Protein AF-A0A357EIU3-F1 (afdb_monomer)

Solvent-accessible surface area (backbone atoms only — not comparable to full-atom values): 25349 Å² total; per-residue (Å²): 124,56,64,44,34,41,30,29,41,22,41,66,50,45,60,74,39,40,69,60,18,43,53,50,53,56,48,50,52,51,52,40,53,75,70,62,26,49,34,40,36,32,13,36,28,34,40,41,12,66,81,49,65,74,49,73,75,34,69,68,52,51,52,49,54,47,51,47,50,62,65,49,32,67,69,34,60,84,30,32,38,37,40,13,28,76,38,68,68,84,86,61,64,88,88,74,67,95,54,87,83,84,69,78,69,27,22,55,21,34,41,37,30,41,68,48,33,77,78,50,68,36,40,33,55,45,70,50,72,58,94,94,38,62,39,67,82,64,30,51,64,34,81,52,46,38,36,40,32,51,87,90,44,34,31,25,64,46,37,53,55,28,81,70,31,88,85,39,51,63,53,54,40,37,41,71,55,28,47,34,35,45,32,20,13,68,60,66,61,54,94,70,44,72,61,56,50,52,51,51,50,21,47,58,8,38,79,52,63,17,27,33,35,38,18,15,24,17,44,31,48,89,92,44,33,21,37,26,53,25,37,32,27,36,40,77,30,48,80,60,24,28,36,53,69,68,44,74,45,76,42,50,36,68,46,70,73,65,83,68,80,96,80,81,77,77,66,77,67,35,60,66,56,39,71,74,42,67,88,42,56,46,80,47,75,57,88,70,78,82,73,73,95,76,72,82,84,62,84,44,53,70,50,79,85,76,55,74,68,56,50,54,52,51,46,48,22,40,30,54,33,32,52,36,55,78,72,68,42,80,35,34,34,33,69,42,68,46,46,68,51,30,50,51,50,50,54,38,46,29,75,37,66,36,29,93,29,36,35,40,34,37,62,48,46,92,83,58,53,71,63,33,54,50,42,38,52,54,50,35,67,73,59,62,36,51,79,46,81,47,72,43,43,72,60,48,54,50,50,52,63,70,42,39,84,77,59,57,92,63,77,92,51,72,65,60,56,44,50,52,35,29,51,49,16,51,52,52,50,51,52,20,72,74,72,57,27,44,31,46,21,47,51,31,25,52,33,65,72,75,60,66,66,39,87,56,5,60,65,44,51,77,44,60,74,38,44,84,38,62,84,124

Nearest PDB structures (foldseek):
  4f4h-assembly1_B  TM=9.522E-01  e=2.012E-54  Burkholderia thailandensis E264
  4f4h-assembly1_A  TM=9.578E-01  e=5.796E-53  Burkholderia thailandensis E264
  3n05-assembly1_A  TM=9.265E-01  e=1.686E-54  Streptomyces avermitilis
  5kha-assembly1_A  TM=9.523E-01  e=1.489E-52  Acinetobacter baumannii
  3n05-assembly1_B  TM=9.207E-01  e=8.757E-53  Streptomyces avermitilis

Sequence (472 aa):
MKTLRIALAQMNPTVGDLNGNVRQILSWVREARKAKVDLVAFPELAITGCPPEDLLLKPWFVSENRRALQEIIPACRGLVAIVGYVGQDLKRNPRSSSCGAGGPELYNAAALIADHRLLGNYHKQSLVNHGVFDESRYFQPGQRLSLLRVRGVVIGVTLCEDLECSKGLIRRQAAVGAEIIVNISASPFHRGKSRTREQLLAARASENGVIVTYVNMVGGQDELVFDGNSVILDRAGGVLARGGAFQEELVVADVGVDAIPSGRRPQRRKIRIAGTIGADLDRYSVKMLAIEKMRPPIRSTVTEPIEDLEEIYRALVLAVKDYVKKNGFARVAIGLSGGVDSALTAVVAVDALGADRVRGVFLPSPYTSQESEADVSALVGRLGIDLSVISITPTFESYCRSLAPTFGDRQVDTTEENLQARIRGTLLMAVSNKFGDLVLTTGNKSELSVGYATLYGDMAGGFAVIKDVPKT

Secondary structure (DSSP, 8-state):
--EEEEEEEE----TT-HHHHHHHHHHHHHHHHHTT-SEEE--TTTTT-S--GGGGG-HHHHHHHHHHHHHHGGG--SSEEEEEEEEE-SSS-TTS---TT----EEEEEEEEETTEEEEEEE-SS---STT--HHHH-PPP--EEEEEETTEEEEEEEGGGGT-TT-HHHHHHHTT-SEEEEEE--B--TTHHHHHHHHHHHHHHHHT-EEEEEE-EEEETTEEEEB--EEE-TTS-EEEEPPBTS-EEEEEEEE-----SS---HHHHHHHHHHHGGGEEEEE--PPPPPS--PPP---BPPPPPHHHHHHHHHHHHHHHHHHHTT---EEEEE-SSHHHHHHHHHHHHHH-GGGEEEEE---TT--HHHHHHHHHHHHHHT-EEEE---HHHHHHHHHHHHHHHTTPPP-HHHHHHHHHHHHHHHHHHHHHH-PEEEE---HHHHHHT-S-TTTTT-SSEETTTT----

pLDDT: mean 91.43, std 13.79, range [36.78, 98.94]

Structure (mmCIF, N/CA/C/O backbone):
data_AF-A0A357EIU3-F1
#
_entry.id   AF-A0A357EIU3-F1
#
loop_
_atom_site.group_PDB
_atom_site.id
_atom_site.type_symbol
_atom_site.label_atom_id
_atom_site.label_alt_id
_atom_site.label_comp_id
_atom_site.label_asym_id
_atom_site.label_entity_id
_atom_site.label_seq_id
_atom_site.pdbx_PDB_ins_code
_atom_site.Cartn_x
_atom_site.Cartn_y
_atom_site.Cartn_z
_atom_site.occupancy
_atom_site.B_iso_or_equiv
_atom_site.auth_seq_id
_atom_site.auth_comp_id
_atom_site.auth_asym_id
_atom_site.auth_atom_id
_atom_site.pdbx_PDB_model_num
ATOM 1 N N . MET A 1 1 ? -11.435 -11.255 36.313 1.00 60.22 1 MET A N 1
ATOM 2 C CA . MET A 1 1 ? -10.657 -10.969 35.098 1.00 60.22 1 MET A CA 1
ATOM 3 C C . MET A 1 1 ? -11.590 -10.468 34.012 1.00 60.22 1 MET A C 1
ATOM 5 O O . MET A 1 1 ? -12.327 -11.260 33.436 1.00 60.22 1 MET A O 1
ATOM 9 N N . LYS A 1 2 ? -11.629 -9.153 33.786 1.00 81.31 2 LYS A N 1
ATOM 10 C CA . LYS A 1 2 ? -12.189 -8.584 32.561 1.00 81.31 2 LYS A CA 1
ATOM 11 C C . LYS A 1 2 ? -11.207 -8.878 31.429 1.00 81.31 2 LYS A C 1
ATOM 13 O O . LYS A 1 2 ? -10.095 -8.351 31.417 1.00 81.31 2 LYS A O 1
ATOM 18 N N . THR A 1 3 ? -11.624 -9.735 30.511 1.00 88.69 3 THR A N 1
ATOM 19 C CA . THR A 1 3 ? -10.856 -10.104 29.321 1.00 88.69 3 THR A CA 1
ATOM 20 C C . THR A 1 3 ? -11.682 -9.752 28.093 1.00 88.69 3 THR A C 1
ATOM 22 O O . THR A 1 3 ? -12.885 -10.016 28.067 1.00 88.69 3 THR A O 1
ATOM 25 N N . LEU A 1 4 ? -11.043 -9.151 27.093 1.00 92.38 4 LEU A N 1
ATOM 26 C CA . LEU A 1 4 ? -11.616 -8.909 25.771 1.00 92.38 4 LEU A CA 1
ATOM 27 C C . LEU A 1 4 ? -10.830 -9.703 24.737 1.00 92.38 4 LEU A C 1
ATOM 29 O O . LEU A 1 4 ? -9.604 -9.640 24.756 1.00 92.38 4 LEU A O 1
ATOM 33 N N . ARG A 1 5 ? -11.499 -10.385 23.803 1.00 95.19 5 ARG A N 1
ATOM 34 C CA . ARG A 1 5 ? -10.808 -10.854 22.594 1.00 95.19 5 ARG A CA 1
ATOM 35 C C . ARG A 1 5 ? -10.852 -9.776 21.530 1.00 95.19 5 ARG A C 1
ATOM 37 O O . ARG A 1 5 ? -11.935 -9.415 21.067 1.00 95.19 5 ARG A O 1
ATOM 44 N N . ILE A 1 6 ? -9.681 -9.300 21.138 1.00 97.69 6 ILE A N 1
ATOM 45 C CA . ILE A 1 6 ? -9.514 -8.263 20.122 1.00 97.69 6 ILE A CA 1
ATOM 46 C C . ILE A 1 6 ? -8.964 -8.903 18.852 1.00 97.69 6 ILE A C 1
ATOM 48 O O . ILE A 1 6 ? -8.091 -9.769 18.927 1.00 97.69 6 ILE A O 1
ATOM 52 N N . ALA A 1 7 ? -9.483 -8.470 17.707 1.00 98.38 7 ALA A N 1
ATOM 53 C CA . ALA A 1 7 ? -8.950 -8.782 16.393 1.00 98.38 7 ALA A CA 1
ATOM 54 C C . ALA A 1 7 ? -8.502 -7.518 15.650 1.00 98.38 7 ALA A C 1
ATOM 56 O O . ALA A 1 7 ? -9.191 -6.497 15.673 1.00 98.38 7 ALA A O 1
ATOM 57 N N . LEU A 1 8 ? -7.371 -7.614 14.959 1.00 98.81 8 LEU A N 1
ATOM 58 C CA . LEU A 1 8 ? -6.836 -6.594 14.065 1.00 98.81 8 LEU A CA 1
ATOM 59 C C . LEU A 1 8 ? -6.909 -7.149 12.643 1.00 98.81 8 LEU A C 1
ATOM 61 O O . LEU A 1 8 ? -6.237 -8.132 12.333 1.00 98.81 8 LEU A O 1
ATOM 65 N N . ALA A 1 9 ? -7.772 -6.571 11.810 1.00 98.75 9 ALA A N 1
ATOM 66 C CA . ALA A 1 9 ? -7.928 -6.970 10.417 1.00 98.75 9 ALA A CA 1
ATOM 67 C C . ALA A 1 9 ? -6.871 -6.257 9.568 1.00 98.75 9 ALA A C 1
ATOM 69 O O . ALA A 1 9 ? -7.103 -5.160 9.065 1.00 98.75 9 ALA A O 1
ATOM 70 N N . GLN A 1 10 ? -5.698 -6.868 9.435 1.00 98.69 10 GLN A N 1
ATOM 71 C CA . GLN A 1 10 ? -4.639 -6.388 8.558 1.00 98.69 10 GLN A CA 1
ATOM 72 C C . GLN A 1 10 ? -5.016 -6.730 7.115 1.00 98.69 10 GLN A C 1
ATOM 74 O O . GLN A 1 10 ? -4.867 -7.871 6.682 1.00 98.69 10 GLN A O 1
ATOM 79 N N . MET A 1 11 ? -5.565 -5.755 6.395 1.00 98.56 11 MET A N 1
ATOM 80 C CA . MET A 1 11 ? -6.180 -5.956 5.079 1.00 98.56 11 MET A CA 1
ATOM 81 C C . MET A 1 11 ? -5.572 -5.058 4.001 1.00 98.56 11 MET A C 1
ATOM 83 O O . MET A 1 11 ? -4.961 -4.034 4.326 1.00 98.56 11 MET A O 1
ATOM 87 N N . ASN A 1 12 ? -5.801 -5.434 2.738 1.00 98.81 12 ASN A N 1
ATOM 88 C CA . ASN A 1 12 ? -5.299 -4.748 1.548 1.00 98.81 12 ASN A CA 1
ATOM 89 C C . ASN A 1 12 ? -6.420 -4.055 0.747 1.00 98.81 12 ASN A C 1
ATOM 91 O O . ASN A 1 12 ? -6.883 -4.568 -0.283 1.00 98.81 12 ASN A O 1
ATOM 95 N N . PRO A 1 13 ? -6.911 -2.888 1.210 1.00 98.62 13 PRO A N 1
ATOM 96 C CA . PRO A 1 13 ? -7.887 -2.125 0.454 1.00 98.62 13 PRO A CA 1
ATOM 97 C C . PRO A 1 13 ? -7.260 -1.549 -0.823 1.00 98.62 13 PRO A C 1
ATOM 99 O O . PRO A 1 13 ? -6.059 -1.294 -0.922 1.00 98.62 13 PRO A O 1
ATOM 102 N N . THR A 1 14 ? -8.105 -1.324 -1.820 1.00 98.81 14 THR A N 1
ATOM 103 C CA . THR A 1 14 ? -7.734 -0.681 -3.085 1.00 98.81 14 THR A CA 1
ATOM 104 C C . THR A 1 14 ? -8.345 0.709 -3.123 1.00 98.81 14 THR A C 1
ATOM 106 O O . THR A 1 14 ? -9.545 0.853 -2.879 1.00 98.81 14 THR A O 1
ATOM 109 N N . VAL A 1 15 ? -7.536 1.736 -3.403 1.00 98.75 15 VAL A N 1
ATOM 110 C CA . VAL A 1 15 ? -8.039 3.111 -3.504 1.00 98.75 15 VAL A CA 1
ATOM 111 C C . VAL A 1 15 ? -9.130 3.184 -4.570 1.00 98.75 15 VAL A C 1
ATOM 113 O O . VAL A 1 15 ? -8.958 2.718 -5.692 1.00 98.75 15 VAL A O 1
ATOM 116 N N . GLY A 1 16 ? -10.287 3.732 -4.207 1.00 97.94 16 GLY A N 1
ATOM 117 C CA . GLY A 1 16 ? -11.403 3.919 -5.138 1.00 97.94 16 GLY A CA 1
ATOM 118 C C . GLY A 1 16 ? -12.350 2.721 -5.296 1.00 97.94 16 GLY A C 1
ATOM 119 O O . GLY A 1 16 ? -13.526 2.937 -5.593 1.00 97.94 16 GLY A O 1
ATOM 120 N N . ASP A 1 17 ? -11.917 1.481 -5.034 1.00 98.50 17 ASP A N 1
ATOM 121 C CA . ASP A 1 17 ? -12.782 0.286 -5.114 1.00 98.50 17 ASP A CA 1
ATOM 122 C C . ASP A 1 17 ? -13.621 0.103 -3.838 1.00 98.50 17 ASP A C 1
ATOM 124 O O . ASP A 1 17 ? -13.445 -0.836 -3.058 1.00 98.50 17 ASP A O 1
ATOM 128 N N . LEU A 1 18 ? -14.570 1.018 -3.622 1.00 98.56 18 LEU A N 1
ATOM 129 C CA . LEU A 1 18 ? -15.436 1.024 -2.437 1.00 98.56 18 LEU A CA 1
ATOM 130 C C . LEU A 1 18 ? -16.180 -0.308 -2.261 1.00 98.56 18 LEU A C 1
ATOM 132 O O . LEU A 1 18 ? -16.249 -0.847 -1.158 1.00 98.56 18 LEU A O 1
ATOM 136 N N . ASN A 1 19 ? -16.690 -0.876 -3.355 1.00 98.62 19 ASN A N 1
ATOM 137 C CA . ASN A 1 19 ? -17.433 -2.133 -3.321 1.00 98.62 19 ASN A CA 1
ATOM 138 C C . ASN A 1 19 ? -16.526 -3.318 -2.961 1.00 98.62 19 ASN A C 1
ATOM 140 O O . ASN A 1 19 ? -16.922 -4.185 -2.177 1.00 98.62 19 ASN A O 1
ATOM 144 N N . GLY A 1 20 ? -15.318 -3.386 -3.527 1.00 98.62 20 GLY A N 1
ATOM 145 C CA . GLY A 1 20 ? -14.323 -4.395 -3.166 1.00 98.62 20 GLY A CA 1
ATOM 146 C C . GLY A 1 20 ? -13.885 -4.285 -1.718 1.00 98.62 20 GLY A C 1
ATOM 147 O O . GLY A 1 20 ? -13.886 -5.292 -1.009 1.00 98.62 20 GLY A O 1
ATOM 148 N N . ASN A 1 21 ? -13.614 -3.073 -1.245 1.00 98.88 21 ASN A N 1
ATOM 149 C CA . ASN A 1 21 ? -13.217 -2.825 0.137 1.00 98.88 21 ASN A CA 1
ATOM 150 C C . ASN A 1 21 ? -14.332 -3.194 1.125 1.00 98.88 21 ASN A C 1
ATOM 152 O O . ASN A 1 21 ? -14.065 -3.867 2.121 1.00 98.88 21 ASN A O 1
ATOM 156 N N . VAL A 1 22 ? -15.597 -2.868 0.824 1.00 98.88 22 VAL A N 1
ATOM 157 C CA . VAL A 1 22 ? -16.756 -3.336 1.607 1.00 98.88 22 VAL A CA 1
ATOM 158 C C . VAL A 1 22 ? -16.793 -4.862 1.647 1.00 98.88 22 VAL A C 1
ATOM 160 O O . VAL A 1 22 ? -16.886 -5.433 2.731 1.00 98.88 22 VAL A O 1
ATOM 163 N N . ARG A 1 23 ? -16.657 -5.554 0.505 1.00 98.81 23 ARG A N 1
ATOM 164 C CA . ARG A 1 23 ? -16.627 -7.030 0.479 1.00 98.81 23 ARG A CA 1
ATOM 165 C C . ARG A 1 23 ? -15.507 -7.600 1.354 1.00 98.81 23 ARG A C 1
ATOM 167 O O . ARG A 1 23 ? -15.751 -8.573 2.071 1.00 98.81 23 ARG A O 1
ATOM 174 N N . GLN A 1 24 ? -14.317 -6.999 1.331 1.00 98.69 24 GLN A N 1
ATOM 175 C CA . GLN A 1 24 ? -13.202 -7.400 2.192 1.00 98.69 24 GLN A CA 1
ATOM 176 C C . GLN A 1 24 ? -13.534 -7.196 3.677 1.00 98.69 24 GLN A C 1
ATOM 178 O O . GLN A 1 24 ? -13.433 -8.144 4.457 1.00 98.69 24 GLN A O 1
ATOM 183 N N . ILE A 1 25 ? -14.013 -6.007 4.063 1.00 98.88 25 ILE A N 1
ATOM 184 C CA . ILE A 1 25 ? -14.420 -5.689 5.443 1.00 98.88 25 ILE A CA 1
ATOM 185 C C . ILE A 1 25 ? -15.482 -6.681 5.928 1.00 98.88 25 ILE A C 1
ATOM 187 O O . ILE A 1 25 ? -15.341 -7.269 6.999 1.00 98.88 25 ILE A O 1
ATOM 191 N N . LEU A 1 26 ? -16.516 -6.940 5.124 1.00 98.75 26 LEU A N 1
ATOM 192 C CA . LEU A 1 26 ? -17.562 -7.915 5.440 1.00 98.75 26 LEU A CA 1
ATOM 193 C C . LEU A 1 26 ? -16.997 -9.331 5.613 1.00 98.75 26 LEU A C 1
ATOM 195 O O . LEU A 1 26 ? -17.443 -10.074 6.491 1.00 98.75 26 LEU A O 1
ATOM 199 N N . SER A 1 27 ? -16.006 -9.717 4.806 1.00 98.69 27 SER A N 1
ATOM 200 C CA . SER A 1 27 ? -15.326 -11.003 4.953 1.00 98.69 27 SER A CA 1
ATOM 201 C C . SER A 1 27 ? -14.596 -11.105 6.291 1.00 98.69 27 SER A C 1
ATOM 203 O O . SER A 1 27 ? -14.824 -12.051 7.044 1.00 98.69 27 SER A O 1
ATOM 205 N N . TRP A 1 28 ? -13.820 -10.087 6.653 1.00 98.62 28 TRP A N 1
ATOM 206 C CA . TRP A 1 28 ? -13.117 -10.029 7.932 1.00 98.62 28 TRP A CA 1
ATOM 207 C C . TRP A 1 28 ? -14.057 -9.947 9.135 1.00 98.62 28 TRP A C 1
ATOM 209 O O . TRP A 1 28 ? -13.793 -10.588 10.148 1.00 98.62 28 TRP A O 1
ATOM 219 N N . VAL A 1 29 ? -15.199 -9.256 9.031 1.00 98.44 29 VAL A N 1
ATOM 220 C CA . VAL A 1 29 ? -16.251 -9.294 10.063 1.00 98.44 29 VAL A CA 1
ATOM 221 C C . VAL A 1 29 ? -16.754 -10.728 10.268 1.00 98.44 29 VAL A C 1
ATOM 223 O O . VAL A 1 29 ? -16.957 -11.148 11.409 1.00 98.44 29 VAL A O 1
ATOM 226 N N . ARG A 1 30 ? -16.930 -11.516 9.196 1.00 98.00 30 ARG A N 1
ATOM 227 C CA . ARG A 1 30 ? -17.314 -12.936 9.316 1.00 98.00 30 ARG A CA 1
ATOM 228 C C . ARG A 1 30 ? -16.230 -13.761 10.008 1.00 98.00 30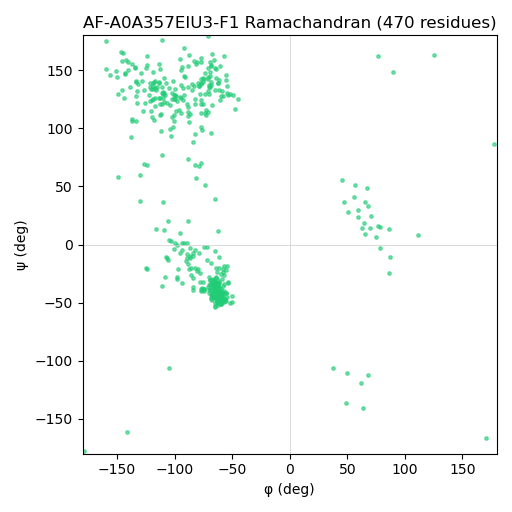 ARG A C 1
ATOM 230 O O . ARG A 1 30 ? -16.566 -14.514 10.922 1.00 98.00 30 ARG A O 1
ATOM 237 N N . GLU A 1 31 ? -14.963 -13.603 9.633 1.00 97.81 31 GLU A N 1
ATOM 238 C CA . GLU A 1 31 ? -13.850 -14.321 10.277 1.00 97.81 31 GLU A CA 1
ATOM 239 C C . GLU A 1 31 ? -13.694 -13.934 11.755 1.00 97.81 31 GLU A C 1
ATOM 241 O O . GLU A 1 31 ? -13.586 -14.796 12.628 1.00 97.81 31 GLU A O 1
ATOM 246 N N . ALA A 1 32 ? -13.826 -12.648 12.073 1.00 96.69 32 ALA A N 1
ATOM 247 C CA . ALA A 1 32 ? -13.813 -12.140 13.438 1.00 96.69 32 ALA A CA 1
ATOM 248 C C . ALA A 1 32 ? -14.956 -12.736 14.285 1.00 96.69 32 ALA A C 1
ATOM 250 O O . ALA A 1 32 ? -14.752 -13.150 15.432 1.00 96.69 32 ALA A O 1
ATOM 251 N N . ARG A 1 33 ? -16.157 -12.877 13.706 1.00 94.31 33 ARG A N 1
ATOM 252 C CA . ARG A 1 33 ? -17.287 -13.563 14.354 1.00 94.31 33 ARG A CA 1
ATOM 253 C C . ARG A 1 33 ? -17.024 -15.052 14.570 1.00 94.31 33 ARG A C 1
ATOM 255 O O . ARG A 1 33 ? -17.353 -15.552 15.645 1.00 94.31 33 ARG A O 1
ATOM 262 N N . LYS A 1 34 ? -16.415 -15.757 13.610 1.00 94.06 34 LYS A N 1
ATOM 263 C CA . LYS A 1 34 ? -16.006 -17.167 13.783 1.00 94.06 34 LYS A CA 1
ATOM 264 C C . LYS A 1 34 ? -14.997 -17.315 14.924 1.00 94.06 34 LYS A C 1
ATOM 266 O O . LYS A 1 34 ? -15.139 -18.207 15.757 1.00 94.06 34 LYS A O 1
ATOM 271 N N . ALA A 1 35 ? -14.055 -16.379 15.030 1.00 93.75 35 ALA A N 1
ATOM 272 C CA . ALA A 1 35 ? -13.108 -16.279 16.141 1.00 93.75 35 ALA A CA 1
ATOM 273 C C . ALA A 1 35 ? -13.751 -15.803 17.466 1.00 93.75 35 ALA A C 1
ATOM 275 O O . ALA A 1 35 ? -13.073 -15.746 18.501 1.00 93.75 35 ALA A O 1
ATOM 276 N N . LYS A 1 36 ? -15.062 -15.503 17.454 1.00 93.31 36 LYS A N 1
ATOM 277 C CA . LYS A 1 36 ? -15.901 -15.027 18.568 1.00 93.31 36 LYS A CA 1
ATOM 278 C C . LYS A 1 36 ? -15.408 -13.712 19.183 1.00 93.31 36 LYS A C 1
ATOM 280 O O . LYS A 1 36 ? -15.501 -13.534 20.395 1.00 93.31 36 LYS A O 1
ATOM 285 N N . VAL A 1 37 ? -14.761 -12.839 18.414 1.00 94.50 37 VAL A N 1
ATOM 286 C CA . VAL A 1 37 ? -14.098 -11.643 18.968 1.00 94.50 37 VAL A CA 1
ATOM 287 C C . VAL A 1 37 ? -15.114 -10.684 19.588 1.00 94.50 37 VAL A C 1
ATOM 289 O O . VAL A 1 37 ? -16.268 -10.628 19.170 1.00 94.50 37 VAL A O 1
ATOM 292 N N . ASP A 1 38 ? -14.675 -9.924 20.583 1.00 95.06 38 ASP A N 1
ATOM 293 C CA . ASP A 1 38 ? -15.475 -8.857 21.184 1.00 95.06 38 ASP A CA 1
ATOM 294 C C . ASP A 1 38 ? -15.369 -7.557 20.387 1.00 95.06 38 ASP A C 1
ATOM 296 O O . ASP A 1 38 ? -16.348 -6.820 20.266 1.00 95.06 38 ASP A O 1
ATOM 300 N N . LEU A 1 39 ? -14.179 -7.291 19.844 1.00 97.31 39 LEU A N 1
ATOM 301 C CA . LEU A 1 39 ? -13.865 -6.109 19.054 1.00 97.31 39 LEU A CA 1
ATOM 302 C C . LEU A 1 39 ? -12.992 -6.491 17.859 1.00 97.31 39 LEU A C 1
ATOM 304 O O . LEU A 1 39 ? -12.020 -7.225 18.021 1.00 97.31 39 LEU A O 1
ATOM 308 N N . VAL A 1 40 ? -13.313 -5.955 16.684 1.00 98.69 40 VAL A N 1
ATOM 309 C CA . VAL A 1 40 ? -12.458 -5.982 15.493 1.00 98.69 40 VAL A CA 1
ATOM 310 C C . VAL A 1 40 ? -12.142 -4.556 15.044 1.00 98.69 40 VAL A C 1
ATOM 312 O O . VAL A 1 40 ? -13.031 -3.705 14.990 1.00 98.69 40 VAL A O 1
ATOM 315 N N . ALA A 1 41 ? -10.876 -4.288 14.744 1.00 98.88 41 ALA A N 1
ATOM 316 C CA . ALA A 1 41 ? -10.414 -3.010 14.217 1.00 98.88 41 ALA A CA 1
ATOM 317 C C . ALA A 1 41 ? -9.907 -3.178 12.782 1.00 98.88 41 ALA A C 1
ATOM 319 O O . ALA A 1 41 ? -9.229 -4.160 12.477 1.00 98.88 41 ALA A O 1
ATOM 320 N N . PHE A 1 42 ? -10.232 -2.212 11.930 1.00 98.94 42 PHE A N 1
ATOM 321 C CA . PHE A 1 42 ? -9.815 -2.134 10.532 1.00 98.94 42 PHE A CA 1
ATOM 322 C C . PHE A 1 42 ? -8.890 -0.936 10.313 1.00 98.94 42 PHE A C 1
ATOM 324 O O . PHE A 1 42 ? -9.004 0.021 11.075 1.00 98.94 42 PHE A O 1
ATOM 331 N N . PRO A 1 43 ? -8.026 -0.948 9.283 1.00 98.88 43 PRO A N 1
ATOM 332 C CA . PRO A 1 43 ? -7.086 0.131 9.013 1.00 98.88 43 PRO A CA 1
ATOM 333 C C . PRO A 1 43 ? -7.749 1.500 8.830 1.00 98.88 43 PRO A C 1
ATOM 335 O O . PRO A 1 43 ? -8.949 1.631 8.565 1.00 98.88 43 PRO A O 1
ATOM 338 N N . GLU A 1 44 ? -6.927 2.534 8.945 1.00 98.75 44 GLU A N 1
ATOM 339 C CA . GLU A 1 44 ? -7.287 3.900 8.573 1.00 98.75 44 GLU A CA 1
ATOM 340 C C . GLU A 1 44 ? -7.779 3.956 7.122 1.00 98.75 44 GLU A C 1
ATOM 342 O O . GLU A 1 44 ? -7.207 3.316 6.239 1.00 98.75 44 GLU A O 1
ATOM 347 N N . LEU A 1 45 ? -8.869 4.698 6.889 1.00 98.69 45 LEU A N 1
ATOM 348 C CA . LEU A 1 45 ? -9.499 4.842 5.571 1.00 98.69 45 LEU A CA 1
ATOM 349 C C . LEU A 1 45 ? -9.793 3.508 4.843 1.00 98.69 45 LEU A C 1
ATOM 351 O O . LEU A 1 45 ? -9.870 3.471 3.618 1.00 98.69 45 LEU A O 1
ATOM 355 N N . ALA A 1 46 ? -10.012 2.409 5.577 1.00 98.81 46 ALA A N 1
ATOM 356 C CA . ALA A 1 46 ? -10.243 1.078 5.006 1.00 98.81 46 ALA A CA 1
ATOM 357 C C . ALA A 1 46 ? -11.374 1.017 3.962 1.00 98.81 46 ALA A C 1
ATOM 359 O O . ALA A 1 46 ? -11.276 0.236 3.019 1.00 98.81 46 ALA A O 1
ATOM 360 N N . ILE A 1 47 ? -12.434 1.826 4.099 1.00 98.81 47 ILE A N 1
ATOM 361 C CA . ILE A 1 47 ? -13.523 1.877 3.106 1.00 98.81 47 ILE A CA 1
ATOM 362 C C . ILE A 1 47 ? -13.030 2.432 1.764 1.00 98.81 47 ILE A C 1
ATOM 364 O O . ILE A 1 47 ? -13.344 1.879 0.710 1.00 98.81 47 ILE A O 1
ATOM 368 N N . THR A 1 48 ? -12.262 3.520 1.788 1.00 98.75 48 THR A N 1
ATOM 369 C CA . THR A 1 48 ? -11.825 4.226 0.576 1.00 98.75 48 THR A CA 1
ATOM 370 C C . THR A 1 48 ? -10.535 3.683 -0.015 1.00 98.75 48 THR A C 1
ATOM 372 O O . THR A 1 48 ? -10.283 3.931 -1.190 1.00 98.75 48 THR A O 1
ATOM 375 N N . GLY A 1 49 ? -9.731 2.981 0.787 1.00 98.38 49 GLY A N 1
ATOM 376 C CA . GLY A 1 49 ? -8.298 2.829 0.549 1.00 98.38 49 GLY A CA 1
ATOM 377 C C . GLY A 1 49 ? -7.534 4.096 0.949 1.00 98.38 49 GLY A C 1
ATOM 378 O O . GLY A 1 49 ? -8.130 5.166 1.123 1.00 98.38 49 GLY A O 1
ATOM 379 N N . CYS A 1 50 ? -6.218 3.963 1.121 1.00 97.50 50 CYS A N 1
ATOM 380 C CA . CYS A 1 50 ? -5.329 5.050 1.523 1.00 97.50 50 CYS A CA 1
ATOM 381 C C . CYS A 1 50 ? -4.061 5.078 0.651 1.00 97.50 50 CYS A C 1
ATOM 383 O O . CYS A 1 50 ? -3.513 4.004 0.403 1.00 97.50 50 CYS A O 1
ATOM 385 N N . PRO A 1 51 ? -3.557 6.263 0.255 1.00 96.88 51 PRO A N 1
ATOM 386 C CA . PRO A 1 51 ? -4.227 7.569 0.296 1.00 96.88 51 PRO A CA 1
ATOM 387 C C . PRO A 1 51 ? -5.214 7.739 -0.881 1.00 96.88 51 PRO A C 1
ATOM 389 O O . PRO A 1 51 ? -4.877 7.397 -2.006 1.00 96.88 51 PRO A O 1
ATOM 392 N N . PRO A 1 52 ? -6.436 8.272 -0.674 1.00 96.25 52 PRO A N 1
ATOM 393 C CA . PRO A 1 52 ? -7.374 8.533 -1.774 1.00 96.25 52 PRO A CA 1
ATOM 394 C C . PRO A 1 52 ? -7.150 9.881 -2.489 1.00 96.25 52 PRO A C 1
ATOM 396 O O . PRO A 1 52 ? -7.780 10.137 -3.514 1.00 96.25 52 PRO A O 1
ATOM 399 N N . GLU A 1 53 ? -6.292 10.748 -1.945 1.00 96.06 53 GLU A N 1
ATOM 400 C CA . GLU A 1 53 ? -5.908 12.043 -2.530 1.00 96.06 53 GLU A CA 1
ATOM 401 C C . GLU A 1 53 ? -7.109 12.899 -2.993 1.00 96.06 53 GLU A C 1
ATOM 403 O O . GLU A 1 53 ? -8.126 13.001 -2.301 1.00 96.06 53 GLU A O 1
ATOM 408 N N . ASP A 1 54 ? -7.021 13.520 -4.172 1.00 95.50 54 ASP A N 1
ATOM 409 C CA . ASP A 1 54 ? -8.030 14.421 -4.730 1.00 95.50 54 ASP A CA 1
ATOM 410 C C . ASP A 1 54 ? -9.381 13.731 -5.040 1.00 95.50 54 ASP A C 1
ATOM 412 O O . ASP A 1 54 ? -10.360 14.426 -5.341 1.00 95.50 54 ASP A O 1
ATOM 416 N N . LEU A 1 55 ? -9.517 12.399 -4.897 1.00 96.06 55 LEU A N 1
ATOM 417 C CA . LEU A 1 55 ? -10.843 11.755 -4.857 1.00 96.06 55 LEU A CA 1
ATOM 418 C C . LEU A 1 55 ? -11.694 12.313 -3.709 1.00 96.06 55 LEU A C 1
ATOM 420 O O . LEU A 1 55 ? -12.914 12.411 -3.839 1.00 96.06 55 LEU A O 1
ATOM 424 N N . LEU A 1 56 ? -11.064 12.755 -2.617 1.00 94.69 56 LEU A N 1
ATOM 425 C CA . LEU A 1 56 ? -11.737 13.407 -1.490 1.00 94.69 56 LEU A CA 1
ATOM 426 C C . LEU A 1 56 ? -12.398 14.735 -1.881 1.00 94.69 56 LEU A C 1
ATOM 428 O O . LEU A 1 56 ? -13.373 15.143 -1.255 1.00 94.69 56 LEU A O 1
ATOM 432 N N . LEU A 1 57 ? -11.931 15.381 -2.953 1.00 92.25 57 LEU A N 1
ATOM 433 C CA . LEU A 1 57 ? -12.535 16.603 -3.487 1.00 92.25 57 LEU A CA 1
ATOM 434 C C . LEU A 1 57 ? -13.748 16.318 -4.385 1.00 92.25 57 LEU A C 1
ATOM 436 O O . LEU A 1 57 ? -14.411 17.250 -4.843 1.00 92.25 57 LEU A O 1
ATOM 440 N N . LYS A 1 58 ? -14.060 15.045 -4.665 1.00 93.75 58 LYS A N 1
ATOM 441 C CA . LYS A 1 58 ? -15.198 14.643 -5.497 1.00 93.75 58 LYS A CA 1
ATOM 442 C C . LYS A 1 58 ? -16.421 14.345 -4.615 1.00 93.75 58 LYS A C 1
ATOM 444 O O . LYS A 1 58 ? -16.429 13.336 -3.908 1.00 93.75 58 LYS A O 1
ATOM 449 N N . PRO A 1 59 ? -17.511 15.139 -4.691 1.00 91.81 59 PRO A N 1
ATOM 450 C CA . PRO A 1 59 ? -18.687 14.929 -3.840 1.00 91.81 59 PRO A CA 1
ATOM 451 C C . PRO A 1 59 ? -19.316 13.538 -3.976 1.00 91.81 59 PRO A C 1
ATOM 453 O O . PRO A 1 59 ? -19.771 12.976 -2.981 1.00 91.81 59 PRO A O 1
ATOM 456 N N . TRP A 1 60 ? -19.305 12.968 -5.189 1.00 94.75 60 TRP A N 1
ATOM 457 C CA . TRP A 1 60 ? -19.828 11.624 -5.443 1.00 94.75 60 TRP A CA 1
ATOM 458 C C . TRP A 1 60 ? -19.036 10.549 -4.681 1.00 94.75 60 TRP A C 1
ATOM 460 O O . TRP A 1 60 ? -19.631 9.644 -4.101 1.00 94.75 60 TRP A O 1
ATOM 470 N N . PHE A 1 61 ? -17.709 10.678 -4.603 1.00 96.62 61 PHE A N 1
ATOM 471 C CA . PHE A 1 61 ? -16.852 9.716 -3.913 1.00 96.62 61 PHE A CA 1
ATOM 472 C C . PHE A 1 61 ? -17.105 9.745 -2.405 1.00 96.62 61 PHE A C 1
ATOM 474 O O . PHE A 1 61 ? -17.318 8.707 -1.779 1.00 96.62 61 PHE A O 1
ATOM 481 N N . VAL A 1 62 ? -17.203 10.950 -1.832 1.00 94.50 62 VAL A N 1
ATOM 482 C CA . VAL A 1 62 ? -17.571 11.147 -0.422 1.00 94.50 62 VAL A CA 1
ATOM 483 C C . VAL A 1 62 ? -18.957 10.564 -0.127 1.00 94.50 62 VAL A C 1
ATOM 485 O O . VAL A 1 62 ? -19.146 9.913 0.906 1.00 94.50 62 VAL A O 1
ATOM 488 N N . SER A 1 63 ? -19.935 10.758 -1.022 1.00 94.62 63 SER A N 1
ATOM 489 C CA . SER A 1 63 ? -21.276 10.194 -0.841 1.00 94.62 63 SER A CA 1
ATOM 490 C C . SER A 1 63 ? -21.297 8.668 -0.904 1.00 94.62 63 SER A C 1
ATOM 492 O O . SER A 1 63 ? -21.926 8.054 -0.040 1.00 94.62 63 SER A O 1
ATOM 494 N N . GLU A 1 64 ? -20.568 8.060 -1.841 1.00 97.69 64 GLU A N 1
ATOM 495 C CA . GLU A 1 64 ? -20.501 6.603 -1.974 1.00 97.69 64 GLU A CA 1
ATOM 496 C C . GLU A 1 64 ? -19.723 5.962 -0.815 1.00 97.69 64 GLU A C 1
ATOM 498 O O . GLU A 1 64 ? -20.145 4.931 -0.302 1.00 97.69 64 GLU A O 1
ATOM 503 N N . ASN A 1 65 ? -18.675 6.607 -0.287 1.00 97.44 65 ASN A N 1
ATOM 504 C CA . ASN A 1 65 ? -18.017 6.174 0.954 1.00 97.44 65 ASN A CA 1
ATOM 505 C C . ASN A 1 65 ? -19.007 6.100 2.137 1.00 97.44 65 ASN A C 1
ATOM 507 O O . ASN A 1 65 ? -18.973 5.157 2.931 1.00 97.44 65 ASN A O 1
ATOM 511 N N . ARG A 1 66 ? -19.938 7.058 2.256 1.00 95.88 66 ARG A N 1
ATOM 512 C CA . ARG A 1 66 ? -20.965 7.004 3.313 1.00 95.88 66 ARG A CA 1
ATOM 513 C C . ARG A 1 66 ? -21.964 5.882 3.077 1.00 95.88 66 ARG A C 1
ATOM 515 O O . ARG A 1 66 ? -22.390 5.250 4.041 1.00 95.88 66 ARG A O 1
ATOM 522 N N . ARG A 1 67 ? -22.343 5.640 1.822 1.00 97.56 67 ARG A N 1
ATOM 523 C CA . ARG A 1 67 ? -23.205 4.516 1.450 1.00 97.56 67 ARG A CA 1
ATOM 524 C C . ARG A 1 67 ? -22.538 3.183 1.796 1.00 97.56 67 ARG A C 1
ATOM 526 O O . ARG A 1 67 ? -23.158 2.367 2.466 1.00 97.56 67 ARG A O 1
ATOM 533 N N . ALA A 1 68 ? -21.260 3.025 1.465 1.00 98.56 68 ALA A N 1
ATOM 534 C CA . ALA A 1 68 ? -20.449 1.871 1.838 1.00 98.56 68 ALA A CA 1
ATOM 535 C C . ALA A 1 68 ? -20.435 1.634 3.361 1.00 98.56 68 ALA A C 1
ATOM 537 O O . ALA A 1 68 ? -20.618 0.505 3.817 1.00 98.56 68 ALA A O 1
ATOM 538 N N . LEU A 1 69 ? -20.323 2.692 4.176 1.00 98.44 69 LEU A N 1
ATOM 539 C CA . LEU A 1 69 ? -20.464 2.569 5.632 1.00 98.44 69 LEU A CA 1
ATOM 540 C C . LEU A 1 69 ? -21.856 2.047 6.043 1.00 98.44 69 LEU A C 1
ATOM 542 O O . LEU A 1 69 ? -21.948 1.194 6.928 1.00 98.44 69 LEU A O 1
ATOM 546 N N . GLN A 1 70 ? -22.933 2.515 5.402 1.00 98.00 70 GLN A N 1
ATOM 547 C CA . GLN A 1 70 ? -24.293 2.016 5.662 1.00 98.00 70 GLN A CA 1
ATOM 548 C C . GLN A 1 70 ? -24.469 0.538 5.297 1.00 98.00 70 GLN A C 1
ATOM 550 O O . GLN A 1 70 ? -25.267 -0.145 5.933 1.00 98.00 70 GLN A O 1
ATOM 555 N N . GLU A 1 71 ? -23.709 0.020 4.334 1.00 98.12 71 GLU A N 1
ATOM 556 C CA . GLU A 1 71 ? -23.714 -1.405 3.980 1.00 98.12 71 GLU A CA 1
ATOM 557 C C . GLU A 1 71 ? -22.958 -2.269 5.003 1.00 98.12 71 GLU A C 1
ATOM 559 O O . GLU A 1 71 ? -23.345 -3.408 5.273 1.00 98.12 71 GLU A O 1
ATOM 564 N N . ILE A 1 72 ? -21.912 -1.722 5.631 1.00 98.56 72 ILE A N 1
ATOM 565 C CA . ILE A 1 72 ? -21.114 -2.424 6.648 1.00 98.56 72 ILE A CA 1
ATOM 566 C C . ILE A 1 72 ? -21.864 -2.528 7.982 1.00 98.56 72 ILE A C 1
ATOM 568 O O . ILE A 1 72 ? -21.820 -3.574 8.635 1.00 98.56 72 ILE A O 1
ATOM 572 N N . ILE A 1 73 ? -22.569 -1.468 8.394 1.00 98.44 73 ILE A N 1
ATOM 573 C CA . ILE A 1 73 ? -23.228 -1.383 9.709 1.00 98.44 73 ILE A CA 1
ATOM 574 C C . ILE A 1 73 ? -24.102 -2.621 10.022 1.00 98.44 73 ILE A C 1
ATOM 576 O O . ILE A 1 73 ? -23.911 -3.213 11.090 1.00 98.44 73 ILE A O 1
ATOM 580 N N . PRO A 1 74 ? -25.007 -3.086 9.133 1.00 97.06 74 PRO A N 1
ATOM 581 C CA . PRO A 1 74 ? -25.843 -4.259 9.383 1.00 97.06 74 PRO A CA 1
ATOM 582 C C . PRO A 1 74 ? -25.078 -5.579 9.534 1.00 97.06 74 PRO A C 1
ATOM 584 O O . PRO A 1 74 ? -25.621 -6.521 10.107 1.00 97.06 74 PRO A O 1
ATOM 587 N N . ALA A 1 75 ? -23.841 -5.695 9.054 1.00 95.62 75 ALA A N 1
ATOM 588 C CA . ALA A 1 75 ? -23.068 -6.929 9.187 1.00 95.62 75 ALA A CA 1
ATOM 589 C C . ALA A 1 75 ? -22.405 -7.083 10.567 1.00 95.62 75 ALA A C 1
ATOM 591 O O . ALA A 1 75 ? -22.131 -8.207 11.010 1.00 95.62 75 ALA A O 1
ATOM 592 N N . CYS A 1 76 ? -22.193 -5.968 11.271 1.00 94.50 76 CYS A N 1
ATOM 593 C CA . CYS A 1 76 ? -21.554 -5.894 12.585 1.00 94.50 76 CYS A CA 1
ATOM 594 C C . CYS A 1 76 ? -22.511 -6.331 13.711 1.00 94.50 76 CYS A C 1
ATOM 596 O O . CYS A 1 76 ? -22.978 -5.524 14.518 1.00 94.50 76 CYS A O 1
ATOM 598 N N . ARG A 1 77 ? -22.821 -7.634 13.752 1.00 90.62 77 ARG A N 1
ATOM 599 C CA . ARG A 1 77 ? -23.668 -8.277 14.771 1.00 90.62 77 ARG A CA 1
ATOM 600 C C . ARG A 1 77 ? -22.840 -9.035 15.797 1.00 90.62 77 ARG A C 1
ATOM 602 O O . ARG A 1 77 ? -22.061 -9.910 15.416 1.00 90.62 77 ARG A O 1
ATOM 609 N N . GLY A 1 78 ? -23.106 -8.807 17.085 1.00 89.44 78 GLY A N 1
ATOM 610 C CA . GLY A 1 78 ? -22.510 -9.600 18.163 1.00 89.44 78 GLY A CA 1
ATOM 611 C C . GLY A 1 78 ? -21.013 -9.359 18.362 1.00 89.44 78 GLY A C 1
ATOM 612 O O . GLY A 1 78 ? -20.367 -10.138 19.057 1.00 89.44 78 GLY A O 1
ATOM 613 N N . LEU A 1 79 ? -20.485 -8.282 17.778 1.00 94.31 79 LEU A N 1
ATOM 614 C CA . LEU A 1 79 ? -19.156 -7.733 18.018 1.00 94.31 79 LEU A CA 1
ATOM 615 C C . LEU A 1 79 ? -19.200 -6.208 17.886 1.00 94.31 79 LEU A C 1
ATOM 617 O O . LEU A 1 79 ? -20.157 -5.641 17.351 1.00 94.31 79 LEU A O 1
ATOM 621 N N . VAL A 1 80 ? -18.144 -5.560 18.358 1.00 97.25 80 VAL A N 1
ATOM 622 C CA . VAL A 1 80 ? -17.839 -4.162 18.060 1.00 97.25 80 VAL A CA 1
ATOM 623 C C . VAL A 1 80 ? -16.905 -4.104 16.857 1.00 97.25 80 VAL A C 1
ATOM 625 O O . VAL A 1 80 ? -15.911 -4.824 16.829 1.00 97.25 80 VAL A O 1
ATOM 628 N N . ALA A 1 81 ? -17.178 -3.226 15.896 1.00 98.44 81 ALA A N 1
ATOM 629 C CA . ALA A 1 81 ? -16.271 -2.934 14.791 1.00 98.44 81 ALA A CA 1
ATOM 630 C C . ALA A 1 81 ? -15.822 -1.467 14.826 1.00 98.44 81 ALA A C 1
ATOM 632 O O . ALA A 1 81 ? -16.644 -0.567 15.009 1.00 98.44 81 ALA A O 1
ATOM 633 N N . ILE A 1 82 ? -14.522 -1.237 14.638 1.00 98.75 82 ILE A N 1
ATOM 634 C CA . ILE A 1 82 ? -13.923 0.088 14.437 1.00 98.75 82 ILE A CA 1
ATOM 635 C C . ILE A 1 82 ? -13.423 0.146 12.994 1.00 98.75 82 ILE A C 1
ATOM 637 O O . ILE A 1 82 ? -12.502 -0.589 12.647 1.00 98.75 82 ILE A O 1
ATOM 641 N N . VAL A 1 83 ? -14.051 0.975 12.155 1.00 98.88 83 VAL A N 1
ATOM 642 C CA . VAL A 1 83 ? -13.814 0.996 10.698 1.00 98.88 83 VAL A CA 1
ATOM 643 C C . VAL A 1 83 ? -13.336 2.371 10.241 1.00 98.88 83 VAL A C 1
ATOM 645 O O . VAL A 1 83 ? -14.032 3.360 10.464 1.00 98.88 83 VAL A O 1
ATOM 648 N N . GLY A 1 84 ? -12.170 2.439 9.590 1.00 98.81 84 GLY A N 1
ATOM 649 C CA . GLY A 1 84 ? -11.651 3.672 8.996 1.00 98.81 84 GLY A CA 1
ATOM 650 C C . GLY A 1 84 ? -12.433 4.101 7.751 1.00 98.81 84 GLY A C 1
ATOM 651 O O . GLY A 1 84 ? -12.688 3.288 6.861 1.00 98.81 84 GLY A O 1
ATOM 652 N N . TYR A 1 85 ? -12.817 5.375 7.686 1.00 98.62 85 TYR A N 1
ATOM 653 C CA . TYR A 1 85 ? -13.594 5.951 6.585 1.00 98.62 85 TYR A CA 1
ATOM 654 C C . TYR A 1 85 ? -13.461 7.482 6.529 1.00 98.62 85 TYR A C 1
ATOM 656 O O . TYR A 1 85 ? -12.878 8.102 7.420 1.00 98.62 85 TYR A O 1
ATOM 664 N N . VAL A 1 86 ? -14.052 8.103 5.505 1.00 97.94 86 VAL A N 1
ATOM 665 C CA . VAL A 1 86 ? -14.153 9.568 5.415 1.00 97.94 86 VAL A CA 1
ATOM 666 C C . VAL A 1 86 ? -15.422 10.057 6.117 1.00 97.94 86 VAL A C 1
ATOM 668 O O . VAL A 1 86 ? -16.536 9.832 5.635 1.00 97.94 86 VAL A O 1
ATOM 671 N N . GLY A 1 87 ? -15.253 10.735 7.251 1.00 94.62 87 GLY A N 1
ATOM 672 C CA . GLY A 1 87 ? -16.325 11.373 8.012 1.00 94.62 87 GLY A CA 1
ATOM 673 C C . GLY A 1 87 ? -16.712 12.745 7.456 1.00 94.62 87 GLY A C 1
ATOM 674 O O . GLY A 1 87 ? -15.906 13.426 6.828 1.00 94.62 87 GLY A O 1
ATOM 675 N N . GLN A 1 88 ? -17.951 13.170 7.712 1.00 88.25 88 GLN A N 1
ATOM 676 C CA . GLN A 1 88 ? -18.447 14.507 7.370 1.00 88.25 88 GLN A CA 1
ATOM 677 C C . GLN A 1 88 ? -19.441 14.977 8.437 1.00 88.25 88 GLN A C 1
ATOM 679 O O . GLN A 1 88 ? -20.353 14.224 8.793 1.00 88.25 88 GLN A O 1
ATOM 684 N N . ASP A 1 89 ? -19.307 16.216 8.922 1.00 74.75 89 ASP A N 1
ATOM 685 C CA . ASP A 1 89 ? -20.305 16.811 9.819 1.00 74.75 89 ASP A CA 1
ATOM 686 C C . ASP A 1 89 ? -21.412 17.500 9.009 1.00 74.75 89 ASP A C 1
ATOM 688 O O . ASP A 1 89 ? -21.228 18.568 8.429 1.00 74.75 89 ASP A O 1
ATOM 692 N N . LEU A 1 90 ? -22.585 16.867 8.952 1.00 63.62 90 LEU A N 1
ATOM 693 C CA . LEU A 1 90 ? -23.749 17.379 8.222 1.00 63.62 90 LEU A CA 1
ATOM 694 C C . LEU A 1 90 ? -24.578 18.390 9.023 1.00 63.62 90 LEU A C 1
ATOM 696 O O . LEU A 1 90 ? -25.518 18.964 8.476 1.00 63.62 90 LEU A O 1
ATOM 700 N N . LYS A 1 91 ? -24.278 18.595 10.313 1.00 55.88 91 LYS A N 1
ATOM 701 C CA . LYS A 1 91 ? -25.032 19.520 11.176 1.00 55.88 91 LYS A CA 1
ATOM 702 C C . LYS A 1 91 ? -24.475 20.943 11.151 1.00 55.88 91 LYS A C 1
ATOM 704 O O . LYS A 1 91 ? -25.151 21.861 11.615 1.00 55.88 91 LYS A O 1
ATOM 709 N N . ARG A 1 92 ? -23.263 21.143 10.628 1.00 53.97 92 ARG A N 1
ATOM 710 C CA . ARG A 1 92 ? -22.618 22.456 10.546 1.00 53.97 92 ARG A CA 1
ATOM 711 C C . ARG A 1 92 ? -23.078 23.205 9.293 1.00 53.97 92 ARG A C 1
ATOM 713 O O . ARG A 1 92 ? -23.142 22.645 8.204 1.00 53.97 92 ARG A O 1
ATOM 720 N N . ASN A 1 93 ? -23.442 24.477 9.458 1.00 44.31 93 ASN A N 1
ATOM 721 C CA . ASN A 1 93 ? -24.000 25.295 8.382 1.00 44.31 93 ASN A CA 1
ATOM 722 C C . ASN A 1 93 ? -22.922 25.567 7.306 1.00 44.31 93 ASN A C 1
ATOM 724 O O . ASN A 1 93 ? -21.923 26.214 7.635 1.00 44.31 93 ASN A O 1
ATOM 728 N N . PRO A 1 94 ? -23.108 25.156 6.035 1.00 49.19 94 PRO A N 1
ATOM 729 C CA . PRO A 1 94 ? -22.096 25.288 4.975 1.00 49.19 94 PRO A CA 1
ATOM 730 C C . PRO A 1 94 ? -21.691 26.738 4.658 1.00 49.19 94 PRO A C 1
ATOM 732 O O . PRO A 1 94 ? -20.717 26.968 3.955 1.00 49.19 94 PRO A O 1
ATOM 735 N N . ARG A 1 95 ? -22.414 27.736 5.184 1.00 46.47 95 ARG A N 1
ATOM 736 C CA . ARG A 1 95 ? -22.094 29.167 5.040 1.00 46.47 95 ARG A CA 1
ATOM 737 C C . ARG A 1 95 ? -21.117 29.714 6.094 1.00 46.47 95 ARG A C 1
ATOM 739 O O . ARG A 1 95 ? -20.783 30.890 6.032 1.00 46.47 95 ARG A O 1
ATOM 746 N N . SER A 1 96 ? -20.695 28.907 7.073 1.00 45.44 96 SER A N 1
ATOM 747 C CA . SER A 1 96 ? -19.846 29.340 8.200 1.00 45.44 96 SER A CA 1
ATOM 748 C C . SER A 1 96 ? -18.359 28.985 8.048 1.00 45.44 96 SER A C 1
ATOM 750 O O . SER A 1 96 ? -17.567 29.334 8.925 1.00 45.44 96 SER A O 1
ATOM 752 N N . SER A 1 97 ? -17.960 28.274 6.994 1.00 46.47 97 SER A N 1
ATOM 753 C CA . SER A 1 97 ? -16.580 27.813 6.833 1.00 46.47 97 SER A CA 1
ATOM 754 C C . SER A 1 97 ? -15.717 28.880 6.155 1.00 46.47 97 SER A C 1
ATOM 756 O O . SER A 1 97 ? -15.870 29.149 4.964 1.00 46.47 97 SER A O 1
ATOM 758 N N . SER A 1 98 ? -14.756 29.444 6.888 1.00 43.78 98 SER A N 1
ATOM 759 C CA . SER A 1 98 ? -13.617 30.192 6.338 1.00 43.78 98 SER A CA 1
ATOM 760 C C . SER A 1 98 ? -12.595 29.238 5.699 1.00 43.78 98 SER A C 1
ATOM 762 O O . SER A 1 98 ? -11.415 29.250 6.047 1.00 43.78 98 SER A O 1
ATOM 764 N N . CYS A 1 99 ? -13.052 28.348 4.821 1.00 45.56 99 CYS A N 1
ATOM 765 C CA . CYS A 1 99 ? -12.197 27.396 4.125 1.00 45.56 99 CYS A CA 1
ATOM 766 C C . CYS A 1 99 ? -11.897 27.934 2.727 1.00 45.56 99 CYS A C 1
ATOM 768 O O . CYS A 1 99 ? -12.810 28.281 1.974 1.00 45.56 99 CYS A O 1
ATOM 770 N N . GLY A 1 100 ? -10.610 27.994 2.381 1.00 41.72 100 GLY A N 1
ATOM 771 C CA . GLY A 1 100 ? -10.187 28.186 1.000 1.00 41.72 100 GLY A CA 1
ATOM 772 C C . GLY A 1 100 ? -10.828 27.116 0.113 1.00 41.72 100 GLY A C 1
ATOM 773 O O . GLY A 1 100 ? -10.815 25.938 0.453 1.00 41.72 100 GLY A O 1
ATOM 774 N N . ALA A 1 101 ? -11.430 27.556 -0.991 1.00 40.62 101 ALA A N 1
ATOM 775 C CA . ALA A 1 101 ? -12.007 26.727 -2.052 1.00 40.62 101 ALA A CA 1
ATOM 776 C C . ALA A 1 101 ? -13.092 25.694 -1.642 1.00 40.62 101 ALA A C 1
ATOM 778 O O . ALA A 1 101 ? -13.048 24.544 -2.058 1.00 40.62 101 ALA A O 1
ATOM 779 N N . GLY A 1 102 ? -14.129 26.113 -0.903 1.00 42.75 102 GLY A N 1
ATOM 780 C CA . GLY A 1 102 ? -15.522 25.671 -1.146 1.00 42.75 102 GLY A CA 1
ATOM 781 C C . GLY A 1 102 ? -15.915 24.184 -1.003 1.00 42.75 102 GLY A C 1
ATOM 782 O O . GLY A 1 102 ? -17.000 23.824 -1.461 1.00 42.75 102 GLY A O 1
ATOM 783 N N . GLY A 1 103 ? -15.095 23.322 -0.396 1.00 53.28 103 GLY A N 1
ATOM 784 C CA . GLY A 1 103 ? -15.420 21.908 -0.142 1.00 53.28 103 GLY A CA 1
ATOM 785 C C . GLY A 1 103 ? -16.160 21.646 1.188 1.00 53.28 103 GLY A C 1
ATOM 786 O O . GLY A 1 103 ? -16.161 22.503 2.072 1.00 53.28 103 GLY A O 1
ATOM 787 N N . PRO A 1 104 ? -16.800 20.469 1.362 1.00 59.75 104 PRO A N 1
ATOM 788 C CA . PRO A 1 104 ? -17.387 20.055 2.641 1.00 59.75 104 PRO A CA 1
ATOM 789 C C . PRO A 1 104 ? -16.335 19.861 3.750 1.00 59.75 104 PRO A C 1
ATOM 791 O O . PRO A 1 104 ? -15.216 19.447 3.469 1.00 59.75 104 PRO A O 1
ATOM 794 N N . GLU A 1 105 ? -16.707 20.072 5.021 1.00 83.06 105 GLU A N 1
ATOM 795 C CA . GLU A 1 105 ? -15.852 19.721 6.170 1.00 83.06 105 GLU A CA 1
ATOM 796 C C . GLU A 1 105 ? -15.721 18.191 6.292 1.00 83.06 105 GLU A C 1
ATOM 798 O O . GLU A 1 105 ? -16.600 17.516 6.841 1.00 83.06 105 GLU A O 1
ATOM 803 N N . LEU A 1 106 ? -14.636 17.643 5.739 1.00 93.56 106 LEU A N 1
ATOM 804 C CA . LEU A 1 106 ? -14.294 16.225 5.820 1.00 93.56 106 LEU A CA 1
ATOM 805 C C . LEU A 1 106 ? -13.365 15.941 7.001 1.00 93.56 106 LEU A C 1
ATOM 807 O O . LEU A 1 106 ? -12.558 16.779 7.406 1.00 93.56 106 LEU A O 1
ATOM 811 N N . TYR A 1 107 ? -13.438 14.713 7.506 1.00 96.19 107 TYR A N 1
ATOM 812 C CA . TYR A 1 107 ? -12.574 14.201 8.563 1.00 96.19 107 TYR A CA 1
ATOM 813 C C . TYR A 1 107 ? -12.026 12.829 8.180 1.00 96.19 107 TYR A C 1
ATOM 815 O O . TYR A 1 107 ? -12.776 11.965 7.725 1.00 96.19 107 TYR A O 1
ATOM 823 N N . ASN A 1 108 ? -10.744 12.592 8.446 1.00 97.62 108 ASN A N 1
ATOM 824 C CA . ASN A 1 108 ? -10.221 11.235 8.527 1.00 97.62 108 ASN A CA 1
ATOM 825 C C . ASN A 1 108 ? -10.745 10.615 9.834 1.00 97.62 108 ASN A C 1
ATOM 827 O O . ASN A 1 108 ? -10.501 11.154 10.920 1.00 97.62 108 ASN A O 1
ATOM 831 N N . ALA A 1 109 ? -11.563 9.565 9.735 1.00 97.88 109 ALA A N 1
ATOM 832 C CA . ALA A 1 109 ? -12.420 9.139 10.831 1.00 97.88 109 ALA A CA 1
ATOM 833 C C . ALA A 1 109 ? -12.447 7.622 11.042 1.00 97.88 109 ALA A C 1
ATOM 835 O O . ALA A 1 109 ? -12.257 6.823 10.128 1.00 97.88 109 ALA A O 1
ATOM 836 N N . ALA A 1 110 ? -12.768 7.229 12.273 1.00 98.50 110 ALA A N 1
ATOM 837 C CA . ALA A 1 110 ? -13.108 5.866 12.650 1.00 98.50 110 ALA A CA 1
ATOM 838 C C . ALA A 1 110 ? -14.587 5.792 13.048 1.00 98.50 110 ALA A C 1
ATOM 840 O O . ALA A 1 110 ? -15.014 6.453 14.000 1.00 98.50 110 ALA A O 1
ATOM 841 N N . ALA A 1 111 ? -15.364 4.968 12.349 1.00 98.38 111 ALA A N 1
ATOM 842 C CA . ALA A 1 111 ? -16.737 4.641 12.708 1.00 98.38 111 ALA A CA 1
ATOM 843 C C . ALA A 1 111 ? -16.753 3.607 13.841 1.00 98.38 111 ALA A C 1
ATOM 845 O O . ALA A 1 111 ? -16.105 2.564 13.745 1.00 98.38 111 ALA A O 1
ATOM 846 N N . LEU A 1 112 ? -17.516 3.880 14.902 1.00 98.00 112 LEU A N 1
ATOM 847 C CA . LEU A 1 112 ? -17.700 2.978 16.039 1.00 98.00 112 LEU A CA 1
ATOM 848 C C . LEU A 1 112 ? -19.038 2.260 15.887 1.00 98.00 112 LEU A C 1
ATOM 850 O O . LEU A 1 112 ? -20.095 2.862 16.081 1.00 98.00 112 LEU A O 1
ATOM 854 N N . ILE A 1 113 ? -19.004 0.981 15.529 1.00 97.69 113 ILE A N 1
ATOM 855 C CA . ILE A 1 113 ? -20.192 0.210 15.156 1.00 97.69 113 ILE A CA 1
ATOM 856 C C . ILE A 1 113 ? -20.402 -0.916 16.166 1.00 97.69 113 ILE A C 1
ATOM 858 O O . ILE A 1 113 ? -19.472 -1.653 16.486 1.00 97.69 113 ILE A O 1
ATOM 862 N N . ALA A 1 114 ? -21.630 -1.083 16.650 1.00 94.31 114 ALA A N 1
ATOM 863 C CA . ALA A 1 114 ? -22.013 -2.255 17.428 1.00 94.31 114 ALA A CA 1
ATOM 864 C C . ALA A 1 114 ? -23.495 -2.578 17.241 1.00 94.31 114 ALA A C 1
ATOM 866 O O . ALA A 1 114 ? -24.322 -1.672 17.144 1.00 94.31 114 ALA A O 1
ATOM 867 N N . ASP A 1 115 ? -23.817 -3.871 17.219 1.00 87.31 115 ASP A N 1
ATOM 868 C CA . ASP A 1 115 ? -25.184 -4.398 17.138 1.00 87.31 115 ASP A CA 1
ATOM 869 C C . ASP A 1 115 ? -26.044 -3.693 16.078 1.00 87.31 115 ASP A C 1
ATOM 871 O O . ASP A 1 115 ? -27.126 -3.174 16.358 1.00 87.31 115 ASP A O 1
ATOM 875 N N . HIS A 1 116 ? -25.541 -3.691 14.838 1.00 92.12 116 HIS A N 1
ATOM 876 C CA . HIS A 1 116 ? -26.199 -3.099 13.667 1.00 92.12 116 HIS A CA 1
ATOM 877 C C . HIS A 1 116 ? -26.382 -1.576 13.715 1.00 92.12 116 HIS A C 1
ATOM 879 O O . HIS A 1 116 ? -27.223 -1.035 12.997 1.00 92.12 116 HIS A O 1
ATOM 885 N N . ARG A 1 117 ? -25.641 -0.864 14.570 1.00 94.44 117 ARG A N 1
ATOM 886 C CA . ARG A 1 117 ? -25.781 0.587 14.735 1.00 94.44 117 ARG A CA 1
ATOM 887 C C . ARG A 1 117 ? -24.433 1.285 14.733 1.00 94.44 117 ARG A C 1
ATOM 889 O O . ARG A 1 117 ? -23.481 0.822 15.359 1.00 94.44 117 ARG A O 1
ATOM 896 N N . LEU A 1 118 ? -24.390 2.448 14.087 1.00 95.81 118 LEU A N 1
ATOM 897 C CA . LEU A 1 118 ? -23.328 3.424 14.292 1.00 95.81 118 LEU A CA 1
ATOM 898 C C . LEU A 1 118 ? -23.548 4.092 15.653 1.00 95.81 118 LEU A C 1
ATOM 900 O O . LEU A 1 118 ? -24.540 4.791 15.852 1.00 95.81 118 LEU A O 1
ATOM 904 N N . LEU A 1 119 ? -22.645 3.852 16.598 1.00 95.00 119 LEU A N 1
ATOM 905 C CA . LEU A 1 119 ? -22.681 4.469 17.923 1.00 95.00 119 LEU A CA 1
ATOM 906 C C . LEU A 1 119 ? -22.188 5.914 17.871 1.00 95.00 119 LEU A C 1
ATOM 908 O O . LEU A 1 119 ? -22.729 6.776 18.558 1.00 95.00 119 LEU A O 1
ATOM 912 N N . GLY A 1 120 ? -21.162 6.157 17.057 1.00 93.69 120 GLY A N 1
ATOM 913 C CA . GLY A 1 120 ? -20.539 7.456 16.866 1.00 93.69 120 GLY A CA 1
ATOM 914 C C . GLY A 1 120 ? -19.256 7.342 16.057 1.00 93.69 120 GLY A C 1
ATOM 915 O O . GLY A 1 120 ? -18.986 6.305 15.450 1.00 93.69 120 GLY A O 1
ATOM 916 N N . ASN A 1 121 ? -18.468 8.412 16.064 1.00 94.00 121 ASN A N 1
ATOM 917 C CA . ASN A 1 121 ? -17.229 8.506 15.304 1.00 94.00 121 ASN A CA 1
ATOM 918 C C . ASN A 1 121 ? -16.117 9.088 16.166 1.00 94.00 121 ASN A C 1
ATOM 920 O O . ASN A 1 121 ? -16.377 9.897 17.055 1.00 94.00 121 ASN A O 1
ATOM 924 N N . TYR A 1 122 ? -14.889 8.722 15.833 1.00 96.25 122 TYR A N 1
ATOM 925 C CA . TYR A 1 122 ? -13.697 9.446 16.241 1.00 96.25 122 TYR A CA 1
ATOM 926 C C . TYR A 1 122 ? -13.078 10.115 15.010 1.00 96.25 122 TYR A C 1
ATOM 928 O O . TYR A 1 122 ? -13.000 9.487 13.958 1.00 96.25 122 TYR A O 1
ATOM 936 N N . HIS A 1 123 ? -12.663 11.377 15.125 1.00 96.06 123 HIS A N 1
ATOM 937 C CA . HIS A 1 123 ? -11.992 12.120 14.054 1.00 96.06 123 HIS A CA 1
ATOM 938 C C . HIS A 1 123 ? -10.523 12.322 14.432 1.00 96.06 123 HIS A C 1
ATOM 940 O O . HIS A 1 123 ? -10.244 12.784 15.545 1.00 96.06 123 HIS A O 1
ATOM 946 N N . LYS A 1 124 ? -9.611 12.005 13.507 1.00 96.00 124 LYS A N 1
ATOM 947 C CA . LYS A 1 124 ? -8.158 12.153 13.665 1.00 96.00 124 LYS A CA 1
ATOM 948 C C . LYS A 1 124 ? -7.816 13.571 14.108 1.00 96.00 124 LYS A C 1
ATOM 950 O O . LYS A 1 124 ? -8.306 14.535 13.520 1.00 96.00 124 LYS A O 1
ATOM 955 N N . GLN A 1 125 ? -7.021 13.717 15.167 1.00 94.12 125 GLN A N 1
ATOM 956 C CA . GLN A 1 125 ? -6.700 15.037 15.731 1.00 94.12 125 GLN A CA 1
ATOM 957 C C . GLN A 1 125 ? -5.347 15.565 15.254 1.00 94.12 125 GLN A C 1
ATOM 959 O O . GLN A 1 125 ? -5.158 16.781 15.174 1.00 94.12 125 GLN A O 1
ATOM 964 N N . SER A 1 126 ? -4.410 14.664 14.965 1.00 93.06 126 SER A N 1
ATOM 965 C CA . SER A 1 126 ? -3.087 14.978 14.436 1.00 93.06 126 SER A CA 1
ATOM 966 C C . SER A 1 126 ? -3.042 14.656 12.944 1.00 93.06 126 SER A C 1
ATOM 968 O O . SER A 1 126 ? -2.912 13.494 12.575 1.00 93.06 126 SER A O 1
ATOM 970 N N . LEU A 1 127 ? -3.192 15.676 12.095 1.00 92.75 127 LEU A N 1
ATOM 971 C CA . LEU A 1 127 ? -3.109 15.519 10.639 1.00 92.75 127 LEU A CA 1
ATOM 972 C C . LEU A 1 127 ? -1.650 15.543 10.170 1.00 92.75 127 LEU A C 1
ATOM 974 O O . LEU A 1 127 ? -0.873 16.392 10.618 1.00 92.75 127 LEU A O 1
ATOM 978 N N . VAL A 1 128 ? -1.291 14.635 9.263 1.00 88.56 128 VAL A N 1
ATOM 979 C CA . VAL A 1 128 ? 0.065 14.538 8.697 1.00 88.56 128 VAL A CA 1
ATOM 980 C C . VAL A 1 128 ? 0.178 15.415 7.446 1.00 88.56 128 VAL A C 1
ATOM 982 O O . VAL A 1 128 ? -0.550 15.196 6.485 1.00 88.56 128 VAL A O 1
ATOM 985 N N . ASN A 1 129 ? 1.105 16.381 7.450 1.00 88.12 129 ASN A N 1
ATOM 986 C CA . ASN A 1 129 ? 1.399 17.280 6.313 1.00 88.12 129 ASN A CA 1
ATOM 987 C C . ASN A 1 129 ? 2.897 17.341 5.987 1.00 88.12 129 ASN A C 1
ATOM 989 O O . ASN A 1 129 ? 3.463 18.411 5.763 1.00 88.12 129 ASN A O 1
ATOM 993 N N . HIS A 1 130 ? 3.579 16.209 6.096 1.00 81.88 130 HIS A N 1
ATOM 994 C CA . HIS A 1 130 ? 4.997 16.100 5.791 1.00 81.88 130 HIS A CA 1
ATOM 995 C C . HIS A 1 130 ? 5.274 14.780 5.074 1.00 81.88 130 HIS A C 1
ATOM 997 O O . HIS A 1 130 ? 4.521 13.813 5.207 1.00 81.88 130 HIS A O 1
ATOM 1003 N N . GLY A 1 131 ? 6.376 14.739 4.324 1.00 86.06 131 GLY A N 1
ATOM 1004 C CA . GLY A 1 131 ? 6.728 13.578 3.514 1.00 86.06 131 GLY A CA 1
ATOM 1005 C C . GLY A 1 131 ? 5.666 13.306 2.450 1.00 86.06 131 GLY A C 1
ATOM 1006 O O . GLY A 1 131 ? 5.421 14.151 1.598 1.00 86.06 131 GLY A O 1
ATOM 1007 N N . VAL A 1 132 ? 5.053 12.125 2.518 1.00 83.31 132 VAL A N 1
ATOM 1008 C CA . VAL A 1 132 ? 4.131 11.591 1.499 1.00 83.31 132 VAL A CA 1
ATOM 1009 C C . VAL A 1 132 ? 2.654 11.921 1.753 1.00 83.31 132 VAL A C 1
ATOM 1011 O O . VAL A 1 132 ? 1.792 11.480 1.002 1.00 83.31 132 VAL A O 1
ATOM 1014 N N . PHE A 1 133 ? 2.340 12.667 2.818 1.00 84.50 133 PHE A N 1
ATOM 1015 C CA . PHE A 1 133 ? 0.965 13.006 3.190 1.00 84.50 133 PHE A CA 1
ATOM 1016 C C . PHE A 1 133 ? 0.740 14.520 3.244 1.00 84.50 133 PHE A C 1
ATOM 1018 O O . PHE A 1 133 ? 1.566 15.258 3.781 1.00 84.50 133 PHE A O 1
ATOM 1025 N N . ASP A 1 134 ? -0.422 14.949 2.744 1.00 89.88 134 ASP A N 1
ATOM 1026 C CA . ASP A 1 134 ? -0.950 16.320 2.802 1.00 89.88 134 ASP A CA 1
ATOM 1027 C C . ASP A 1 134 ? -2.405 16.286 3.313 1.00 89.88 134 ASP A C 1
ATOM 1029 O O . ASP A 1 134 ? -3.363 16.613 2.615 1.00 89.88 134 ASP A O 1
ATOM 1033 N N . GLU A 1 135 ? -2.616 15.764 4.525 1.00 92.31 135 GLU A N 1
ATOM 1034 C CA . GLU A 1 135 ? -3.963 15.530 5.054 1.00 92.31 135 GLU A CA 1
ATOM 1035 C C . GLU A 1 135 ? -4.758 16.819 5.285 1.00 92.31 135 GLU A C 1
ATOM 1037 O O . GLU A 1 135 ? -5.979 16.807 5.145 1.00 92.31 135 GLU A O 1
ATOM 1042 N N . SER A 1 136 ? -4.112 17.937 5.624 1.00 91.50 136 SER A N 1
ATOM 1043 C CA . SER A 1 136 ? -4.780 19.227 5.842 1.00 91.50 136 SER A CA 1
ATOM 1044 C C . SER A 1 136 ? -5.283 19.883 4.564 1.00 91.50 136 SER A C 1
ATOM 1046 O O . SER A 1 136 ? -6.121 20.781 4.656 1.00 91.50 136 SER A O 1
ATOM 1048 N N . ARG A 1 137 ? -4.856 19.413 3.386 1.00 90.94 137 ARG A N 1
ATOM 1049 C CA . ARG A 1 137 ? -5.528 19.742 2.125 1.00 90.94 137 ARG A CA 1
ATOM 1050 C C . ARG A 1 137 ? -6.969 19.235 2.102 1.00 90.94 137 ARG A C 1
ATOM 1052 O O . ARG A 1 137 ? -7.834 19.894 1.529 1.00 90.94 137 ARG A O 1
ATOM 1059 N N . TYR A 1 138 ? -7.233 18.087 2.727 1.00 91.94 138 TYR A N 1
ATOM 1060 C CA . TYR A 1 138 ? -8.506 17.375 2.599 1.00 91.94 138 TYR A CA 1
ATOM 1061 C C . TYR A 1 138 ? -9.354 17.382 3.870 1.00 91.94 138 TYR A C 1
ATOM 1063 O O . TYR A 1 138 ? -10.581 17.422 3.793 1.00 91.94 138 TYR A O 1
ATOM 1071 N N . PHE A 1 139 ? -8.719 17.313 5.038 1.00 94.31 139 PHE A N 1
ATOM 1072 C CA . PHE A 1 139 ? -9.373 17.033 6.308 1.00 94.31 139 PHE A CA 1
ATOM 1073 C C . PHE A 1 139 ? -9.224 18.170 7.313 1.00 94.31 139 PHE A C 1
ATOM 1075 O O . PHE A 1 139 ? -8.206 18.858 7.386 1.00 94.31 139 PHE A O 1
ATOM 1082 N N . GLN A 1 140 ? -10.241 18.312 8.157 1.00 92.56 140 GLN A N 1
ATOM 1083 C CA . GLN A 1 140 ? -10.185 19.120 9.367 1.00 92.56 140 GLN A CA 1
ATOM 1084 C C . GLN A 1 140 ? -9.734 18.258 10.557 1.00 92.56 140 GLN A C 1
ATOM 1086 O O . GLN A 1 140 ? -10.117 17.089 10.648 1.00 92.56 140 GLN A O 1
ATOM 1091 N N . PRO A 1 141 ? -8.948 18.802 11.503 1.00 92.44 141 PRO A N 1
ATOM 1092 C CA . PRO A 1 141 ? -8.581 18.065 12.703 1.00 92.44 141 PRO A CA 1
ATOM 1093 C C . PRO A 1 141 ? -9.794 17.895 13.626 1.00 92.44 141 PRO A C 1
ATOM 1095 O O . PRO A 1 141 ? -10.567 18.826 13.874 1.00 92.44 141 PRO A O 1
ATOM 1098 N N . GLY A 1 142 ? -9.941 16.699 14.188 1.00 91.31 142 GLY A N 1
ATOM 1099 C CA . GLY A 1 142 ? -10.884 16.415 15.259 1.00 91.31 142 GLY A CA 1
ATOM 1100 C C . GLY A 1 142 ? -10.543 17.161 16.553 1.00 91.31 142 GLY A C 1
ATOM 1101 O O . GLY A 1 142 ? -9.404 17.556 16.799 1.00 91.31 142 GLY A O 1
ATOM 1102 N N . GLN A 1 143 ? -11.543 17.326 17.420 1.00 88.62 143 GLN A N 1
ATOM 1103 C CA . GLN A 1 143 ? -11.385 18.040 18.698 1.00 88.62 143 GLN A CA 1
ATOM 1104 C C . GLN A 1 143 ? -11.786 17.196 19.914 1.00 88.62 143 GLN A C 1
ATOM 1106 O O . GLN A 1 143 ? -11.330 17.443 21.030 1.00 88.62 143 GLN A O 1
ATOM 1111 N N . ARG A 1 144 ? -12.606 16.161 19.700 1.00 90.25 144 ARG A N 1
ATOM 1112 C CA . ARG A 1 144 ? -13.232 15.375 20.767 1.00 90.25 144 ARG A CA 1
ATOM 1113 C C . ARG A 1 144 ? -12.513 14.050 20.981 1.00 90.25 144 ARG A C 1
ATOM 1115 O O . ARG A 1 144 ? -12.088 13.395 20.029 1.00 90.25 144 ARG A O 1
ATOM 1122 N N . LEU A 1 145 ? -12.371 13.651 22.240 1.00 92.06 145 LEU A N 1
ATOM 1123 C CA . LEU A 1 145 ? -11.959 12.300 22.615 1.00 92.06 145 LEU A CA 1
ATOM 1124 C C . LEU A 1 145 ? -13.148 11.355 22.445 1.00 92.06 145 LEU A C 1
ATOM 1126 O O . LEU A 1 145 ? -14.266 11.720 22.790 1.00 92.06 145 LEU A O 1
ATOM 1130 N N . SER A 1 146 ? -12.912 10.131 21.986 1.00 93.00 146 SER A N 1
ATOM 1131 C CA . SER A 1 146 ? -13.956 9.107 21.880 1.00 93.00 146 SER A CA 1
ATOM 1132 C C . SER A 1 146 ? -13.594 7.899 22.724 1.00 93.00 146 SER A C 1
ATOM 1134 O O . SER A 1 146 ? -12.612 7.215 22.448 1.00 93.00 146 SER A O 1
ATOM 1136 N N . LEU A 1 147 ? -14.397 7.638 23.757 1.00 94.81 147 LEU A N 1
ATOM 1137 C CA . LEU A 1 147 ? -14.258 6.462 24.605 1.00 94.81 147 LEU A CA 1
ATOM 1138 C C . LEU A 1 147 ? -15.423 5.499 24.402 1.00 94.81 147 LEU A C 1
ATOM 1140 O O . LEU A 1 147 ? -16.586 5.881 24.522 1.00 94.81 147 LEU A O 1
ATOM 1144 N N . LEU A 1 148 ? -15.105 4.228 24.191 1.00 95.31 148 LEU A N 1
ATOM 1145 C CA . LEU A 1 148 ? -16.061 3.146 24.025 1.00 95.31 148 LEU A CA 1
ATOM 1146 C C . LEU A 1 148 ? -15.979 2.174 25.203 1.00 95.31 148 LEU A C 1
ATOM 1148 O O . LEU A 1 148 ? -14.918 1.642 25.511 1.00 95.31 148 LEU A O 1
ATOM 1152 N N . ARG A 1 149 ? -17.103 1.900 25.866 1.00 94.56 149 ARG A N 1
ATOM 1153 C CA . ARG A 1 149 ? -17.179 0.886 26.923 1.00 94.56 149 ARG A CA 1
ATOM 1154 C C . ARG A 1 149 ? -17.694 -0.441 26.369 1.00 94.56 149 ARG A C 1
ATOM 1156 O O . ARG A 1 149 ? -18.863 -0.533 25.993 1.00 94.56 149 ARG A O 1
ATOM 1163 N N . VAL A 1 150 ? -16.851 -1.474 26.410 1.00 91.75 150 VAL A N 1
ATOM 1164 C CA . VAL A 1 150 ? -17.148 -2.842 25.945 1.00 91.75 150 VAL A CA 1
ATOM 1165 C C . VAL A 1 150 ? -16.874 -3.821 27.083 1.00 91.75 150 VAL A C 1
ATOM 1167 O O . VAL A 1 150 ? -15.784 -3.835 27.641 1.00 91.75 150 VAL A O 1
ATOM 1170 N N . ARG A 1 151 ? -17.882 -4.602 27.496 1.00 87.44 151 ARG A N 1
ATOM 1171 C CA . ARG A 1 151 ? -17.807 -5.535 28.650 1.00 87.44 151 ARG A CA 1
ATOM 1172 C C . ARG A 1 151 ? -17.198 -4.927 29.924 1.00 87.44 151 ARG A C 1
ATOM 1174 O O . ARG A 1 151 ? -16.490 -5.582 30.681 1.00 87.44 151 ARG A O 1
ATOM 1181 N N . GLY A 1 152 ? -17.484 -3.648 30.168 1.00 88.25 152 GLY A N 1
ATOM 1182 C CA . GLY A 1 152 ? -16.980 -2.924 31.336 1.00 88.25 152 GLY A CA 1
ATOM 1183 C C . GLY A 1 152 ? -15.503 -2.521 31.264 1.00 88.25 152 GLY A C 1
ATOM 1184 O O . GLY A 1 152 ? -15.008 -2.003 32.266 1.00 88.25 152 GLY A O 1
ATOM 1185 N N . VAL A 1 153 ? -14.838 -2.736 30.127 1.00 92.94 153 VAL A N 1
ATOM 1186 C CA . VAL A 1 153 ? -13.517 -2.194 29.786 1.00 92.94 153 VAL A CA 1
ATOM 1187 C C . VAL A 1 153 ? -13.705 -0.914 28.981 1.00 92.94 153 VAL A C 1
ATOM 1189 O O . VAL A 1 153 ? -14.580 -0.853 28.112 1.00 92.94 153 VAL A O 1
ATOM 1192 N N . VAL A 1 154 ? -12.923 0.121 29.277 1.00 95.50 154 VAL A N 1
ATOM 1193 C CA . VAL A 1 154 ? -12.970 1.392 28.539 1.00 95.50 154 VAL A CA 1
ATOM 1194 C C . VAL A 1 154 ? -11.858 1.431 27.494 1.00 95.50 154 VAL A C 1
ATOM 1196 O O . VAL A 1 154 ? -10.679 1.309 27.816 1.00 95.50 154 VAL A O 1
ATOM 1199 N N . ILE A 1 155 ? -12.243 1.639 26.242 1.00 97.25 155 ILE A N 1
ATOM 1200 C CA . ILE A 1 155 ? -11.367 1.689 25.076 1.00 97.25 155 ILE A CA 1
ATOM 1201 C C . ILE A 1 155 ? -11.310 3.125 24.564 1.00 97.25 155 ILE A C 1
ATOM 1203 O O . ILE A 1 155 ? -12.349 3.753 24.378 1.00 97.25 155 ILE A O 1
ATOM 1207 N N . GLY A 1 156 ? -10.105 3.639 24.349 1.00 97.31 156 GLY A N 1
ATOM 1208 C CA . GLY A 1 156 ? -9.861 4.856 23.586 1.00 97.31 156 GLY A CA 1
ATOM 1209 C C . GLY A 1 156 ? -9.545 4.543 22.129 1.00 97.31 156 GLY A C 1
ATOM 1210 O O . GLY A 1 156 ? -8.990 3.485 21.841 1.00 97.31 156 GLY A O 1
ATOM 1211 N N . VAL A 1 157 ? -9.891 5.451 21.221 1.00 97.50 157 VAL A N 1
ATOM 1212 C CA . VAL A 1 157 ? -9.638 5.305 19.778 1.00 97.50 157 VAL A CA 1
ATOM 1213 C C . VAL A 1 157 ? -8.689 6.404 19.310 1.00 97.50 157 VAL A C 1
ATOM 1215 O O . VAL A 1 157 ? -8.762 7.535 19.796 1.00 97.50 157 VAL A O 1
ATOM 1218 N N . THR A 1 158 ? -7.762 6.053 18.423 1.00 97.44 158 THR A N 1
ATOM 1219 C CA . THR A 1 158 ? -6.803 6.966 17.781 1.00 97.44 158 THR A CA 1
ATOM 1220 C C . THR A 1 158 ? -6.577 6.561 16.320 1.00 97.44 158 THR A C 1
ATOM 1222 O O . THR A 1 158 ? -6.825 5.408 15.961 1.00 97.44 158 THR A O 1
ATOM 1225 N N . LEU A 1 159 ? -6.107 7.484 15.474 1.00 97.50 159 LEU A N 1
ATOM 1226 C CA . LEU A 1 159 ? -5.697 7.196 14.093 1.00 97.50 159 LEU A CA 1
ATOM 1227 C C . LEU A 1 159 ? -4.222 7.530 13.879 1.00 97.50 159 LEU A C 1
ATOM 1229 O O . LEU A 1 159 ? -3.821 8.667 14.110 1.00 97.50 159 LEU A O 1
ATOM 1233 N N . CYS A 1 160 ? -3.434 6.558 13.411 1.00 95.50 160 CYS A N 1
ATOM 1234 C CA . CYS A 1 160 ? -2.038 6.716 12.986 1.00 95.50 160 CYS A CA 1
ATOM 1235 C C . CYS A 1 160 ? -1.230 7.704 13.849 1.00 95.50 160 CYS A C 1
ATOM 1237 O O . CYS A 1 160 ? -0.935 7.407 15.010 1.00 95.50 160 CYS A O 1
ATOM 1239 N N . GLU A 1 161 ? -0.951 8.892 13.310 1.00 93.56 161 GLU A N 1
ATOM 1240 C CA . GLU A 1 161 ? -0.139 9.966 13.899 1.00 93.56 161 GLU A CA 1
ATOM 1241 C C . GLU A 1 161 ? -0.621 10.470 15.269 1.00 93.56 161 GLU A C 1
ATOM 1243 O O . GLU A 1 161 ? 0.131 11.059 16.047 1.00 93.56 161 GLU A O 1
ATOM 1248 N N . ASP A 1 162 ? -1.874 10.206 15.634 1.00 94.31 162 ASP A N 1
ATOM 1249 C CA . ASP A 1 162 ? -2.403 10.512 16.961 1.00 94.31 162 ASP A CA 1
ATOM 1250 C C . ASP A 1 162 ? -1.579 9.876 18.106 1.00 94.31 162 ASP A C 1
ATOM 1252 O O . ASP A 1 162 ? -1.628 10.351 19.247 1.00 94.31 162 ASP A O 1
ATOM 1256 N N . LEU A 1 163 ? -0.808 8.817 17.820 1.00 91.00 163 LEU A N 1
ATOM 1257 C CA . LEU A 1 163 ? 0.135 8.191 18.756 1.00 91.00 163 LEU A CA 1
ATOM 1258 C C . LEU A 1 163 ? 1.356 9.065 19.073 1.00 91.00 163 LEU A C 1
ATOM 1260 O O . LEU A 1 163 ? 1.902 8.989 20.179 1.00 91.00 163 LEU A O 1
ATOM 1264 N N . GLU A 1 164 ? 1.778 9.891 18.122 1.00 85.31 164 GLU A N 1
ATOM 1265 C CA . GLU A 1 164 ? 2.915 10.808 18.235 1.00 85.31 164 GLU A CA 1
ATOM 1266 C C . GLU A 1 164 ? 2.482 12.221 18.645 1.00 85.31 164 GLU A C 1
ATOM 1268 O O . GLU A 1 164 ? 3.313 13.052 19.007 1.00 85.31 164 GLU A O 1
ATOM 1273 N N . CYS A 1 165 ? 1.169 12.472 18.688 1.00 76.44 165 CYS A N 1
ATOM 1274 C CA . CYS A 1 165 ? 0.579 13.770 18.983 1.00 76.44 165 CYS A CA 1
ATOM 1275 C C . CYS A 1 165 ? 1.198 14.451 20.219 1.00 76.44 165 CYS A C 1
ATOM 1277 O O . CYS A 1 165 ? 1.021 14.019 21.367 1.00 76.44 165 CYS A O 1
ATOM 1279 N N . SER A 1 166 ? 1.825 15.608 19.987 1.00 71.75 166 SER A N 1
ATOM 1280 C CA . SER A 1 166 ? 2.470 16.444 21.011 1.00 71.75 166 SER A CA 1
ATOM 1281 C C . SER A 1 166 ? 1.521 16.890 22.132 1.00 71.75 166 SER A C 1
ATOM 1283 O O . SER A 1 166 ? 1.949 17.132 23.261 1.00 71.75 166 SER A O 1
ATOM 1285 N N . LYS A 1 167 ? 0.208 16.925 21.865 1.00 74.94 167 LYS A N 1
ATOM 1286 C CA . LYS A 1 167 ? -0.841 17.233 22.854 1.00 74.94 167 LYS A CA 1
ATOM 1287 C C . LYS A 1 167 ? -1.102 16.084 23.842 1.00 74.94 167 LYS A C 1
ATOM 1289 O O . LYS A 1 167 ? -1.933 16.226 24.741 1.00 74.94 167 LYS A O 1
ATOM 1294 N N . GLY A 1 168 ? -0.417 14.945 23.699 1.00 84.44 168 GLY A N 1
ATOM 1295 C CA . GLY A 1 168 ? -0.489 13.816 24.625 1.00 84.44 168 GLY A CA 1
ATOM 1296 C C . GLY A 1 168 ? -1.854 13.131 24.621 1.00 84.44 168 GLY A C 1
ATOM 1297 O O . GLY A 1 168 ? -2.440 12.906 25.682 1.00 84.44 168 GLY A O 1
ATOM 1298 N N . LEU A 1 169 ? -2.384 12.814 23.437 1.00 91.00 169 LEU A N 1
ATOM 1299 C CA . LEU A 1 169 ? -3.743 12.294 23.282 1.00 91.00 169 LEU A CA 1
ATOM 1300 C C . LEU A 1 169 ? -3.984 11.001 24.076 1.00 91.00 169 LEU A C 1
ATOM 1302 O O . LEU A 1 169 ? -4.969 10.903 24.810 1.00 91.00 169 LEU A O 1
ATOM 1306 N N . ILE A 1 170 ? -3.064 10.038 23.994 1.00 92.88 170 ILE A N 1
ATOM 1307 C CA . ILE A 1 170 ? -3.150 8.780 24.751 1.00 92.88 170 ILE A CA 1
ATOM 1308 C C . ILE A 1 170 ? -3.198 9.056 26.255 1.00 92.88 170 ILE A C 1
ATOM 1310 O O . ILE A 1 170 ? -4.043 8.513 26.966 1.00 92.88 170 ILE A O 1
ATOM 1314 N N . ARG A 1 171 ? -2.347 9.969 26.738 1.00 92.19 171 ARG A N 1
ATOM 1315 C CA . ARG A 1 171 ? -2.320 10.386 28.145 1.00 92.19 171 ARG A CA 1
ATOM 1316 C C . ARG A 1 171 ? -3.656 10.981 28.578 1.00 92.19 171 ARG A C 1
ATOM 1318 O O . ARG A 1 171 ? -4.131 10.671 29.670 1.00 92.19 171 ARG A O 1
ATOM 1325 N N . ARG A 1 172 ? -4.273 11.815 27.734 1.00 92.06 172 ARG A N 1
ATOM 1326 C CA . ARG A 1 172 ? -5.602 12.393 27.987 1.00 92.06 172 ARG A CA 1
ATOM 1327 C C . ARG A 1 172 ? -6.672 11.306 28.064 1.00 92.06 172 ARG A C 1
ATOM 1329 O O . ARG A 1 172 ? -7.415 11.289 29.041 1.00 92.06 172 ARG A O 1
ATOM 1336 N N . GLN A 1 173 ? -6.707 10.369 27.114 1.00 93.56 173 GLN A N 1
ATOM 1337 C CA . GLN A 1 173 ? -7.657 9.246 27.121 1.00 93.56 173 GLN A CA 1
ATOM 1338 C C . GLN A 1 173 ? -7.471 8.345 28.355 1.00 93.56 173 GLN A C 1
ATOM 1340 O O . GLN A 1 173 ? -8.441 8.025 29.045 1.00 93.56 173 GLN A O 1
ATOM 1345 N N . ALA A 1 174 ? -6.227 8.021 28.716 1.00 92.81 174 ALA A N 1
ATOM 1346 C CA . ALA A 1 174 ? -5.900 7.253 29.917 1.00 92.81 174 ALA A CA 1
ATOM 1347 C C . ALA A 1 174 ? -6.271 7.991 31.220 1.00 92.81 174 ALA A C 1
ATOM 1349 O O . ALA A 1 174 ? -6.638 7.363 32.215 1.00 92.81 174 ALA A O 1
ATOM 1350 N N . ALA A 1 175 ? -6.193 9.328 31.245 1.00 90.69 175 ALA A N 1
ATOM 1351 C CA . ALA A 1 175 ? -6.592 10.136 32.398 1.00 90.69 175 ALA A CA 1
ATOM 1352 C C . ALA A 1 175 ? -8.113 10.134 32.630 1.00 90.69 175 ALA A C 1
ATOM 1354 O O . ALA A 1 175 ? -8.543 10.209 33.779 1.00 90.69 175 ALA A O 1
ATOM 1355 N N . VAL A 1 176 ? -8.918 9.997 31.569 1.00 90.56 176 VAL A N 1
ATOM 1356 C CA . VAL A 1 176 ? -10.391 9.905 31.655 1.00 90.56 176 VAL A CA 1
ATOM 1357 C C . VAL A 1 176 ? -10.928 8.466 31.674 1.00 90.56 176 VAL A C 1
ATOM 1359 O O . VAL A 1 176 ? -12.149 8.253 31.625 1.00 90.56 176 VAL A O 1
ATOM 1362 N N . GLY A 1 177 ? -10.020 7.495 31.812 1.00 91.38 177 GLY A N 1
ATOM 1363 C CA . GLY A 1 177 ? -10.321 6.114 32.175 1.00 91.38 177 GLY A CA 1
ATOM 1364 C C . GLY A 1 177 ? -10.098 5.069 31.088 1.00 91.38 177 GLY A C 1
ATOM 1365 O O . GLY A 1 177 ? -10.505 3.940 31.321 1.00 91.38 177 GLY A O 1
ATOM 1366 N N . ALA A 1 178 ? -9.498 5.398 29.937 1.00 94.88 178 ALA A N 1
ATOM 1367 C CA . ALA A 1 178 ? -9.142 4.383 28.942 1.00 94.88 178 ALA A CA 1
ATOM 1368 C C . ALA A 1 178 ? -8.139 3.369 29.517 1.00 94.88 178 ALA A C 1
ATOM 1370 O O . ALA A 1 178 ? -7.144 3.746 30.137 1.00 94.88 178 ALA A O 1
ATOM 1371 N N . GLU A 1 179 ? -8.413 2.088 29.292 1.00 96.12 179 GLU A N 1
ATOM 1372 C CA . GLU A 1 179 ? -7.590 0.945 29.704 1.00 96.12 179 GLU A CA 1
ATOM 1373 C C . GLU A 1 179 ? -6.891 0.291 28.506 1.00 96.12 179 GLU A C 1
ATOM 1375 O O . GLU A 1 179 ? -5.818 -0.296 28.660 1.00 96.12 179 GLU A O 1
ATOM 1380 N N . ILE A 1 180 ? -7.507 0.410 27.326 1.00 97.69 180 ILE A N 1
ATOM 1381 C CA . ILE A 1 180 ? -7.006 -0.051 26.031 1.00 97.69 180 ILE A CA 1
ATOM 1382 C C . ILE A 1 180 ? -7.076 1.121 25.052 1.00 97.69 180 ILE A C 1
ATOM 1384 O O . ILE A 1 180 ? -8.052 1.870 25.063 1.00 97.69 180 ILE A O 1
ATOM 1388 N N . ILE A 1 181 ? -6.073 1.265 24.196 1.00 98.25 181 ILE A N 1
ATOM 1389 C CA . ILE A 1 181 ? -6.083 2.162 23.042 1.00 98.25 181 ILE A CA 1
ATOM 1390 C C . ILE A 1 181 ? -6.145 1.315 21.775 1.00 98.25 181 ILE A C 1
ATOM 1392 O O . ILE A 1 181 ? -5.315 0.427 21.578 1.00 98.25 181 ILE A O 1
ATOM 1396 N N . VAL A 1 182 ? -7.128 1.590 20.923 1.00 98.69 182 VAL A N 1
ATOM 1397 C CA . VAL A 1 182 ? -7.218 1.042 19.572 1.00 98.69 182 VAL A CA 1
ATOM 1398 C C . VAL A 1 182 ? -6.779 2.101 18.586 1.00 98.69 182 VAL A C 1
ATOM 1400 O O . VAL A 1 182 ? -7.476 3.096 18.387 1.00 98.69 182 VAL A O 1
ATOM 1403 N N . ASN A 1 183 ? -5.615 1.874 17.989 1.00 98.69 183 ASN A N 1
ATOM 1404 C CA . ASN A 1 183 ? -5.098 2.685 16.911 1.00 98.69 183 ASN A CA 1
ATOM 1405 C C . ASN A 1 183 ? -5.334 1.985 15.571 1.00 98.69 183 ASN A C 1
ATOM 1407 O O . ASN A 1 183 ? -4.925 0.835 15.392 1.00 98.69 183 ASN A O 1
ATOM 1411 N N . ILE A 1 184 ? -5.986 2.689 14.649 1.00 98.75 184 ILE A N 1
ATOM 1412 C CA . ILE A 1 184 ? -6.120 2.259 13.256 1.00 98.75 184 ILE A CA 1
ATOM 1413 C C . ILE A 1 184 ? -5.181 3.094 12.384 1.00 98.75 184 ILE A C 1
ATOM 1415 O O . ILE A 1 184 ? -5.094 4.307 12.571 1.00 98.75 184 ILE A O 1
ATOM 1419 N N . SER A 1 185 ? -4.451 2.456 11.475 1.00 98.69 185 SER A N 1
ATOM 1420 C CA . SER A 1 185 ? -3.355 3.097 10.745 1.00 98.69 185 SER A CA 1
ATOM 1421 C C . SER A 1 185 ? -3.279 2.701 9.282 1.00 98.69 185 SER A C 1
ATOM 1423 O O . SER A 1 185 ? -3.617 1.578 8.907 1.00 98.69 185 SER A O 1
ATOM 1425 N N . ALA A 1 186 ? -2.772 3.631 8.481 1.00 97.94 186 ALA A N 1
ATOM 1426 C CA . ALA A 1 186 ? -2.215 3.414 7.158 1.00 97.94 186 ALA A CA 1
ATOM 1427 C C . ALA A 1 186 ? -0.803 4.023 7.145 1.00 97.94 186 ALA A C 1
ATOM 1429 O O . ALA A 1 186 ? -0.546 5.065 6.551 1.00 97.94 186 ALA A O 1
ATOM 1430 N N . SER A 1 187 ? 0.117 3.397 7.881 1.00 97.25 187 SER A N 1
ATOM 1431 C CA . SER A 1 187 ? 1.512 3.822 7.983 1.00 97.25 187 SER A CA 1
ATOM 1432 C C . SER A 1 187 ? 2.334 3.168 6.870 1.00 97.25 187 SER A C 1
ATOM 1434 O O . SER A 1 187 ? 2.531 1.948 6.924 1.00 97.25 187 SER A O 1
ATOM 1436 N N . PRO A 1 188 ? 2.872 3.945 5.914 1.00 97.12 188 PRO A N 1
ATOM 1437 C CA . PRO A 1 188 ? 3.641 3.406 4.806 1.00 97.12 188 PRO A CA 1
ATOM 1438 C C . PRO A 1 188 ? 4.997 2.901 5.292 1.00 97.12 188 PRO A C 1
ATOM 1440 O O . PRO A 1 188 ? 5.554 3.391 6.281 1.00 97.12 188 PRO A O 1
ATOM 1443 N N . PHE A 1 189 ? 5.516 1.922 4.576 1.00 97.56 189 PHE A N 1
ATOM 1444 C CA . PHE A 1 189 ? 6.812 1.308 4.739 1.00 97.56 189 PHE A CA 1
ATOM 1445 C C . PHE A 1 189 ? 7.938 2.280 4.376 1.00 97.56 189 PHE A C 1
ATOM 1447 O O . PHE A 1 189 ? 7.874 3.007 3.391 1.00 97.56 189 PHE A O 1
ATOM 1454 N N . HIS A 1 190 ? 8.999 2.233 5.169 1.00 95.31 190 HIS A N 1
ATOM 1455 C CA . HIS A 1 190 ? 10.360 2.510 4.731 1.00 95.31 190 HIS A CA 1
ATOM 1456 C C . HIS A 1 190 ? 11.279 1.586 5.534 1.00 95.31 190 HIS A C 1
ATOM 1458 O O . HIS A 1 190 ? 10.900 1.136 6.623 1.00 95.31 190 HIS A O 1
ATOM 1464 N N . ARG A 1 191 ? 12.485 1.325 5.022 1.00 95.31 191 ARG A N 1
ATOM 1465 C CA . ARG A 1 191 ? 13.479 0.448 5.663 1.00 95.31 191 ARG A CA 1
ATOM 1466 C C . ARG A 1 191 ? 13.601 0.742 7.165 1.00 95.31 191 ARG A C 1
ATOM 1468 O O . ARG A 1 191 ? 13.801 1.897 7.555 1.00 95.31 191 ARG A O 1
ATOM 1475 N N . GLY A 1 192 ? 13.428 -0.286 8.000 1.00 93.31 192 GLY A N 1
ATOM 1476 C CA . GLY A 1 192 ? 13.575 -0.212 9.458 1.00 93.31 192 GLY A CA 1
ATOM 1477 C C . GLY A 1 192 ? 12.406 0.413 10.236 1.00 93.31 192 GLY A C 1
ATOM 1478 O O . GLY A 1 192 ? 12.447 0.427 11.471 1.00 93.31 192 GLY A O 1
ATOM 1479 N N . LYS A 1 193 ? 11.349 0.904 9.567 1.00 93.88 193 LYS A N 1
ATOM 1480 C CA . LYS A 1 193 ? 10.205 1.567 10.228 1.00 93.88 193 LYS A CA 1
ATOM 1481 C C . LYS A 1 193 ? 9.438 0.644 11.169 1.00 93.88 193 LYS A C 1
ATOM 1483 O O . LYS A 1 193 ? 8.918 1.097 12.184 1.00 93.88 193 LYS A O 1
ATOM 1488 N N . SER A 1 194 ? 9.338 -0.640 10.836 1.00 92.25 194 SER A N 1
ATOM 1489 C CA . SER A 1 194 ? 8.631 -1.640 11.645 1.00 92.25 194 SER A CA 1
ATOM 1490 C C . SER A 1 194 ? 9.161 -1.669 13.088 1.00 92.25 194 SER A C 1
ATOM 1492 O O . SER A 1 194 ? 8.388 -1.588 14.046 1.00 92.25 194 SER A O 1
ATOM 1494 N N . ARG A 1 195 ? 10.491 -1.658 13.250 1.00 92.56 195 ARG A N 1
ATOM 1495 C CA . ARG A 1 195 ? 11.170 -1.664 14.557 1.00 92.56 195 ARG A CA 1
ATOM 1496 C C . ARG A 1 195 ? 10.951 -0.371 15.340 1.00 92.56 195 ARG A C 1
ATOM 1498 O O . ARG A 1 195 ? 10.610 -0.426 16.520 1.00 92.56 195 ARG A O 1
ATOM 1505 N N . THR A 1 196 ? 11.132 0.788 14.705 1.00 94.94 196 THR A N 1
ATOM 1506 C CA . THR A 1 196 ? 10.959 2.089 15.379 1.00 94.94 196 THR A CA 1
ATOM 1507 C C . THR A 1 196 ? 9.507 2.319 15.796 1.00 94.94 196 THR A C 1
ATOM 1509 O O . THR A 1 196 ? 9.242 2.803 16.897 1.00 94.94 196 THR A O 1
ATOM 1512 N N . ARG A 1 197 ? 8.555 1.891 14.961 1.00 96.19 197 ARG A N 1
ATOM 1513 C CA . ARG A 1 197 ? 7.119 1.932 15.247 1.00 96.19 197 ARG A CA 1
ATOM 1514 C C . ARG A 1 197 ? 6.754 1.088 16.465 1.00 96.19 197 ARG A C 1
ATOM 1516 O O . ARG A 1 197 ? 6.045 1.571 17.344 1.00 96.19 197 ARG A O 1
ATOM 1523 N N . GLU A 1 198 ? 7.244 -0.147 16.559 1.00 95.75 198 GLU A N 1
ATOM 1524 C CA . GLU A 1 198 ? 6.964 -0.996 17.722 1.00 95.75 198 GLU A CA 1
ATOM 1525 C C . GLU A 1 198 ? 7.536 -0.401 19.018 1.00 95.75 198 GLU A C 1
ATOM 1527 O O . GLU A 1 198 ? 6.848 -0.376 20.039 1.00 95.75 198 GLU A O 1
ATOM 1532 N N . GLN A 1 199 ? 8.749 0.160 18.969 1.00 96.56 199 GLN A N 1
ATOM 1533 C CA . GLN A 1 199 ? 9.360 0.851 20.111 1.00 96.56 199 GLN A CA 1
ATOM 1534 C C . GLN A 1 199 ? 8.525 2.051 20.574 1.00 96.56 199 GLN A C 1
ATOM 1536 O O . GLN A 1 199 ? 8.279 2.209 21.773 1.00 96.56 199 GLN A O 1
ATOM 1541 N N . LEU A 1 200 ? 8.043 2.871 19.635 1.00 96.25 200 LEU A N 1
ATOM 1542 C CA . LEU A 1 200 ? 7.130 3.974 19.930 1.00 96.25 200 LEU A CA 1
ATOM 1543 C C . LEU A 1 200 ? 5.858 3.465 20.619 1.00 96.25 200 LEU A C 1
ATOM 1545 O O . LEU A 1 200 ? 5.449 4.005 21.649 1.00 96.25 200 LEU A O 1
ATOM 1549 N N . LEU A 1 201 ? 5.227 2.426 20.073 1.00 97.56 201 LEU A N 1
ATOM 1550 C CA . LEU A 1 201 ? 3.995 1.866 20.623 1.00 97.56 201 LEU A CA 1
ATOM 1551 C C . LEU A 1 201 ? 4.212 1.296 22.036 1.00 97.56 201 LEU A C 1
ATOM 1553 O O . LEU A 1 201 ? 3.398 1.547 22.929 1.00 97.56 201 LEU A O 1
ATOM 1557 N N . ALA A 1 202 ? 5.324 0.593 22.266 1.00 97.50 202 ALA A N 1
ATOM 1558 C CA . ALA A 1 202 ? 5.705 0.065 23.575 1.00 97.50 202 ALA A CA 1
ATOM 1559 C C . ALA A 1 202 ? 5.938 1.190 24.600 1.00 97.50 202 ALA A C 1
ATOM 1561 O O . ALA A 1 202 ? 5.479 1.107 25.747 1.00 97.50 202 ALA A O 1
ATOM 1562 N N . ALA A 1 203 ? 6.573 2.290 24.181 1.00 96.12 203 ALA A N 1
ATOM 1563 C CA . ALA A 1 203 ? 6.710 3.489 25.003 1.00 96.12 203 ALA A CA 1
ATOM 1564 C C . ALA A 1 203 ? 5.334 4.084 25.344 1.00 96.12 203 ALA A C 1
ATOM 1566 O O . ALA A 1 203 ? 5.040 4.346 26.509 1.00 96.12 203 ALA A O 1
ATOM 1567 N N . ARG A 1 204 ? 4.427 4.215 24.366 1.00 95.69 204 ARG A N 1
ATOM 1568 C CA . ARG A 1 204 ? 3.070 4.732 24.611 1.00 95.69 204 ARG A CA 1
ATOM 1569 C C . ARG A 1 204 ? 2.248 3.862 25.553 1.00 95.69 204 ARG A C 1
ATOM 1571 O O . ARG A 1 204 ? 1.506 4.416 26.372 1.00 95.69 204 ARG A O 1
ATOM 1578 N N . ALA A 1 205 ? 2.389 2.544 25.474 1.00 95.94 205 ALA A N 1
ATOM 1579 C CA . ALA A 1 205 ? 1.728 1.619 26.383 1.00 95.94 205 ALA A CA 1
ATOM 1580 C C . ALA A 1 205 ? 2.237 1.791 27.825 1.00 95.94 205 ALA A C 1
ATOM 1582 O O . ALA A 1 205 ? 1.455 2.089 28.738 1.00 95.94 205 ALA A O 1
ATOM 1583 N N . SER A 1 206 ? 3.558 1.713 28.009 1.00 95.31 206 SER A N 1
ATOM 1584 C CA . SER A 1 206 ? 4.220 1.783 29.318 1.00 95.31 206 SER A CA 1
ATOM 1585 C C . SER A 1 206 ? 4.099 3.148 30.007 1.00 95.31 206 SER A C 1
ATOM 1587 O O . SER A 1 206 ? 3.792 3.209 31.200 1.00 95.31 206 SER A O 1
ATOM 1589 N N . GLU A 1 207 ? 4.239 4.256 29.273 1.00 94.06 207 GLU A N 1
ATOM 1590 C CA . GLU A 1 207 ? 4.113 5.624 29.803 1.00 94.06 207 GLU A CA 1
ATOM 1591 C C . GLU A 1 207 ? 2.725 5.914 30.389 1.00 94.06 207 GLU A C 1
ATOM 1593 O O . GLU A 1 207 ? 2.582 6.701 31.331 1.00 94.06 207 GLU A O 1
ATOM 1598 N N . ASN A 1 208 ? 1.684 5.310 29.811 1.00 93.81 208 ASN A N 1
ATOM 1599 C CA . ASN A 1 208 ? 0.295 5.616 30.145 1.00 93.81 208 ASN A CA 1
ATOM 1600 C C . ASN A 1 208 ? -0.379 4.510 30.974 1.00 93.81 208 ASN A C 1
ATOM 1602 O O . ASN A 1 208 ? -1.444 4.751 31.558 1.00 93.81 208 ASN A O 1
ATOM 1606 N N . GLY A 1 209 ? 0.264 3.341 31.091 1.00 93.38 209 GLY A N 1
ATOM 1607 C CA . GLY A 1 209 ? -0.251 2.176 31.808 1.00 93.38 209 GLY A CA 1
ATOM 1608 C C . GLY A 1 209 ? -1.501 1.597 31.148 1.00 93.38 209 GLY A C 1
ATOM 1609 O O . GLY A 1 209 ? -2.436 1.197 31.844 1.00 93.38 209 GLY A O 1
ATOM 1610 N N . VAL A 1 210 ? -1.539 1.613 29.815 1.00 95.62 210 VAL A N 1
ATOM 1611 C CA . VAL A 1 210 ? -2.658 1.136 28.991 1.00 95.62 210 VAL A CA 1
ATOM 1612 C C . VAL A 1 210 ? -2.160 0.085 28.015 1.00 95.62 210 VAL A C 1
ATOM 1614 O O . VAL A 1 210 ? -0.992 0.074 27.649 1.00 95.62 210 VAL A O 1
ATOM 1617 N N . ILE A 1 211 ? -3.056 -0.796 27.597 1.00 97.75 211 ILE A N 1
ATOM 1618 C CA . ILE A 1 211 ? -2.788 -1.728 26.502 1.00 97.75 211 ILE A CA 1
ATOM 1619 C C . ILE A 1 211 ? -2.900 -0.936 25.201 1.00 97.75 211 ILE A C 1
ATOM 1621 O O . ILE A 1 211 ? -3.816 -0.123 25.063 1.00 97.75 211 ILE A O 1
ATOM 1625 N N . VAL A 1 212 ? -1.996 -1.159 24.254 1.00 98.31 212 VAL A N 1
ATOM 1626 C CA . VAL A 1 212 ? -2.033 -0.501 22.942 1.00 98.31 212 VAL A CA 1
ATOM 1627 C C . VAL A 1 212 ? -2.213 -1.564 21.873 1.00 98.31 212 VAL A C 1
ATOM 1629 O O . VAL A 1 212 ? -1.467 -2.534 21.812 1.00 98.31 212 VAL A O 1
ATOM 1632 N N . THR A 1 213 ? -3.225 -1.384 21.037 1.00 98.56 213 THR A N 1
ATOM 1633 C CA . THR A 1 213 ? -3.453 -2.194 19.841 1.00 98.56 213 THR A CA 1
ATOM 1634 C C . THR A 1 213 ? -3.265 -1.308 18.621 1.00 98.56 213 THR A C 1
ATOM 1636 O O . THR A 1 213 ? -3.670 -0.143 18.635 1.00 98.56 213 THR A O 1
ATOM 1639 N N . TYR A 1 214 ? -2.629 -1.853 17.595 1.00 98.75 214 TYR A N 1
ATOM 1640 C CA . TYR A 1 214 ? -2.238 -1.133 16.395 1.00 98.75 214 TYR A CA 1
ATOM 1641 C C . TYR A 1 214 ? -2.539 -2.000 15.177 1.00 98.75 214 TYR A C 1
ATOM 1643 O O . TYR A 1 214 ? -1.850 -2.994 14.951 1.00 98.75 214 TYR A O 1
ATOM 1651 N N . VAL A 1 215 ? -3.581 -1.652 14.419 1.00 98.81 215 VAL A N 1
ATOM 1652 C CA . VAL A 1 215 ? -3.872 -2.286 13.126 1.00 98.81 215 VAL A CA 1
ATOM 1653 C C . VAL A 1 215 ? -3.363 -1.395 12.008 1.00 98.81 215 VAL A C 1
ATOM 1655 O O . VAL A 1 215 ? -3.735 -0.225 11.935 1.00 98.81 215 VAL A O 1
ATOM 1658 N N . ASN A 1 216 ? -2.528 -1.952 11.140 1.00 98.75 216 ASN A N 1
ATOM 1659 C CA . ASN A 1 216 ? -2.024 -1.251 9.970 1.00 98.75 216 ASN A CA 1
ATOM 1660 C C . ASN A 1 216 ? -2.573 -1.861 8.686 1.00 98.75 216 ASN A C 1
ATOM 1662 O O . ASN A 1 216 ? -2.834 -3.063 8.609 1.00 98.75 216 ASN A O 1
ATOM 1666 N N . MET A 1 217 ? -2.692 -1.022 7.666 1.00 98.75 217 MET A N 1
ATOM 1667 C CA . MET A 1 217 ? -2.889 -1.461 6.291 1.00 98.75 217 MET A CA 1
ATOM 1668 C C . MET A 1 217 ? -1.711 -2.325 5.821 1.00 98.75 217 MET A C 1
ATOM 1670 O O . MET A 1 217 ? -0.583 -2.168 6.293 1.00 98.75 217 MET A O 1
ATOM 1674 N N . VAL A 1 218 ? -1.972 -3.213 4.866 1.00 98.81 218 VAL A N 1
ATOM 1675 C CA . VAL A 1 218 ? -0.941 -3.908 4.090 1.00 98.81 218 VAL A CA 1
ATOM 1676 C C . VAL A 1 218 ? -1.247 -3.766 2.601 1.00 98.81 218 VAL A C 1
ATOM 1678 O O . VAL A 1 218 ? -2.415 -3.703 2.241 1.00 98.81 218 VAL A O 1
ATOM 1681 N N . GLY A 1 219 ? -0.235 -3.715 1.737 1.00 98.69 219 GLY A N 1
ATOM 1682 C CA . GLY A 1 219 ? -0.423 -3.655 0.280 1.00 98.69 219 GLY A CA 1
ATOM 1683 C C . GLY A 1 219 ? 0.283 -2.487 -0.394 1.00 98.69 219 GLY A C 1
ATOM 1684 O O . GLY A 1 219 ? 0.669 -1.524 0.260 1.00 98.69 219 GLY A O 1
ATOM 1685 N N . GLY A 1 220 ? 0.448 -2.569 -1.710 1.00 98.50 220 GLY A N 1
ATOM 1686 C CA . GLY A 1 220 ? 0.940 -1.476 -2.547 1.00 98.50 220 GLY A CA 1
ATOM 1687 C C . GLY A 1 220 ? -0.183 -0.525 -2.969 1.00 98.50 220 GLY A C 1
ATOM 1688 O O . GLY A 1 220 ? -1.273 -0.972 -3.338 1.00 98.50 220 GLY A O 1
ATOM 1689 N N . GLN A 1 221 ? 0.082 0.777 -2.939 1.00 98.44 221 GLN A N 1
ATOM 1690 C CA . GLN A 1 221 ? -0.742 1.823 -3.542 1.00 98.44 221 GLN A CA 1
ATOM 1691 C C . GLN A 1 221 ? 0.184 2.815 -4.239 1.00 98.44 221 GLN A C 1
ATOM 1693 O O . GLN A 1 221 ? 0.890 3.575 -3.579 1.00 98.44 221 GLN A O 1
ATOM 1698 N N . ASP A 1 222 ? 0.169 2.791 -5.569 1.00 97.69 222 ASP A N 1
ATOM 1699 C CA . ASP A 1 222 ? 1.064 3.576 -6.416 1.00 97.69 222 ASP A CA 1
ATOM 1700 C C . ASP A 1 222 ? 2.529 3.433 -5.984 1.00 97.69 222 ASP A C 1
ATOM 1702 O O . ASP A 1 222 ? 3.110 2.361 -6.146 1.00 97.69 222 ASP A O 1
ATOM 1706 N N . GLU A 1 223 ? 3.139 4.480 -5.430 1.00 97.31 223 GLU A N 1
ATOM 1707 C CA . GLU A 1 223 ? 4.527 4.433 -4.962 1.00 97.31 223 GLU A CA 1
ATOM 1708 C C . GLU A 1 223 ? 4.703 3.996 -3.506 1.00 97.31 223 GLU A C 1
ATOM 1710 O O . GLU A 1 223 ? 5.824 3.724 -3.078 1.00 97.31 223 GLU A O 1
ATOM 1715 N N . LEU A 1 224 ? 3.617 3.932 -2.737 1.00 98.25 224 LEU A N 1
ATOM 1716 C CA . LEU A 1 224 ? 3.651 3.547 -1.336 1.00 98.25 224 LE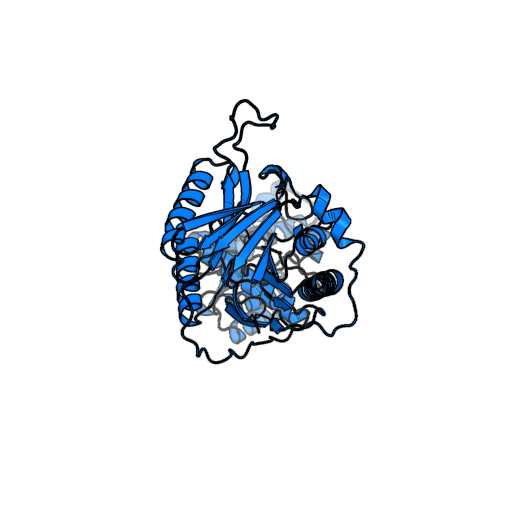U A CA 1
ATOM 1717 C C . LEU A 1 224 ? 3.427 2.046 -1.186 1.00 98.25 224 LEU A C 1
ATOM 1719 O O . LEU A 1 224 ? 2.618 1.429 -1.877 1.00 98.25 224 LEU A O 1
ATOM 1723 N N . VAL A 1 225 ? 4.099 1.467 -0.199 1.00 98.69 225 VAL A N 1
ATOM 1724 C CA . VAL A 1 225 ? 3.815 0.117 0.288 1.00 98.69 225 VAL A CA 1
ATOM 1725 C C . VAL A 1 225 ? 3.425 0.229 1.747 1.00 98.69 225 VAL A C 1
ATOM 1727 O O . VAL A 1 225 ? 4.096 0.913 2.507 1.00 98.69 225 VAL A O 1
ATOM 1730 N N . PHE A 1 226 ? 2.362 -0.441 2.164 1.00 98.75 226 PHE A N 1
ATOM 1731 C CA . PHE A 1 226 ? 2.002 -0.614 3.563 1.00 98.75 226 PHE A CA 1
ATOM 1732 C C . PHE A 1 226 ? 2.442 -2.008 4.009 1.00 98.75 226 PHE A C 1
ATOM 1734 O O . PHE A 1 226 ? 2.157 -3.010 3.351 1.00 98.75 226 PHE A O 1
ATOM 1741 N N . ASP A 1 227 ? 3.172 -2.077 5.119 1.00 98.38 227 ASP A N 1
ATOM 1742 C CA . ASP A 1 227 ? 3.865 -3.289 5.563 1.00 98.38 227 ASP A CA 1
ATOM 1743 C C . ASP A 1 227 ? 3.020 -4.191 6.467 1.00 98.38 227 ASP A C 1
ATOM 1745 O O . ASP A 1 227 ? 3.436 -5.305 6.778 1.00 98.38 227 ASP A O 1
ATOM 1749 N N . GLY A 1 228 ? 1.842 -3.743 6.908 1.00 98.25 228 GLY A N 1
ATOM 1750 C CA . GLY A 1 228 ? 1.119 -4.431 7.967 1.00 98.25 228 GLY A CA 1
ATOM 1751 C C . GLY A 1 228 ? 1.873 -4.303 9.290 1.00 98.25 228 GLY A C 1
ATOM 1752 O O . GLY A 1 228 ? 1.984 -3.198 9.832 1.00 98.25 228 GLY A O 1
ATOM 1753 N N . ASN A 1 229 ? 2.400 -5.418 9.805 1.00 97.75 229 ASN A N 1
ATOM 1754 C CA . ASN A 1 229 ? 3.034 -5.496 11.127 1.00 97.75 229 ASN A CA 1
ATOM 1755 C C . ASN A 1 229 ? 2.095 -5.020 12.255 1.00 97.75 229 ASN A C 1
ATOM 1757 O O . ASN A 1 229 ? 2.495 -4.308 13.179 1.00 97.75 229 ASN A O 1
ATOM 1761 N N . SER A 1 230 ? 0.815 -5.391 12.169 1.00 98.56 230 SER A N 1
ATOM 1762 C CA . SER A 1 230 ? -0.172 -5.093 13.211 1.00 98.56 230 SER A CA 1
ATOM 1763 C C . SER A 1 230 ? 0.219 -5.766 14.529 1.00 98.56 230 SER A C 1
ATOM 1765 O O . SER A 1 230 ? 0.646 -6.921 14.537 1.00 98.56 230 SER A O 1
ATOM 1767 N N . VAL A 1 231 ? 0.062 -5.070 15.657 1.00 98.50 231 VAL A N 1
ATOM 1768 C CA . VAL A 1 231 ? 0.610 -5.511 16.949 1.00 98.50 231 VAL A CA 1
ATOM 1769 C C . VAL A 1 231 ? -0.318 -5.182 18.120 1.00 98.50 231 VAL A C 1
ATOM 1771 O O . VAL A 1 231 ? -1.032 -4.176 18.126 1.00 98.50 231 VAL A O 1
ATOM 1774 N N . ILE A 1 232 ? -0.312 -6.048 19.134 1.00 98.50 232 ILE A N 1
ATOM 1775 C CA . ILE A 1 232 ? -0.973 -5.843 20.426 1.00 98.50 232 ILE A CA 1
ATOM 1776 C C . ILE A 1 232 ? 0.099 -5.855 21.510 1.00 98.50 232 ILE A C 1
ATOM 1778 O O . ILE A 1 232 ? 0.837 -6.830 21.636 1.00 98.50 232 ILE A O 1
ATOM 1782 N N . LEU A 1 233 ? 0.151 -4.795 22.311 1.00 97.69 233 LEU A N 1
ATOM 1783 C CA . LEU A 1 233 ? 1.125 -4.590 23.379 1.00 97.69 233 LEU A CA 1
ATOM 1784 C C . LEU A 1 233 ? 0.420 -4.488 24.728 1.00 97.69 233 LEU A C 1
ATOM 1786 O O . LEU A 1 233 ? -0.591 -3.792 24.866 1.00 97.69 233 LEU A O 1
ATOM 1790 N N . ASP A 1 234 ? 0.968 -5.158 25.735 1.00 96.12 234 ASP A N 1
ATOM 1791 C CA . ASP A 1 234 ? 0.514 -5.040 27.112 1.00 96.12 234 ASP A CA 1
ATOM 1792 C C . ASP A 1 234 ? 0.873 -3.675 27.728 1.00 96.12 234 ASP A C 1
ATOM 1794 O O . ASP A 1 234 ? 1.501 -2.814 27.116 1.00 96.12 234 ASP A O 1
ATOM 1798 N N . ARG A 1 235 ? 0.485 -3.472 28.989 1.00 94.44 235 ARG A N 1
ATOM 1799 C CA . ARG A 1 235 ? 0.712 -2.212 29.718 1.00 94.44 235 ARG A CA 1
ATOM 1800 C C . ARG A 1 235 ? 2.172 -1.912 30.039 1.00 94.44 235 ARG A C 1
ATOM 1802 O O . ARG A 1 235 ? 2.459 -0.794 30.453 1.00 94.44 235 ARG A O 1
ATOM 1809 N N . ALA A 1 236 ? 3.056 -2.898 29.954 1.00 94.62 236 ALA A N 1
ATOM 1810 C CA . ALA A 1 236 ? 4.492 -2.738 30.127 1.00 94.62 236 ALA A CA 1
ATOM 1811 C C . ALA A 1 236 ? 5.209 -2.523 28.782 1.00 94.62 236 ALA A C 1
ATOM 1813 O O . ALA A 1 236 ? 6.403 -2.235 28.785 1.00 94.62 236 ALA A O 1
ATOM 1814 N N . GLY A 1 237 ? 4.489 -2.611 27.657 1.00 95.38 237 GLY A N 1
ATOM 1815 C CA . GLY A 1 237 ? 5.056 -2.555 26.313 1.00 95.38 237 GLY A CA 1
ATOM 1816 C C . GLY A 1 237 ? 5.541 -3.913 25.797 1.00 95.38 237 GLY A C 1
ATOM 1817 O O . GLY A 1 237 ? 6.250 -3.952 24.799 1.00 95.38 237 GLY A O 1
ATOM 1818 N N . GLY A 1 238 ? 5.181 -5.019 26.455 1.00 96.62 238 GLY A N 1
ATOM 1819 C CA . GLY A 1 238 ? 5.453 -6.374 25.981 1.00 96.62 238 GLY A CA 1
ATOM 1820 C C . GLY A 1 238 ? 4.490 -6.786 24.868 1.00 96.62 238 GLY A C 1
ATOM 1821 O O . GLY A 1 238 ? 3.294 -6.505 24.935 1.00 96.62 238 GLY A O 1
ATOM 1822 N N . VAL A 1 239 ? 4.995 -7.460 23.835 1.00 97.12 239 VAL A N 1
ATOM 1823 C CA . VAL A 1 239 ? 4.189 -7.909 22.689 1.00 97.12 239 VAL A CA 1
ATOM 1824 C C . VAL A 1 239 ? 3.335 -9.116 23.077 1.00 97.12 239 VAL A C 1
ATOM 1826 O O . VAL A 1 239 ? 3.851 -10.161 23.463 1.00 97.12 239 VAL A O 1
ATOM 1829 N N . LEU A 1 240 ? 2.015 -8.978 22.943 1.00 96.62 240 LEU A N 1
ATOM 1830 C CA . LEU A 1 240 ? 1.036 -10.049 23.154 1.00 96.62 240 LEU A CA 1
ATOM 1831 C C . LEU A 1 240 ? 0.690 -10.786 21.854 1.00 96.62 240 LEU A C 1
ATOM 1833 O O . LEU A 1 240 ? 0.388 -11.980 21.886 1.00 96.62 240 LEU A O 1
ATOM 1837 N N . ALA A 1 241 ? 0.690 -10.073 20.726 1.00 97.75 241 ALA A N 1
ATOM 1838 C CA . ALA A 1 241 ? 0.456 -10.622 19.392 1.00 97.75 241 ALA A CA 1
ATOM 1839 C C . ALA A 1 241 ? 1.078 -9.718 18.321 1.00 97.75 241 ALA A C 1
ATOM 1841 O O . ALA A 1 241 ? 1.053 -8.496 18.479 1.00 97.75 241 ALA A O 1
ATOM 1842 N N . ARG A 1 242 ? 1.574 -10.309 17.229 1.00 97.81 242 ARG A N 1
ATOM 1843 C CA . ARG A 1 242 ? 2.124 -9.595 16.065 1.00 97.81 242 ARG A CA 1
ATOM 1844 C C . ARG A 1 242 ? 1.771 -10.335 14.771 1.00 97.81 242 ARG A C 1
ATOM 1846 O O . ARG A 1 242 ? 2.062 -11.527 14.658 1.00 97.81 242 ARG A O 1
ATOM 1853 N N . GLY A 1 243 ? 1.158 -9.628 13.825 1.00 97.25 243 GLY A N 1
ATOM 1854 C CA . GLY A 1 243 ? 0.882 -10.126 12.474 1.00 97.25 243 GLY A CA 1
ATOM 1855 C C . GLY A 1 243 ? 2.120 -10.106 11.585 1.00 97.25 243 GLY A C 1
ATOM 1856 O O . GLY A 1 243 ? 3.082 -9.395 11.875 1.00 97.25 243 GLY A O 1
ATOM 1857 N N . GLY A 1 244 ? 2.095 -10.883 10.504 1.00 96.94 244 GLY A N 1
ATOM 1858 C CA . GLY A 1 244 ? 3.206 -10.921 9.553 1.00 96.94 244 GLY A CA 1
ATOM 1859 C C . GLY A 1 244 ? 3.376 -9.622 8.761 1.00 96.94 244 GLY A C 1
ATOM 1860 O O . GLY A 1 244 ? 2.422 -8.875 8.542 1.00 96.94 244 GLY A O 1
ATOM 1861 N N . ALA A 1 245 ? 4.596 -9.364 8.296 1.00 97.44 245 ALA A N 1
ATOM 1862 C CA . ALA A 1 245 ? 4.874 -8.283 7.357 1.00 97.44 245 ALA A CA 1
ATOM 1863 C C . ALA A 1 245 ? 4.406 -8.654 5.937 1.00 97.44 245 ALA A C 1
ATOM 1865 O O . ALA A 1 245 ? 4.559 -9.802 5.514 1.00 97.44 245 ALA A O 1
ATOM 1866 N N . PHE A 1 246 ? 3.886 -7.675 5.191 1.00 98.38 246 PHE A N 1
ATOM 1867 C CA . PHE A 1 246 ? 3.554 -7.786 3.759 1.00 98.38 246 PHE A CA 1
ATOM 1868 C C . PHE A 1 246 ? 2.525 -8.876 3.387 1.00 98.38 246 PHE A C 1
ATOM 1870 O O . PHE A 1 246 ? 2.471 -9.320 2.241 1.00 98.38 246 PHE A O 1
ATOM 1877 N N . GLN A 1 247 ? 1.678 -9.292 4.334 1.00 97.25 247 GLN A N 1
ATOM 1878 C CA . GLN A 1 247 ? 0.589 -10.251 4.111 1.00 97.25 247 GLN A CA 1
ATOM 1879 C C . GLN A 1 247 ? -0.724 -9.802 4.763 1.00 97.25 247 GLN A C 1
ATOM 1881 O O . GLN A 1 247 ? -0.711 -9.117 5.781 1.00 97.25 247 GLN A O 1
ATOM 1886 N N . GLU A 1 248 ? -1.866 -10.206 4.209 1.00 98.50 248 GLU A N 1
ATOM 1887 C CA . GLU A 1 248 ? -3.168 -10.006 4.857 1.00 98.50 248 GLU A CA 1
ATOM 1888 C C . GLU A 1 248 ? -3.399 -11.049 5.957 1.00 98.50 248 GLU A C 1
ATOM 1890 O O . GLU A 1 248 ? -3.126 -12.233 5.763 1.00 98.50 248 GLU A O 1
ATOM 1895 N N . GLU A 1 249 ? -3.914 -10.628 7.113 1.00 97.88 249 GLU A N 1
ATOM 1896 C CA . GLU A 1 249 ? -4.086 -11.508 8.272 1.00 97.88 249 GLU A CA 1
ATOM 1897 C C . GLU A 1 249 ? -5.119 -10.955 9.271 1.00 97.88 249 GLU A C 1
ATOM 1899 O O . GLU A 1 249 ? -5.280 -9.744 9.431 1.00 97.88 249 GLU A O 1
ATOM 1904 N N . LEU A 1 250 ? -5.794 -11.848 10.003 1.00 98.19 250 LEU A N 1
ATOM 1905 C CA . LEU A 1 250 ? -6.571 -11.481 11.188 1.00 98.19 250 LEU A CA 1
ATOM 1906 C C . LEU A 1 250 ? -5.772 -11.818 12.452 1.00 98.19 250 LEU A C 1
ATOM 1908 O O . LEU A 1 250 ? -5.756 -12.965 12.895 1.00 98.19 250 LEU A O 1
ATOM 1912 N N . VAL A 1 251 ? -5.145 -10.814 13.063 1.00 98.12 251 VAL A N 1
ATOM 1913 C CA . VAL A 1 251 ? -4.366 -10.996 14.298 1.00 98.12 251 VAL A CA 1
ATOM 1914 C C . VAL A 1 251 ? -5.316 -10.986 15.488 1.00 98.12 251 VAL A C 1
ATOM 1916 O O . VAL A 1 251 ? -6.017 -9.998 15.698 1.00 98.12 251 VAL A O 1
ATOM 1919 N N . VAL A 1 252 ? -5.354 -12.062 16.279 1.00 97.81 252 VAL A N 1
ATOM 1920 C CA . VAL A 1 252 ? -6.323 -12.213 17.377 1.00 97.81 252 VAL A CA 1
ATOM 1921 C C . VAL A 1 252 ? -5.635 -12.526 18.706 1.00 97.81 252 VAL A C 1
ATOM 1923 O O . VAL A 1 252 ? -4.812 -13.436 18.785 1.00 97.81 252 VAL A O 1
ATOM 1926 N N . ALA A 1 253 ? -6.024 -11.823 19.774 1.00 96.94 253 ALA A N 1
ATOM 1927 C CA . ALA A 1 253 ? -5.537 -12.088 21.128 1.00 96.94 253 ALA A CA 1
ATOM 1928 C C . ALA A 1 253 ? -6.619 -11.892 22.197 1.00 96.94 253 ALA A C 1
ATOM 1930 O O . ALA A 1 253 ? -7.481 -11.017 22.079 1.00 96.94 253 ALA A O 1
ATOM 1931 N N . ASP A 1 254 ? -6.540 -12.688 23.266 1.00 94.94 254 ASP A N 1
ATOM 1932 C CA . ASP A 1 254 ? -7.253 -12.424 24.517 1.00 94.94 254 ASP A CA 1
ATOM 1933 C C . ASP A 1 254 ? -6.455 -11.424 25.360 1.00 94.94 254 ASP A C 1
ATOM 1935 O O . ASP A 1 254 ? -5.287 -11.635 25.676 1.00 94.94 254 ASP A O 1
ATOM 1939 N N . VAL A 1 255 ? -7.101 -10.328 25.740 1.00 93.06 255 VAL A N 1
ATOM 1940 C CA . VAL A 1 255 ? -6.478 -9.169 26.375 1.00 93.06 255 VAL A CA 1
ATOM 1941 C C . VAL A 1 255 ? -7.106 -8.954 27.750 1.00 93.06 255 VAL A C 1
ATOM 1943 O O . VAL A 1 255 ? -8.273 -8.571 27.864 1.00 93.06 255 VAL A O 1
ATOM 1946 N N . GLY A 1 256 ? -6.341 -9.222 28.810 1.00 88.56 256 GLY A N 1
ATOM 1947 C CA . GLY A 1 256 ? -6.776 -9.057 30.199 1.00 88.56 256 GLY A CA 1
ATOM 1948 C C . GLY A 1 256 ? -6.436 -7.675 30.759 1.00 88.56 256 GLY A C 1
ATOM 1949 O O . GLY A 1 256 ? -5.280 -7.264 30.731 1.00 88.56 256 GLY A O 1
ATOM 1950 N N . VAL A 1 257 ? -7.418 -6.972 31.334 1.00 81.94 257 VAL A N 1
ATOM 1951 C CA . VAL A 1 257 ? -7.210 -5.626 31.912 1.00 81.94 257 VAL A CA 1
ATOM 1952 C C . VAL A 1 257 ? -7.037 -5.608 33.439 1.00 81.94 257 VAL A C 1
ATOM 1954 O O . VAL A 1 257 ? -6.816 -4.548 34.021 1.00 81.94 257 VAL A O 1
ATOM 1957 N N . ASP A 1 258 ? -7.057 -6.754 34.119 1.00 67.62 258 ASP A N 1
ATOM 1958 C CA . ASP A 1 258 ? -7.043 -6.796 35.595 1.00 67.62 258 ASP A CA 1
ATOM 1959 C C . ASP A 1 258 ? -5.638 -6.934 36.228 1.00 67.62 258 ASP A C 1
ATOM 1961 O O . ASP A 1 258 ? -5.516 -6.955 37.451 1.00 67.62 258 ASP A O 1
ATOM 1965 N N . ALA A 1 259 ? -4.553 -6.970 35.444 1.00 49.84 259 ALA A N 1
ATOM 1966 C CA . ALA A 1 259 ? -3.192 -7.010 35.989 1.00 49.84 259 ALA A CA 1
ATOM 1967 C C . ALA A 1 259 ? -2.706 -5.599 36.377 1.00 49.84 259 ALA A C 1
ATOM 1969 O O . ALA A 1 259 ? -2.219 -4.834 35.541 1.00 49.84 259 ALA A O 1
ATOM 1970 N N . ILE A 1 260 ? -2.857 -5.240 37.653 1.00 48.03 260 ILE A N 1
ATOM 1971 C CA . ILE A 1 260 ? -2.064 -4.190 38.303 1.00 48.03 260 ILE A CA 1
ATOM 1972 C C . ILE A 1 260 ? -1.281 -4.872 39.430 1.00 48.03 260 ILE A C 1
ATOM 1974 O O . ILE A 1 260 ? -1.880 -5.180 40.461 1.00 48.03 260 ILE A O 1
ATOM 1978 N N . PRO A 1 261 ? 0.043 -5.075 39.309 1.00 40.28 261 PRO A N 1
ATOM 1979 C CA . PRO A 1 261 ? 0.884 -5.158 40.490 1.00 40.28 261 PRO A CA 1
ATOM 1980 C C . PRO A 1 261 ? 0.753 -3.820 41.219 1.00 40.28 261 PRO A C 1
ATOM 1982 O O . PRO A 1 261 ? 0.938 -2.751 40.633 1.00 40.28 261 PRO A O 1
ATOM 1985 N N . SER A 1 262 ? 0.368 -3.876 42.485 1.00 36.78 262 SER A N 1
ATOM 1986 C CA . SER A 1 262 ? -0.016 -2.783 43.384 1.00 36.78 262 SER A CA 1
ATOM 1987 C C . SER A 1 262 ? 1.105 -1.781 43.729 1.00 36.78 262 SER A C 1
ATOM 1989 O O . SER A 1 262 ? 1.183 -1.295 44.852 1.00 36.78 262 SER A O 1
ATOM 1991 N N . GLY A 1 263 ? 1.963 -1.417 42.774 1.00 39.91 263 GLY A N 1
ATOM 1992 C CA . GLY A 1 263 ? 3.162 -0.619 43.013 1.00 39.91 263 GLY A CA 1
ATOM 1993 C C . GLY A 1 263 ? 3.565 0.265 41.839 1.00 39.91 263 GLY A C 1
ATOM 1994 O O . GLY A 1 263 ? 4.673 0.120 41.348 1.00 39.91 263 GLY A O 1
ATOM 1995 N N . ARG A 1 264 ? 2.677 1.164 41.382 1.00 42.22 264 ARG A N 1
ATOM 1996 C CA . ARG A 1 264 ? 2.998 2.445 40.697 1.00 42.22 264 ARG A CA 1
ATOM 1997 C C . ARG A 1 264 ? 1.701 3.151 40.282 1.00 42.22 264 ARG A C 1
ATOM 1999 O O . ARG A 1 264 ? 1.210 2.999 39.169 1.00 42.22 264 ARG A O 1
ATOM 2006 N N . ARG A 1 265 ? 1.114 3.950 41.179 1.00 41.72 265 ARG A N 1
ATOM 2007 C CA . ARG A 1 265 ? 0.034 4.883 40.815 1.00 41.72 265 ARG A CA 1
ATOM 2008 C C . 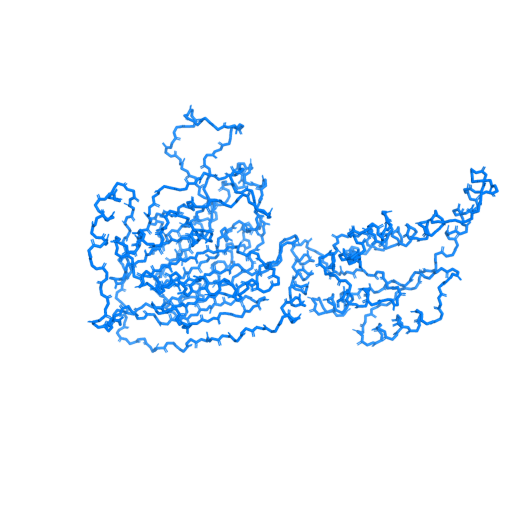ARG A 1 265 ? 0.599 6.303 40.667 1.00 41.72 265 ARG A C 1
ATOM 2010 O O . ARG A 1 265 ? 0.883 6.926 41.689 1.00 41.72 265 ARG A O 1
ATOM 2017 N N . PRO A 1 266 ? 0.665 6.906 39.466 1.00 43.31 266 PRO A N 1
ATOM 2018 C CA . PRO A 1 266 ? 0.826 8.353 39.343 1.00 43.31 266 PRO A CA 1
ATOM 2019 C C . PRO A 1 266 ? -0.543 9.022 39.578 1.00 43.31 266 PRO A C 1
ATOM 2021 O O . PRO A 1 266 ? -1.180 9.540 38.663 1.00 43.31 266 PRO A O 1
ATOM 2024 N N . GLN A 1 267 ? -1.057 8.948 40.812 1.00 50.00 267 GLN A N 1
ATOM 2025 C CA . GLN A 1 267 ? -2.467 9.248 41.110 1.00 50.00 267 GLN A CA 1
ATOM 2026 C C . GLN A 1 267 ? -2.783 10.751 41.205 1.00 50.00 267 GLN A C 1
ATOM 2028 O O . GLN A 1 267 ? -3.926 11.148 41.004 1.00 50.00 267 GLN A O 1
ATOM 2033 N N . ARG A 1 268 ? -1.784 11.615 41.440 1.00 42.19 268 ARG A N 1
ATOM 2034 C CA . ARG A 1 268 ? -2.009 13.063 41.633 1.00 42.19 268 ARG A CA 1
ATOM 2035 C C . ARG A 1 268 ? -2.073 13.892 40.341 1.00 42.19 268 ARG A C 1
ATOM 2037 O O . ARG A 1 268 ? -2.752 14.912 40.328 1.00 42.19 268 ARG A O 1
ATOM 2044 N N . ARG A 1 269 ? -1.433 13.468 39.238 1.00 48.84 269 ARG A N 1
ATOM 2045 C CA . ARG A 1 269 ? -1.470 14.204 37.949 1.00 48.84 269 ARG A CA 1
ATOM 2046 C C . ARG A 1 269 ? -2.711 13.892 37.092 1.00 48.84 269 ARG A C 1
ATOM 2048 O O . ARG A 1 269 ? -3.164 14.777 36.374 1.00 48.84 269 ARG A O 1
ATOM 2055 N N . LYS A 1 270 ? -3.300 12.689 37.200 1.00 50.91 270 LYS A N 1
ATOM 2056 C CA . LYS A 1 270 ? -4.489 12.282 36.413 1.00 50.91 270 LYS A CA 1
ATOM 2057 C C . LYS A 1 270 ? -5.757 13.088 36.754 1.00 50.91 270 LYS A C 1
ATOM 2059 O O . LYS A 1 270 ? -6.530 13.405 35.858 1.00 50.91 270 LYS A O 1
ATOM 2064 N N . ILE A 1 271 ? -5.937 13.480 38.019 1.00 49.69 271 ILE A N 1
ATOM 2065 C CA . ILE A 1 271 ? -7.160 14.154 38.505 1.00 49.69 271 ILE A CA 1
ATOM 2066 C C . ILE A 1 271 ? -7.288 15.587 37.955 1.00 49.69 271 ILE A C 1
ATOM 2068 O O . ILE A 1 271 ? -8.376 15.994 37.558 1.00 49.69 271 ILE A O 1
ATOM 2072 N N . ARG A 1 272 ? -6.178 16.337 37.858 1.00 51.31 272 ARG A N 1
ATOM 2073 C CA . ARG A 1 272 ? -6.175 17.718 37.331 1.00 51.31 272 ARG A CA 1
ATOM 2074 C C . ARG A 1 272 ? -6.536 17.790 35.842 1.00 51.31 272 ARG A C 1
ATOM 2076 O O . ARG A 1 272 ? -7.232 18.707 35.435 1.00 51.31 272 ARG A O 1
ATOM 2083 N N . ILE A 1 273 ? -6.088 16.812 35.053 1.00 56.31 273 ILE A N 1
ATOM 2084 C CA . ILE A 1 273 ? -6.322 16.748 33.602 1.00 56.31 273 ILE A CA 1
ATOM 2085 C C . ILE A 1 273 ? -7.773 16.344 33.292 1.00 56.31 273 ILE A C 1
ATOM 2087 O O . ILE A 1 273 ? -8.383 16.899 32.384 1.00 56.31 273 ILE A O 1
ATOM 2091 N N . ALA A 1 274 ? -8.359 15.423 34.066 1.00 55.94 274 ALA A N 1
ATOM 2092 C CA . ALA A 1 274 ? -9.737 14.975 33.857 1.00 55.94 274 ALA A CA 1
ATOM 2093 C C . ALA A 1 274 ? -10.778 16.100 34.037 1.00 55.94 274 ALA A C 1
ATOM 2095 O O . ALA A 1 274 ? -11.775 16.117 33.318 1.00 55.94 274 ALA A O 1
ATOM 2096 N N . GLY A 1 275 ? -10.530 17.056 34.944 1.00 51.25 275 GLY A N 1
ATOM 2097 C CA . GLY A 1 275 ? -11.430 18.188 35.203 1.00 51.25 275 GLY A CA 1
ATOM 2098 C C . GLY A 1 275 ? -11.561 19.178 34.037 1.00 51.25 275 GLY A C 1
ATOM 2099 O O . GLY A 1 275 ? -12.627 19.752 33.854 1.00 51.25 275 GLY A O 1
ATOM 2100 N N . THR A 1 276 ? -10.520 19.340 33.212 1.00 57.56 276 THR A N 1
ATOM 2101 C CA . THR A 1 276 ? -10.523 20.257 32.051 1.00 57.56 276 THR A CA 1
ATOM 2102 C C . THR A 1 276 ? -11.108 19.615 30.784 1.00 57.56 276 THR A C 1
ATOM 2104 O O . THR A 1 276 ? -11.518 20.315 29.870 1.00 57.56 276 THR A O 1
ATOM 2107 N N . ILE A 1 277 ? -11.164 18.280 30.711 1.00 62.94 277 ILE A N 1
ATOM 2108 C CA . ILE A 1 277 ? -11.517 17.530 29.488 1.00 62.94 277 ILE A CA 1
ATOM 2109 C C . ILE A 1 277 ? -13.034 17.321 29.319 1.00 62.94 277 ILE A C 1
ATOM 2111 O O . ILE A 1 277 ? -13.475 16.910 28.250 1.00 62.94 277 ILE A O 1
ATOM 2115 N N . GLY A 1 278 ? -13.848 17.602 30.343 1.00 57.44 278 GLY A N 1
ATOM 2116 C CA . GLY A 1 278 ? -15.266 17.216 30.382 1.00 57.44 278 GLY A CA 1
ATOM 2117 C C . GLY A 1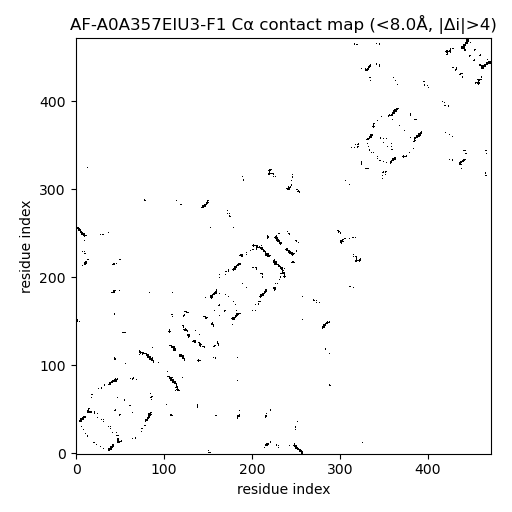 278 ? -16.118 17.657 29.181 1.00 57.44 278 GLY A C 1
ATOM 2118 O O . GLY A 1 278 ? -17.020 16.917 28.797 1.00 57.44 278 GLY A O 1
ATOM 2119 N N . ALA A 1 279 ? -15.818 18.804 28.561 1.00 58.72 279 ALA A N 1
ATOM 2120 C CA . ALA A 1 279 ? -16.557 19.314 27.401 1.00 58.72 279 ALA A CA 1
ATOM 2121 C C . ALA A 1 279 ? -16.196 18.617 26.068 1.00 58.72 279 ALA A C 1
ATOM 2123 O O . ALA A 1 279 ? -17.041 18.532 25.175 1.00 58.72 279 ALA A O 1
ATOM 2124 N N . ASP A 1 280 ? -14.993 18.040 25.958 1.00 80.44 280 ASP A N 1
ATOM 2125 C CA . ASP A 1 280 ? -14.415 17.496 24.715 1.00 80.44 280 ASP A CA 1
ATOM 2126 C C . ASP A 1 280 ? -14.335 15.963 24.731 1.00 80.44 280 ASP A C 1
ATOM 2128 O O . ASP A 1 280 ? -13.363 15.363 24.262 1.00 80.44 280 ASP A O 1
ATOM 2132 N N . LEU A 1 281 ? -15.332 15.309 25.329 1.00 87.50 281 LEU A N 1
ATOM 2133 C CA . LEU A 1 281 ? -15.353 13.863 25.514 1.00 87.50 281 LEU A CA 1
ATOM 2134 C C . LEU A 1 281 ? -16.697 13.259 25.107 1.00 87.50 281 LEU A C 1
ATOM 2136 O O . LEU A 1 281 ? -17.725 13.539 25.719 1.00 87.50 281 LEU A O 1
ATOM 2140 N N . ASP A 1 282 ? -16.649 12.336 24.153 1.00 91.00 282 ASP A N 1
ATOM 2141 C CA . ASP A 1 282 ? -17.763 11.474 23.785 1.00 91.00 282 ASP A CA 1
ATOM 2142 C C . ASP A 1 282 ? -17.596 10.101 24.436 1.00 91.00 282 ASP A C 1
ATOM 2144 O O . ASP A 1 282 ? -16.538 9.467 24.364 1.00 91.00 282 ASP A O 1
ATOM 2148 N N . ARG A 1 283 ? -18.652 9.642 25.116 1.00 93.25 283 ARG A N 1
ATOM 2149 C CA . ARG A 1 283 ? -18.697 8.329 25.764 1.00 93.25 283 ARG A CA 1
ATOM 2150 C C . ARG A 1 283 ? -19.780 7.479 25.124 1.00 93.25 283 ARG A C 1
ATOM 2152 O O . ARG A 1 283 ? -20.965 7.779 25.230 1.00 93.25 283 ARG A O 1
ATOM 2159 N N . TYR A 1 284 ? -19.361 6.359 24.563 1.00 93.19 284 TYR A N 1
ATOM 2160 C CA . TYR A 1 284 ? -20.225 5.348 23.979 1.00 93.19 284 TYR A CA 1
ATOM 2161 C C . TYR A 1 284 ? -20.213 4.106 24.871 1.00 93.19 284 TYR A C 1
ATOM 2163 O O . TYR A 1 284 ? -19.196 3.760 25.474 1.00 93.19 284 TYR A O 1
ATOM 2171 N N . SER A 1 285 ? -21.350 3.428 25.000 1.00 90.38 285 SER A N 1
ATOM 2172 C CA . SER A 1 285 ? -21.458 2.190 25.779 1.00 90.38 285 SER A CA 1
ATOM 2173 C C . SER A 1 285 ? -22.204 1.139 24.981 1.00 90.38 285 SER A C 1
ATOM 2175 O O . SER A 1 285 ? -23.272 1.417 24.442 1.00 90.38 285 SER A O 1
ATOM 2177 N N . VAL A 1 286 ? -21.651 -0.071 24.938 1.00 86.50 286 VAL A N 1
ATOM 2178 C CA . VAL A 1 286 ? -22.226 -1.183 24.180 1.00 86.50 286 VAL A CA 1
ATOM 2179 C C . VAL A 1 286 ? -22.943 -2.138 25.122 1.00 86.50 286 VAL A C 1
ATOM 2181 O O . VAL A 1 286 ? -22.351 -2.645 26.079 1.00 86.50 286 VAL A O 1
ATOM 2184 N N . LYS A 1 287 ? -24.218 -2.415 24.840 1.00 80.38 287 LYS A N 1
ATOM 2185 C CA . LYS A 1 287 ? -24.989 -3.459 25.525 1.00 80.38 287 LYS A CA 1
ATOM 2186 C C . LYS A 1 287 ? -24.802 -4.792 24.801 1.00 80.38 287 LYS A C 1
ATOM 2188 O O . LYS A 1 287 ? -25.707 -5.271 24.136 1.00 80.38 287 LYS A O 1
ATOM 2193 N N . MET A 1 288 ? -23.624 -5.388 24.955 1.00 72.19 288 MET A N 1
ATOM 2194 C CA . MET A 1 288 ? -23.355 -6.719 24.408 1.00 72.19 288 MET A CA 1
ATOM 2195 C C . MET A 1 288 ? -24.142 -7.779 25.181 1.00 72.19 288 MET A C 1
ATOM 2197 O O . MET A 1 288 ? -24.121 -7.782 26.416 1.00 72.19 288 MET A O 1
ATOM 2201 N N . LEU A 1 289 ? -24.762 -8.725 24.471 1.00 66.50 289 LEU A N 1
ATOM 2202 C CA . LEU A 1 289 ? -25.299 -9.936 25.095 1.00 66.50 289 LEU A CA 1
ATOM 2203 C C . LEU A 1 289 ? -24.186 -10.663 25.877 1.00 66.50 289 LEU A C 1
ATOM 2205 O O . LEU A 1 289 ? -22.993 -10.619 25.525 1.00 66.50 289 LEU A O 1
ATOM 2209 N N . ALA A 1 290 ? -24.567 -11.295 26.988 1.00 59.62 290 ALA A N 1
ATOM 2210 C CA . ALA A 1 290 ? -23.647 -12.098 27.782 1.00 59.62 290 ALA A CA 1
ATOM 2211 C C . ALA A 1 290 ? -23.088 -13.231 26.905 1.00 59.62 290 ALA A C 1
ATOM 2213 O O . ALA A 1 290 ? -23.854 -13.949 26.270 1.00 59.62 290 ALA A O 1
ATOM 2214 N N . ILE A 1 291 ? -21.760 -13.373 26.844 1.00 59.12 291 ILE A N 1
ATOM 2215 C CA . ILE A 1 291 ? -21.148 -14.547 26.204 1.00 59.12 291 ILE A CA 1
ATOM 2216 C C . ILE A 1 291 ? -21.468 -15.741 27.092 1.00 59.12 291 ILE A C 1
ATOM 2218 O O . ILE A 1 291 ? -21.357 -15.644 28.318 1.00 59.12 291 ILE A O 1
ATOM 2222 N N . GLU A 1 292 ? -21.833 -16.862 26.477 1.00 55.22 292 GLU A N 1
ATOM 2223 C CA . GLU A 1 292 ? -21.852 -18.154 27.153 1.00 55.22 292 GLU A CA 1
ATOM 2224 C C . GLU A 1 292 ? -20.525 -18.374 27.893 1.00 55.22 292 GLU A C 1
ATOM 2226 O O . GLU A 1 292 ? -19.439 -18.209 27.340 1.00 55.22 292 GLU A O 1
ATOM 2231 N N . LYS A 1 293 ? -20.619 -18.715 29.178 1.00 52.16 293 LYS A N 1
ATOM 2232 C CA . LYS A 1 293 ? -19.538 -18.684 30.177 1.00 52.16 293 LYS A CA 1
ATOM 2233 C C . LYS A 1 293 ? -18.321 -19.598 29.916 1.00 52.16 293 LYS A C 1
ATOM 2235 O O . LYS A 1 293 ? -17.485 -19.726 30.802 1.00 52.16 293 LYS A O 1
ATOM 2240 N N . MET A 1 294 ? -18.152 -20.188 28.734 1.00 57.62 294 MET A N 1
ATOM 2241 C CA . MET A 1 294 ? -16.962 -20.966 28.377 1.00 57.62 294 MET A CA 1
ATOM 2242 C C . MET A 1 294 ? -16.508 -20.668 26.946 1.00 57.62 294 MET A C 1
ATOM 2244 O O . MET A 1 294 ? -16.928 -21.316 25.988 1.00 57.62 294 MET A O 1
ATOM 2248 N N . ARG A 1 295 ? -15.598 -19.702 26.795 1.00 78.62 295 ARG A N 1
ATOM 2249 C CA . ARG A 1 295 ? -14.794 -19.572 25.579 1.00 78.62 295 ARG A CA 1
ATOM 2250 C C . ARG A 1 295 ? -13.366 -20.028 25.880 1.00 78.62 295 ARG A C 1
ATOM 2252 O O . ARG A 1 295 ? -12.760 -19.431 26.768 1.00 78.62 295 ARG A O 1
ATOM 2259 N N . PRO A 1 296 ? -12.818 -21.032 25.168 1.00 83.06 296 PRO A N 1
ATOM 2260 C CA . PRO A 1 296 ? -11.429 -21.428 25.364 1.00 83.06 296 PRO A CA 1
ATOM 2261 C C . PRO A 1 296 ? -10.496 -20.254 25.021 1.00 83.06 296 PRO A C 1
ATOM 2263 O O . PRO A 1 296 ? -10.790 -19.529 24.056 1.00 83.06 296 PRO A O 1
ATOM 2266 N N . PRO A 1 297 ? -9.399 -20.056 25.776 1.00 86.44 297 PRO A N 1
ATOM 2267 C CA . PRO A 1 297 ? -8.400 -19.041 25.464 1.00 86.44 297 PRO A CA 1
ATOM 2268 C C . PRO A 1 297 ? -7.874 -19.221 24.041 1.00 86.44 297 PRO A C 1
ATOM 2270 O O . PRO A 1 297 ? -7.698 -20.353 23.588 1.00 86.44 297 PRO A O 1
ATOM 2273 N N . ILE A 1 298 ? -7.633 -18.123 23.328 1.00 89.56 298 ILE A N 1
ATOM 2274 C CA . ILE A 1 298 ? -6.944 -18.186 22.038 1.00 89.56 298 ILE A CA 1
ATOM 2275 C C . ILE A 1 298 ? -5.444 -18.093 22.273 1.00 89.56 298 ILE A C 1
ATOM 2277 O O . ILE A 1 298 ? -4.978 -17.261 23.052 1.00 89.56 298 ILE A O 1
ATOM 2281 N N . ARG A 1 299 ? -4.685 -18.949 21.592 1.00 85.44 299 ARG A N 1
ATOM 2282 C CA . ARG A 1 299 ? -3.235 -18.804 21.520 1.00 85.44 299 ARG A CA 1
ATOM 2283 C C . ARG A 1 299 ? -2.938 -17.690 20.524 1.00 85.44 299 ARG A C 1
ATOM 2285 O O . ARG A 1 299 ? -3.252 -17.843 19.347 1.00 85.44 299 ARG A O 1
ATOM 2292 N N . SER A 1 300 ? -2.391 -16.578 21.003 1.00 87.12 300 SER A N 1
ATOM 2293 C CA . SER A 1 300 ? -1.915 -15.512 20.128 1.00 87.12 300 SER A CA 1
ATOM 2294 C C . SER A 1 300 ? -0.613 -15.923 19.443 1.00 87.12 300 SER A C 1
ATOM 2296 O O . SER A 1 300 ? 0.200 -16.664 20.005 1.00 87.12 300 SER A O 1
ATOM 2298 N N . THR A 1 301 ? -0.427 -15.432 18.221 1.00 90.56 301 THR A N 1
ATOM 2299 C CA . THR A 1 301 ? 0.815 -15.579 17.460 1.00 90.56 301 THR A CA 1
ATOM 2300 C C . THR A 1 301 ? 1.624 -14.296 17.587 1.00 90.56 301 THR A C 1
ATOM 2302 O O . THR A 1 301 ? 1.088 -13.196 17.440 1.00 90.56 301 THR A O 1
ATOM 2305 N N . VAL A 1 302 ? 2.917 -14.439 17.862 1.00 95.19 302 VAL A N 1
ATOM 2306 C CA . VAL A 1 302 ? 3.897 -13.355 17.773 1.00 95.19 302 VAL A CA 1
ATOM 2307 C C . VAL A 1 302 ? 4.809 -13.707 16.610 1.00 95.19 302 VAL A C 1
ATOM 2309 O O . VAL A 1 302 ? 5.685 -14.553 16.750 1.00 95.19 302 VAL A O 1
ATOM 2312 N N . THR A 1 303 ? 4.538 -13.132 15.441 1.00 94.38 303 THR A N 1
ATOM 2313 C CA . THR A 1 303 ? 5.385 -13.337 14.261 1.00 94.38 303 THR A CA 1
ATOM 2314 C C . THR A 1 303 ? 6.727 -12.650 14.477 1.00 94.38 303 THR A C 1
ATOM 2316 O O . THR A 1 303 ? 6.762 -11.521 14.968 1.00 94.38 303 THR A O 1
ATOM 2319 N N . GLU A 1 304 ? 7.830 -13.316 14.141 1.00 93.00 304 GLU A N 1
ATOM 2320 C CA . GLU A 1 304 ? 9.160 -12.720 14.273 1.00 93.00 304 GLU A CA 1
ATOM 2321 C C . GLU A 1 304 ? 9.371 -11.591 13.252 1.00 93.00 304 GLU A C 1
ATOM 2323 O O . GLU A 1 304 ? 8.864 -11.680 12.128 1.00 93.00 304 GLU A O 1
ATOM 2328 N N . PRO A 1 305 ? 10.099 -10.520 13.614 1.00 89.56 305 PRO A N 1
ATOM 2329 C CA . PRO A 1 305 ? 10.480 -9.492 12.658 1.00 89.56 305 PRO A CA 1
ATOM 2330 C C . PRO A 1 305 ? 11.363 -10.086 11.560 1.00 89.56 305 PRO A C 1
ATOM 2332 O O . PRO A 1 305 ? 12.265 -10.875 11.836 1.00 89.56 305 PRO A O 1
ATOM 2335 N N . ILE A 1 306 ? 11.130 -9.661 10.325 1.00 93.38 306 ILE A N 1
ATOM 2336 C CA . ILE A 1 306 ? 11.950 -10.061 9.180 1.00 93.38 306 ILE A CA 1
ATOM 2337 C C . ILE A 1 306 ? 13.288 -9.313 9.149 1.00 93.38 306 ILE A C 1
ATOM 2339 O O . ILE A 1 306 ? 13.453 -8.240 9.748 1.00 93.38 306 ILE A O 1
ATOM 2343 N N . GLU A 1 307 ? 14.263 -9.914 8.470 1.00 93.56 307 GLU A N 1
ATOM 2344 C CA . GLU A 1 307 ? 15.569 -9.301 8.253 1.00 93.56 307 GLU A CA 1
ATOM 2345 C C . GLU A 1 307 ? 15.476 -8.101 7.306 1.00 93.56 307 GLU A C 1
ATOM 2347 O O . GLU A 1 307 ? 14.555 -7.973 6.507 1.00 93.56 307 GLU A O 1
ATOM 2352 N N . ASP A 1 308 ? 16.454 -7.206 7.397 1.00 92.75 308 ASP A N 1
ATOM 2353 C CA . ASP A 1 308 ? 16.420 -5.895 6.745 1.00 92.75 308 ASP A CA 1
ATOM 2354 C C . ASP A 1 308 ? 16.378 -5.971 5.205 1.00 92.75 308 ASP A C 1
ATOM 2356 O O . ASP A 1 308 ? 15.563 -5.298 4.576 1.00 92.75 308 ASP A O 1
ATOM 2360 N N . LEU A 1 309 ? 17.187 -6.836 4.580 1.00 95.50 309 LEU A N 1
ATOM 2361 C CA . LEU A 1 309 ? 17.141 -7.028 3.122 1.00 95.50 309 LEU A CA 1
ATOM 2362 C C . LEU A 1 309 ? 15.870 -7.754 2.671 1.00 95.50 309 LEU A C 1
ATOM 2364 O O . LEU A 1 309 ? 15.307 -7.426 1.627 1.00 95.50 309 LEU A O 1
ATOM 2368 N N . GLU A 1 310 ? 15.395 -8.712 3.467 1.00 96.50 310 GLU A N 1
ATOM 2369 C CA . GLU A 1 310 ? 14.146 -9.416 3.188 1.00 96.50 310 GLU A CA 1
ATOM 2370 C C . GLU A 1 310 ? 12.939 -8.466 3.270 1.00 96.50 310 GLU A C 1
ATOM 2372 O O . GLU A 1 310 ? 12.024 -8.561 2.453 1.00 96.50 310 GLU A O 1
ATOM 2377 N N . GLU A 1 311 ? 12.957 -7.508 4.203 1.00 95.75 311 GLU A N 1
ATOM 2378 C CA . GLU A 1 311 ? 11.940 -6.462 4.338 1.00 95.75 311 GLU A CA 1
ATOM 2379 C C . GLU A 1 311 ? 11.833 -5.613 3.068 1.00 95.75 311 GLU A C 1
ATOM 2381 O O . GLU A 1 311 ? 10.738 -5.431 2.533 1.00 95.75 311 GLU A O 1
ATOM 2386 N N . ILE A 1 312 ? 12.971 -5.160 2.538 1.00 98.00 312 ILE A N 1
ATOM 2387 C CA . ILE A 1 312 ? 13.024 -4.395 1.288 1.00 98.00 312 ILE A CA 1
ATOM 2388 C C . ILE A 1 312 ? 12.523 -5.253 0.123 1.00 98.00 312 ILE A C 1
ATOM 2390 O O . ILE A 1 312 ? 11.657 -4.820 -0.634 1.00 98.00 312 ILE A O 1
ATOM 2394 N N . TYR A 1 313 ? 13.025 -6.483 -0.006 1.00 98.62 313 TYR A N 1
ATOM 2395 C CA . TYR A 1 313 ? 12.671 -7.364 -1.116 1.00 98.62 313 TYR A CA 1
ATOM 2396 C C . TYR A 1 313 ? 11.167 -7.677 -1.153 1.00 98.62 313 TYR A C 1
ATOM 2398 O O . TYR A 1 313 ? 10.520 -7.523 -2.191 1.00 98.62 313 TYR A O 1
ATOM 2406 N N . ARG A 1 314 ? 10.572 -8.036 -0.008 1.00 98.50 314 ARG A N 1
ATOM 2407 C CA . ARG A 1 314 ? 9.128 -8.303 0.093 1.00 98.50 314 ARG A CA 1
ATOM 2408 C C . ARG A 1 314 ? 8.283 -7.061 -0.195 1.00 98.50 314 ARG A C 1
ATOM 2410 O O . ARG A 1 314 ? 7.209 -7.201 -0.781 1.00 98.50 314 ARG A O 1
ATOM 2417 N N . ALA A 1 315 ? 8.760 -5.863 0.154 1.00 98.62 315 ALA A N 1
ATOM 2418 C CA . ALA A 1 315 ? 8.088 -4.620 -0.214 1.00 98.62 315 ALA A CA 1
ATOM 2419 C C . ALA A 1 315 ? 8.045 -4.426 -1.739 1.00 98.62 315 ALA A C 1
ATOM 2421 O O . ALA A 1 315 ? 6.983 -4.113 -2.277 1.00 98.62 315 ALA A O 1
ATOM 2422 N N . LEU A 1 316 ? 9.160 -4.670 -2.441 1.00 98.81 316 LEU A N 1
ATOM 2423 C CA . LEU A 1 316 ? 9.230 -4.585 -3.907 1.00 98.81 316 LEU A CA 1
ATOM 2424 C C . LEU A 1 316 ? 8.290 -5.595 -4.579 1.00 98.81 316 LEU A C 1
ATOM 2426 O O . LEU A 1 316 ? 7.535 -5.237 -5.483 1.00 98.81 316 LEU A O 1
ATOM 2430 N N . VAL A 1 317 ? 8.290 -6.843 -4.101 1.00 98.88 317 VAL A N 1
ATOM 2431 C CA . VAL A 1 317 ? 7.404 -7.905 -4.604 1.00 98.88 317 VAL A CA 1
ATOM 2432 C C . VAL A 1 317 ? 5.932 -7.527 -4.409 1.00 98.88 317 VAL A C 1
ATOM 2434 O O . VAL A 1 317 ? 5.137 -7.635 -5.346 1.00 98.88 317 VAL A O 1
ATOM 2437 N N . LEU A 1 318 ? 5.557 -7.041 -3.219 1.00 98.81 318 LEU A N 1
ATOM 2438 C CA . LEU A 1 318 ? 4.184 -6.617 -2.939 1.00 98.81 318 LEU A CA 1
ATOM 2439 C C . LEU A 1 318 ? 3.771 -5.413 -3.797 1.00 98.81 318 LEU A C 1
ATOM 2441 O O . LEU A 1 318 ? 2.653 -5.402 -4.313 1.00 98.81 318 LEU A O 1
ATOM 2445 N N . ALA A 1 319 ? 4.670 -4.445 -3.997 1.00 98.81 319 ALA A N 1
ATOM 2446 C CA . ALA A 1 319 ? 4.432 -3.283 -4.848 1.00 98.81 319 ALA A CA 1
ATOM 2447 C C . ALA A 1 319 ? 4.126 -3.692 -6.294 1.00 98.81 319 ALA A C 1
ATOM 2449 O O . ALA A 1 319 ? 3.100 -3.289 -6.835 1.00 98.81 319 ALA A O 1
ATOM 2450 N N . VAL A 1 320 ? 4.964 -4.543 -6.902 1.00 98.88 320 VAL A N 1
ATOM 2451 C CA . VAL A 1 320 ? 4.750 -5.025 -8.279 1.00 98.88 320 VAL A CA 1
ATOM 2452 C C . VAL A 1 320 ? 3.448 -5.810 -8.386 1.00 98.88 320 VAL A C 1
ATOM 2454 O O . VAL A 1 320 ? 2.643 -5.555 -9.284 1.00 98.88 320 VAL A O 1
ATOM 2457 N N . LYS A 1 321 ? 3.212 -6.739 -7.453 1.00 98.81 321 LYS A N 1
ATOM 2458 C CA . LYS A 1 321 ? 2.004 -7.569 -7.434 1.00 98.81 321 LYS A CA 1
ATOM 2459 C C . LYS A 1 321 ? 0.738 -6.720 -7.398 1.00 98.81 321 LYS A C 1
ATOM 2461 O O . LYS A 1 321 ? -0.181 -6.949 -8.188 1.00 98.81 321 LYS A O 1
ATOM 2466 N N . ASP A 1 322 ? 0.688 -5.752 -6.490 1.00 98.75 322 ASP A N 1
ATOM 2467 C CA . ASP A 1 322 ? -0.498 -4.928 -6.298 1.00 98.75 322 ASP A CA 1
ATOM 2468 C C . ASP A 1 322 ? -0.656 -3.885 -7.398 1.00 98.75 322 ASP A C 1
ATOM 2470 O O . ASP A 1 322 ? -1.776 -3.709 -7.872 1.00 98.75 322 ASP A O 1
ATOM 2474 N N . TYR A 1 323 ? 0.423 -3.261 -7.876 1.00 98.81 323 TYR A N 1
ATOM 2475 C CA . TYR A 1 323 ? 0.338 -2.309 -8.983 1.00 98.81 323 TYR A CA 1
ATOM 2476 C C . TYR A 1 323 ? -0.224 -2.976 -10.245 1.00 98.81 323 TYR A C 1
ATOM 2478 O O . TYR A 1 323 ? -1.148 -2.45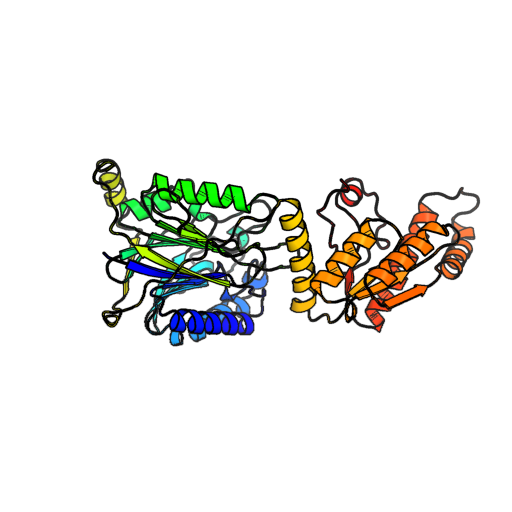4 -10.868 1.00 98.81 323 TYR A O 1
ATOM 2486 N N . VAL A 1 324 ? 0.255 -4.178 -10.583 1.00 98.69 324 VAL A N 1
ATOM 2487 C CA . VAL A 1 324 ? -0.243 -4.958 -11.727 1.00 98.69 324 VAL A CA 1
ATOM 2488 C C . VAL A 1 324 ? -1.702 -5.364 -11.517 1.00 98.69 324 VAL A C 1
ATOM 2490 O O . VAL A 1 324 ? -2.555 -5.084 -12.360 1.00 98.69 324 VAL A O 1
ATOM 2493 N N . LYS A 1 325 ? -2.017 -5.988 -10.376 1.00 98.19 325 LYS A N 1
ATOM 2494 C CA . LYS A 1 325 ? -3.351 -6.545 -10.119 1.00 98.19 325 LYS A CA 1
ATOM 2495 C C . LYS A 1 325 ? -4.425 -5.467 -9.964 1.00 98.19 325 LYS A C 1
ATOM 2497 O O . LYS A 1 325 ? -5.508 -5.623 -10.525 1.00 98.19 325 LYS A O 1
ATOM 2502 N N . LYS A 1 326 ? -4.157 -4.396 -9.209 1.00 98.50 326 LYS A N 1
ATOM 2503 C CA . LYS A 1 326 ? -5.139 -3.334 -8.922 1.00 98.50 326 LYS A CA 1
ATOM 2504 C C . LYS A 1 326 ? -5.455 -2.492 -10.162 1.00 98.50 326 LYS A C 1
ATOM 2506 O O . LYS A 1 326 ? -6.582 -2.031 -10.291 1.00 98.50 326 LYS A O 1
ATOM 2511 N N . ASN A 1 327 ? -4.513 -2.376 -11.102 1.00 98.31 327 ASN A N 1
ATOM 2512 C CA . ASN A 1 327 ? -4.727 -1.709 -12.393 1.00 98.31 327 ASN A CA 1
ATOM 2513 C C . ASN A 1 327 ? -5.249 -2.649 -13.501 1.00 98.31 327 ASN A C 1
ATOM 2515 O O . ASN A 1 327 ? -5.460 -2.210 -14.628 1.00 98.31 327 ASN A O 1
ATOM 2519 N N . GLY A 1 328 ? -5.484 -3.934 -13.205 1.00 97.69 328 GLY A N 1
ATOM 2520 C CA . GLY A 1 328 ? -6.075 -4.885 -14.154 1.00 97.69 328 GLY A CA 1
ATOM 2521 C C . GLY A 1 328 ? -5.116 -5.438 -15.213 1.00 97.69 328 GLY A C 1
ATOM 2522 O O . GLY A 1 328 ? -5.573 -6.040 -16.184 1.00 97.69 328 GLY A O 1
ATOM 2523 N N . PHE A 1 329 ? -3.803 -5.277 -15.036 1.00 98.38 329 PHE A N 1
ATOM 2524 C CA . PHE A 1 329 ? -2.809 -5.886 -15.917 1.00 98.38 329 PHE A CA 1
ATOM 2525 C C . PHE A 1 329 ? -2.693 -7.392 -15.655 1.00 98.38 329 PHE A C 1
ATOM 2527 O O . PHE A 1 329 ? -2.744 -7.857 -14.515 1.00 98.38 329 PHE A O 1
ATOM 2534 N N . ALA A 1 330 ? -2.511 -8.167 -16.726 1.00 96.06 330 ALA A N 1
ATOM 2535 C CA . ALA A 1 330 ? -2.352 -9.619 -16.643 1.00 96.06 330 ALA A CA 1
ATOM 2536 C C . ALA A 1 330 ? -0.885 -10.075 -16.685 1.00 96.06 330 ALA A C 1
ATOM 2538 O O . ALA A 1 330 ? -0.566 -11.134 -16.148 1.00 96.06 330 ALA A O 1
ATOM 2539 N N . ARG A 1 331 ? -0.008 -9.302 -17.337 1.00 98.12 331 ARG A N 1
ATOM 2540 C CA . ARG A 1 331 ? 1.398 -9.636 -17.601 1.00 98.12 331 ARG A CA 1
ATOM 2541 C C . ARG A 1 331 ? 2.273 -8.383 -17.546 1.00 98.12 331 ARG A C 1
ATOM 2543 O O . ARG A 1 331 ? 1.767 -7.261 -17.627 1.00 98.12 331 ARG A O 1
ATOM 2550 N N . VAL A 1 332 ? 3.582 -8.591 -17.449 1.00 98.75 332 VAL A N 1
ATOM 2551 C CA . VAL A 1 332 ? 4.602 -7.537 -17.511 1.00 98.75 332 VAL A CA 1
ATOM 2552 C C . VAL A 1 332 ? 5.642 -7.820 -18.591 1.00 98.75 332 VAL A C 1
ATOM 2554 O O . VAL A 1 332 ? 5.927 -8.978 -18.905 1.00 98.75 332 VAL A O 1
ATOM 2557 N N . ALA A 1 333 ? 6.234 -6.756 -19.128 1.00 98.62 333 ALA A N 1
ATOM 2558 C CA . ALA A 1 333 ? 7.362 -6.808 -20.049 1.00 98.62 333 ALA A CA 1
ATOM 2559 C C . ALA A 1 333 ? 8.571 -6.079 -19.448 1.00 98.62 333 ALA A C 1
ATOM 2561 O O . ALA A 1 333 ? 8.424 -5.012 -18.852 1.00 98.62 333 ALA A O 1
ATOM 2562 N N . ILE A 1 334 ? 9.764 -6.652 -19.611 1.00 98.75 334 ILE A N 1
ATOM 2563 C CA . ILE A 1 334 ? 11.006 -6.128 -19.030 1.00 98.75 334 ILE A CA 1
ATOM 2564 C C . ILE A 1 334 ? 12.094 -6.118 -20.100 1.00 98.75 334 ILE A C 1
ATOM 2566 O O . ILE A 1 334 ? 12.354 -7.141 -20.738 1.00 98.75 334 ILE A O 1
ATOM 2570 N N . GLY A 1 335 ? 12.749 -4.971 -20.280 1.00 98.56 335 GLY A N 1
ATOM 2571 C CA . GLY A 1 335 ? 13.978 -4.887 -21.065 1.00 98.56 335 GLY A CA 1
ATOM 2572 C C . GLY A 1 335 ? 15.127 -5.548 -20.308 1.00 98.56 335 GLY A C 1
ATOM 2573 O O . GLY A 1 335 ? 15.523 -5.060 -19.253 1.00 98.56 335 GLY A O 1
ATOM 2574 N N . LEU A 1 336 ? 15.660 -6.651 -20.831 1.00 98.56 336 LEU A N 1
ATOM 2575 C CA . LEU A 1 336 ? 16.793 -7.350 -20.224 1.00 98.56 336 LEU A CA 1
ATOM 2576 C C . LEU A 1 336 ? 18.085 -6.853 -20.870 1.00 98.56 336 LEU A C 1
ATOM 2578 O O . LEU A 1 336 ? 18.198 -6.874 -22.092 1.00 98.56 336 LEU A O 1
ATOM 2582 N N . SER A 1 337 ? 19.047 -6.389 -20.071 1.00 96.81 337 SER A N 1
ATOM 2583 C CA . SER A 1 337 ? 20.329 -5.866 -20.577 1.00 96.81 337 SER A CA 1
ATOM 2584 C C . SER A 1 337 ? 21.513 -6.807 -20.351 1.00 96.81 337 SER A C 1
ATOM 2586 O O . SER A 1 337 ? 22.580 -6.575 -20.907 1.00 96.81 337 SER A O 1
ATOM 2588 N N . GLY A 1 338 ? 21.339 -7.834 -19.514 1.00 95.62 338 GLY A N 1
ATOM 2589 C CA . GLY A 1 338 ? 22.431 -8.629 -18.936 1.00 95.62 338 GLY A CA 1
ATOM 2590 C C . GLY A 1 338 ? 22.990 -8.022 -17.643 1.00 95.62 338 GLY A C 1
ATOM 2591 O O . GLY A 1 338 ? 23.712 -8.682 -16.910 1.00 95.62 338 GLY A O 1
ATOM 2592 N N . GLY A 1 339 ? 22.611 -6.783 -17.310 1.00 97.12 339 GLY A N 1
ATOM 2593 C CA . GLY A 1 339 ? 23.004 -6.124 -16.067 1.00 97.12 339 GLY A CA 1
ATOM 2594 C C . GLY A 1 339 ? 22.134 -6.502 -14.864 1.00 97.12 339 GLY A C 1
ATOM 2595 O O . GLY A 1 339 ? 20.961 -6.870 -14.999 1.00 97.12 339 GLY A O 1
ATOM 2596 N N . VAL A 1 340 ? 22.705 -6.315 -13.670 1.00 98.06 340 VAL A N 1
ATOM 2597 C CA . VAL A 1 340 ? 22.096 -6.664 -12.373 1.00 98.06 340 VAL A CA 1
ATOM 2598 C C . VAL A 1 340 ? 20.733 -6.007 -12.120 1.00 98.06 340 VAL A C 1
ATOM 2600 O O . VAL A 1 340 ? 19.863 -6.641 -11.534 1.00 98.06 340 VAL A O 1
ATOM 2603 N N . ASP A 1 341 ? 20.501 -4.782 -12.598 1.00 98.44 341 ASP A N 1
ATOM 2604 C CA . ASP A 1 341 ? 19.250 -4.054 -12.335 1.00 98.44 341 ASP A CA 1
ATOM 2605 C C . ASP A 1 341 ? 18.050 -4.706 -13.031 1.00 98.44 341 ASP A C 1
ATOM 2607 O O . ASP A 1 341 ? 17.003 -4.954 -12.423 1.00 98.44 341 ASP A O 1
ATOM 2611 N N . SER A 1 342 ? 18.223 -5.042 -14.315 1.00 98.38 342 SER A N 1
ATOM 2612 C CA . SER A 1 342 ? 17.208 -5.757 -15.091 1.00 98.38 342 SER A CA 1
ATOM 2613 C C . SER A 1 342 ? 17.010 -7.187 -14.587 1.00 98.38 342 SER A C 1
ATOM 2615 O O . SER A 1 342 ? 15.879 -7.670 -14.556 1.00 98.38 342 SER A O 1
ATOM 2617 N N . ALA A 1 343 ? 18.082 -7.828 -14.104 1.00 98.69 343 ALA A N 1
ATOM 2618 C CA . ALA A 1 343 ? 18.010 -9.148 -13.492 1.00 98.69 343 ALA A CA 1
ATOM 2619 C C . ALA A 1 343 ? 17.197 -9.131 -12.191 1.00 98.69 343 ALA A C 1
ATOM 2621 O O . ALA A 1 343 ? 16.253 -9.906 -12.060 1.00 98.69 343 ALA A O 1
ATOM 2622 N N . LEU A 1 344 ? 17.494 -8.212 -11.266 1.00 98.75 344 LEU A N 1
ATOM 2623 C CA . LEU A 1 344 ? 16.738 -8.062 -10.021 1.00 98.75 344 LEU A CA 1
ATOM 2624 C C . LEU A 1 344 ? 15.267 -7.733 -10.299 1.00 98.75 344 LEU A C 1
ATOM 2626 O O . LEU A 1 344 ? 14.379 -8.332 -9.697 1.00 98.75 344 LEU A O 1
ATOM 2630 N N . THR A 1 345 ? 15.000 -6.833 -11.248 1.00 98.81 345 THR A N 1
ATOM 2631 C CA . THR A 1 345 ? 13.628 -6.479 -11.643 1.00 98.81 345 THR A CA 1
ATOM 2632 C C . THR A 1 345 ? 12.863 -7.697 -12.174 1.00 98.81 345 THR A C 1
ATOM 2634 O O . THR A 1 345 ? 11.701 -7.891 -11.818 1.00 98.81 345 THR A O 1
ATOM 2637 N N . ALA A 1 346 ? 13.509 -8.551 -12.976 1.00 98.81 346 ALA A N 1
ATOM 2638 C CA . ALA A 1 346 ? 12.909 -9.789 -13.467 1.00 98.81 346 ALA A CA 1
ATOM 2639 C C . ALA A 1 346 ? 12.627 -10.792 -12.341 1.00 98.81 346 ALA A C 1
ATOM 2641 O O . ALA A 1 346 ? 11.540 -11.363 -12.302 1.00 98.81 346 ALA A O 1
ATOM 2642 N N . VAL A 1 347 ? 13.560 -10.963 -11.402 1.00 98.81 347 VAL A N 1
ATOM 2643 C CA . VAL A 1 347 ? 13.389 -11.849 -10.240 1.00 98.81 347 VAL A CA 1
ATOM 2644 C C . VAL A 1 347 ? 12.207 -11.381 -9.375 1.00 98.81 347 VAL A C 1
ATOM 2646 O O . VAL A 1 347 ? 11.301 -12.167 -9.103 1.00 98.81 347 VAL A O 1
ATOM 2649 N N . VAL A 1 348 ? 12.133 -10.082 -9.052 1.00 98.88 348 VAL A N 1
ATOM 2650 C CA . VAL A 1 348 ? 11.003 -9.492 -8.308 1.00 98.88 348 VAL A CA 1
ATOM 2651 C C . VAL A 1 348 ? 9.677 -9.695 -9.046 1.00 98.88 348 VAL A C 1
ATOM 2653 O O . VAL A 1 348 ? 8.669 -10.036 -8.429 1.00 98.88 348 VAL A O 1
ATOM 2656 N N . ALA A 1 349 ? 9.654 -9.496 -10.367 1.00 98.88 349 ALA A N 1
ATOM 2657 C CA . ALA A 1 349 ? 8.445 -9.670 -11.166 1.00 98.88 349 ALA A CA 1
ATOM 2658 C C . ALA A 1 349 ? 7.953 -11.125 -11.184 1.00 98.88 349 ALA A C 1
ATOM 2660 O O . ALA A 1 349 ? 6.746 -11.364 -11.098 1.00 98.88 349 ALA A O 1
ATOM 2661 N N . VAL A 1 350 ? 8.873 -12.091 -11.263 1.00 98.88 350 VAL A N 1
ATOM 2662 C CA . VAL A 1 350 ? 8.549 -13.523 -11.213 1.00 98.88 350 VAL A CA 1
ATOM 2663 C C . VAL A 1 350 ? 7.990 -13.901 -9.845 1.00 98.88 350 VAL A C 1
ATOM 2665 O O . VAL A 1 350 ? 6.945 -14.545 -9.790 1.00 98.88 350 VAL A O 1
ATOM 2668 N N . ASP A 1 351 ? 8.594 -13.439 -8.751 1.00 98.75 351 ASP A N 1
ATOM 2669 C CA . ASP A 1 351 ? 8.081 -13.705 -7.401 1.00 98.75 351 ASP A CA 1
ATOM 2670 C C . ASP A 1 351 ? 6.720 -13.034 -7.144 1.00 98.75 351 ASP A C 1
ATOM 2672 O O . ASP A 1 351 ? 5.879 -13.560 -6.412 1.00 98.75 351 ASP A O 1
ATOM 2676 N N . ALA A 1 352 ? 6.469 -11.881 -7.769 1.00 98.69 352 ALA A N 1
ATOM 2677 C CA . ALA A 1 352 ? 5.209 -11.156 -7.643 1.00 98.69 352 ALA A CA 1
ATOM 2678 C C . ALA A 1 352 ? 4.053 -11.803 -8.426 1.00 98.69 352 ALA A C 1
ATOM 2680 O O . ALA A 1 352 ? 2.909 -11.787 -7.954 1.00 98.69 352 ALA A O 1
ATOM 2681 N N . LEU A 1 353 ? 4.325 -12.331 -9.625 1.00 98.56 353 LEU A N 1
ATOM 2682 C CA . LEU A 1 353 ? 3.292 -12.660 -10.617 1.00 98.56 353 LEU A CA 1
ATOM 2683 C C . LEU A 1 353 ? 3.310 -14.113 -11.106 1.00 98.56 353 LEU A C 1
ATOM 2685 O O . LEU A 1 353 ? 2.288 -14.576 -11.611 1.00 98.56 353 LEU A O 1
ATOM 2689 N N . GLY A 1 354 ? 4.427 -14.821 -10.952 1.00 98.56 354 GLY A N 1
ATOM 2690 C CA . GLY A 1 354 ? 4.706 -16.088 -11.626 1.00 98.56 354 GLY A CA 1
ATOM 2691 C C . GLY A 1 354 ? 5.396 -15.889 -12.980 1.00 98.56 354 GLY A C 1
ATOM 2692 O O . GLY A 1 354 ? 5.172 -14.898 -13.679 1.00 98.56 354 GLY A O 1
ATOM 2693 N N . ALA A 1 355 ? 6.249 -16.846 -13.357 1.00 98.38 355 ALA A N 1
ATOM 2694 C CA . ALA A 1 355 ? 7.063 -16.776 -14.573 1.00 98.38 355 ALA A CA 1
ATOM 2695 C C . ALA A 1 355 ? 6.229 -16.703 -15.866 1.00 98.38 355 ALA A C 1
ATOM 2697 O O . ALA A 1 355 ? 6.602 -15.998 -16.801 1.00 98.38 355 ALA A O 1
ATOM 2698 N N . ASP A 1 356 ? 5.051 -17.336 -15.891 1.00 97.88 356 ASP A N 1
ATOM 2699 C CA . ASP A 1 356 ? 4.106 -17.319 -17.018 1.00 97.88 356 ASP A CA 1
ATOM 2700 C C . ASP A 1 356 ? 3.595 -15.908 -17.360 1.00 97.88 356 ASP A C 1
ATOM 2702 O O . ASP A 1 356 ? 3.129 -15.645 -18.474 1.00 97.88 356 ASP A O 1
ATOM 2706 N N . ARG A 1 357 ? 3.707 -14.975 -16.410 1.00 98.25 357 ARG A N 1
ATOM 2707 C CA . ARG A 1 357 ? 3.233 -13.596 -16.547 1.00 98.25 357 ARG A CA 1
ATOM 2708 C C . ARG A 1 357 ? 4.340 -12.589 -16.813 1.00 98.25 357 ARG A C 1
ATOM 2710 O O . ARG A 1 357 ? 4.042 -11.402 -16.944 1.00 98.25 357 ARG A O 1
ATOM 2717 N N . VAL A 1 358 ? 5.585 -13.036 -16.949 1.00 98.69 358 VAL A N 1
ATOM 2718 C CA . VAL A 1 358 ? 6.746 -12.173 -17.185 1.00 98.69 358 VAL A CA 1
ATOM 2719 C C . VAL A 1 358 ? 7.314 -12.442 -18.575 1.00 98.69 358 VAL A C 1
ATOM 2721 O O . VAL A 1 358 ? 7.619 -13.577 -18.928 1.00 98.69 358 VAL A O 1
ATOM 2724 N N . ARG A 1 359 ? 7.461 -11.386 -19.381 1.00 98.44 359 ARG A N 1
ATOM 2725 C CA . ARG A 1 359 ? 8.149 -11.433 -20.675 1.00 98.44 359 ARG A CA 1
ATOM 2726 C C . ARG A 1 359 ? 9.457 -10.652 -20.609 1.00 98.44 359 ARG A C 1
ATOM 2728 O O . ARG A 1 359 ? 9.451 -9.440 -20.398 1.00 98.44 359 ARG A O 1
ATOM 2735 N N . GLY A 1 360 ? 10.565 -11.331 -20.873 1.00 98.56 360 GLY A N 1
ATOM 2736 C CA . GLY A 1 360 ? 11.842 -10.700 -21.169 1.00 98.56 360 GLY A CA 1
ATOM 2737 C C . GLY A 1 360 ? 11.908 -10.230 -22.621 1.00 98.56 360 GLY A C 1
ATOM 2738 O O . GLY A 1 360 ? 11.486 -10.935 -23.542 1.00 98.56 360 GLY A O 1
ATOM 2739 N N . VAL A 1 361 ? 12.469 -9.045 -22.844 1.00 98.56 361 VAL A N 1
ATOM 2740 C CA . VAL A 1 361 ? 12.774 -8.527 -24.180 1.00 98.56 361 VAL A CA 1
ATOM 2741 C C . VAL A 1 361 ? 14.241 -8.108 -24.217 1.00 98.56 361 VAL A C 1
ATOM 2743 O O . VAL A 1 361 ? 14.642 -7.176 -23.522 1.00 98.56 361 VAL A O 1
ATOM 2746 N N . PHE A 1 362 ? 15.048 -8.795 -25.022 1.00 98.50 362 PHE A N 1
ATOM 2747 C CA . PHE A 1 362 ? 16.449 -8.457 -25.255 1.00 98.50 362 PHE A CA 1
ATOM 2748 C C . PHE A 1 362 ? 16.577 -7.608 -26.519 1.00 98.50 362 PHE A C 1
ATOM 2750 O O . PHE A 1 362 ? 16.080 -7.979 -27.585 1.00 98.50 362 PHE A O 1
ATOM 2757 N N . LEU A 1 363 ? 17.226 -6.450 -26.390 1.00 98.25 363 LEU A N 1
ATOM 2758 C CA . LEU A 1 363 ? 17.264 -5.411 -27.424 1.00 98.25 363 LEU A CA 1
ATOM 2759 C C . LEU A 1 363 ? 18.716 -5.062 -27.806 1.00 98.25 363 LEU A C 1
ATOM 2761 O O . LEU A 1 363 ? 19.194 -3.966 -27.468 1.00 98.25 363 LEU A O 1
ATOM 2765 N N . PRO A 1 364 ? 19.448 -5.991 -28.456 1.00 97.69 364 PRO A N 1
ATOM 2766 C CA . PRO A 1 364 ? 20.870 -5.827 -28.733 1.00 97.69 364 PRO A CA 1
ATOM 2767 C C . PRO A 1 364 ? 21.126 -4.760 -29.801 1.00 97.69 364 PRO A C 1
ATOM 2769 O O . PRO A 1 364 ? 20.368 -4.615 -30.766 1.00 97.69 364 PRO A O 1
ATOM 2772 N N . SER A 1 365 ? 22.222 -4.029 -29.624 1.00 95.62 365 SER A N 1
ATOM 2773 C CA . SER A 1 365 ? 22.781 -3.080 -30.589 1.00 95.62 365 SER A CA 1
ATOM 2774 C C . SER A 1 365 ? 24.106 -3.608 -31.152 1.00 95.62 365 SER A C 1
ATOM 2776 O O . SER A 1 365 ? 24.595 -4.637 -30.681 1.00 95.62 365 SER A O 1
ATOM 2778 N N . PRO A 1 366 ? 24.733 -2.916 -32.122 1.00 89.94 366 PRO A N 1
ATOM 2779 C CA . PRO A 1 366 ? 26.047 -3.308 -32.643 1.00 89.94 366 PRO A CA 1
ATOM 2780 C C . PRO A 1 366 ? 27.151 -3.375 -31.578 1.00 89.94 366 PRO A C 1
ATOM 2782 O O . PRO A 1 366 ? 28.164 -4.030 -31.793 1.00 89.94 366 PRO A O 1
ATOM 2785 N N . TYR A 1 367 ? 26.958 -2.694 -30.444 1.00 92.50 367 TYR A N 1
ATOM 2786 C CA . TYR A 1 367 ? 27.918 -2.618 -29.342 1.00 92.50 367 TYR A CA 1
ATOM 2787 C C . TYR A 1 367 ? 27.618 -3.612 -28.209 1.00 92.50 367 TYR A C 1
ATOM 2789 O O . TYR A 1 367 ? 28.330 -3.632 -27.208 1.00 92.50 367 TYR A O 1
ATOM 2797 N N . THR A 1 368 ? 26.550 -4.408 -28.317 1.00 93.75 368 THR A N 1
ATOM 2798 C CA . THR A 1 368 ? 26.193 -5.394 -27.289 1.00 93.75 368 THR A CA 1
ATOM 2799 C C . THR A 1 368 ? 27.197 -6.548 -27.277 1.00 93.75 368 THR A C 1
ATOM 2801 O O . THR A 1 368 ? 27.498 -7.121 -28.322 1.00 93.75 368 THR A O 1
ATOM 2804 N N . SER A 1 369 ? 27.723 -6.885 -26.095 1.00 94.38 369 SER A N 1
ATOM 2805 C CA . SER A 1 369 ? 28.712 -7.952 -25.935 1.00 94.38 369 SER A CA 1
ATOM 2806 C C . SER A 1 369 ? 28.064 -9.341 -25.915 1.00 94.38 369 SER A C 1
ATOM 2808 O O . SER A 1 369 ? 26.895 -9.500 -25.556 1.00 94.38 369 SER A O 1
ATOM 2810 N N . GLN A 1 370 ? 28.855 -10.367 -26.248 1.00 93.38 370 GLN A N 1
ATOM 2811 C CA . GLN A 1 370 ? 28.440 -11.771 -26.114 1.00 93.38 370 GLN A CA 1
ATOM 2812 C C . GLN A 1 370 ? 28.158 -12.154 -24.652 1.00 93.38 370 GLN A C 1
ATOM 2814 O O . GLN A 1 370 ? 27.302 -12.993 -24.390 1.00 93.38 370 GLN A O 1
ATOM 2819 N N . GLU A 1 371 ? 28.846 -11.519 -23.699 1.00 95.25 371 GLU A N 1
ATOM 2820 C CA . GLU A 1 371 ? 28.625 -11.723 -22.263 1.00 95.25 371 GLU A CA 1
ATOM 2821 C C . GLU A 1 371 ? 27.210 -11.298 -21.854 1.00 95.25 371 GLU A C 1
ATOM 2823 O O . GLU A 1 371 ? 26.507 -12.069 -21.208 1.00 95.25 371 GLU A O 1
ATOM 2828 N N . SER A 1 372 ? 26.737 -10.131 -22.316 1.00 95.31 372 SER A N 1
ATOM 2829 C CA . SER A 1 372 ? 25.366 -9.681 -22.044 1.00 95.31 372 SER A CA 1
ATOM 2830 C C . SER A 1 372 ? 24.319 -10.660 -22.579 1.00 95.31 372 SER A C 1
ATOM 2832 O O . SER A 1 372 ? 23.325 -10.932 -21.909 1.00 95.31 372 SER A O 1
ATOM 2834 N N . GLU A 1 373 ? 24.533 -11.215 -23.773 1.00 94.56 373 GLU A N 1
ATOM 2835 C CA . GLU A 1 373 ? 23.635 -12.216 -24.359 1.00 94.56 373 GLU A CA 1
ATOM 2836 C C . GLU A 1 373 ? 23.638 -13.534 -23.566 1.00 94.56 373 GLU A C 1
ATOM 2838 O O . GLU A 1 373 ? 22.574 -14.121 -23.321 1.00 94.56 373 GLU A O 1
ATOM 2843 N N . ALA A 1 374 ? 24.815 -13.976 -23.114 1.00 96.75 374 ALA A N 1
ATOM 2844 C CA . ALA A 1 374 ? 24.962 -15.160 -22.274 1.00 96.75 374 ALA A CA 1
ATOM 2845 C C . ALA A 1 374 ? 24.261 -14.985 -20.917 1.00 96.75 374 ALA A C 1
ATOM 2847 O O . ALA A 1 374 ? 23.520 -15.876 -20.494 1.00 96.75 374 ALA A O 1
ATOM 2848 N N . ASP A 1 375 ? 24.422 -13.828 -20.272 1.00 98.06 375 ASP A N 1
ATOM 2849 C CA . ASP A 1 375 ? 23.797 -13.521 -18.983 1.00 98.06 375 ASP A CA 1
ATOM 2850 C C . ASP A 1 375 ? 22.273 -13.435 -19.088 1.00 98.06 375 ASP A C 1
ATOM 2852 O O . ASP A 1 375 ? 21.563 -14.007 -18.255 1.00 98.06 375 ASP A O 1
ATOM 2856 N N . VAL A 1 376 ? 21.747 -12.797 -20.141 1.00 98.25 376 VAL A N 1
ATOM 2857 C CA . VAL A 1 376 ? 20.301 -12.775 -20.411 1.00 98.25 376 VAL A CA 1
ATOM 2858 C C . VAL A 1 376 ? 19.773 -14.192 -20.606 1.00 98.25 376 VAL A C 1
ATOM 2860 O O . VAL A 1 376 ? 18.789 -14.571 -19.970 1.00 98.25 376 VAL A O 1
ATOM 2863 N N . SER A 1 377 ? 20.439 -15.000 -21.430 1.00 97.31 377 SER A N 1
ATOM 2864 C CA . SER A 1 377 ? 20.029 -16.385 -21.684 1.00 97.31 377 SER A CA 1
ATOM 2865 C C . SER A 1 377 ? 20.036 -17.222 -20.402 1.00 97.31 377 SER A C 1
ATOM 2867 O O . SER A 1 377 ? 19.097 -17.977 -20.138 1.00 97.31 377 SER A O 1
ATOM 2869 N N . ALA A 1 378 ? 21.060 -17.055 -19.562 1.00 98.19 378 ALA A N 1
ATOM 2870 C CA . ALA A 1 378 ? 21.184 -17.762 -18.296 1.00 98.19 378 ALA A CA 1
ATOM 2871 C C . ALA A 1 378 ? 20.125 -17.322 -17.270 1.00 98.19 378 ALA A C 1
ATOM 2873 O O . ALA A 1 378 ? 19.587 -18.162 -16.546 1.00 98.19 378 ALA A O 1
ATOM 2874 N N . LEU A 1 379 ? 19.809 -16.025 -17.200 1.00 98.44 379 LEU A N 1
ATOM 2875 C CA . LEU A 1 379 ? 18.741 -15.491 -16.352 1.00 98.44 379 LEU A CA 1
ATOM 2876 C C . LEU A 1 379 ? 17.380 -16.054 -16.773 1.00 98.44 379 LEU A C 1
ATOM 2878 O O . LEU A 1 379 ? 16.664 -16.614 -15.944 1.00 98.44 379 LEU A O 1
ATOM 2882 N N . VAL A 1 380 ? 17.049 -15.948 -18.062 1.00 98.12 380 VAL A N 1
ATOM 2883 C CA . VAL A 1 380 ? 15.786 -16.445 -18.619 1.00 98.12 380 VAL A CA 1
ATOM 2884 C C . VAL A 1 380 ? 15.628 -17.942 -18.373 1.00 98.12 380 VAL A C 1
ATOM 2886 O O . VAL A 1 380 ? 14.577 -18.369 -17.898 1.00 98.12 380 VAL A O 1
ATOM 2889 N N . GLY A 1 381 ? 16.679 -18.731 -18.618 1.00 98.00 381 GLY A N 1
ATOM 2890 C CA . GLY A 1 381 ? 16.655 -20.175 -18.390 1.00 98.00 381 GLY A CA 1
ATOM 2891 C C . GLY A 1 381 ? 16.422 -20.559 -16.926 1.00 98.00 381 GLY A C 1
ATOM 2892 O O . GLY A 1 381 ? 15.727 -21.536 -16.659 1.00 98.00 381 GLY A O 1
ATOM 2893 N N . ARG A 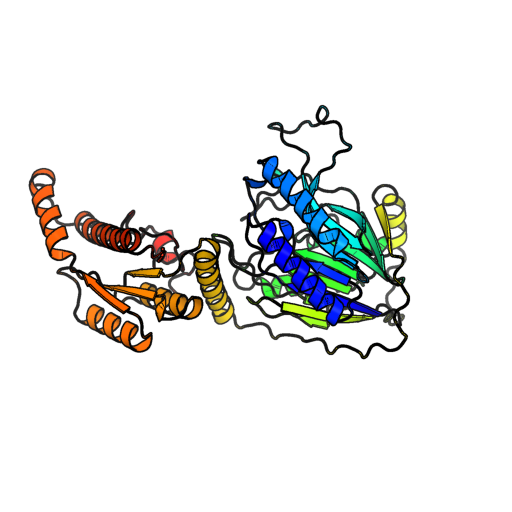1 382 ? 16.956 -19.786 -15.969 1.00 98.38 382 ARG A N 1
ATOM 2894 C CA . ARG A 1 382 ? 16.747 -20.027 -14.529 1.00 98.38 382 ARG A CA 1
ATOM 2895 C C . ARG A 1 382 ? 15.369 -19.589 -14.043 1.00 98.38 382 ARG A C 1
ATOM 2897 O O . ARG A 1 382 ? 14.806 -20.252 -13.180 1.00 98.38 382 ARG A O 1
ATOM 2904 N N . LEU A 1 383 ? 14.849 -18.483 -14.571 1.00 98.38 383 LEU A N 1
ATOM 2905 C CA . LEU A 1 383 ? 13.539 -17.954 -14.187 1.00 98.38 383 LEU A CA 1
ATOM 2906 C C . LEU A 1 383 ? 12.374 -18.642 -14.909 1.00 98.38 383 LEU A C 1
ATOM 2908 O O . LEU A 1 383 ? 11.245 -18.565 -14.436 1.00 98.38 383 LEU A O 1
ATOM 2912 N N . GLY A 1 384 ? 12.630 -19.302 -16.041 1.00 98.31 384 GLY A N 1
ATOM 2913 C CA . GLY A 1 384 ? 11.594 -19.950 -16.844 1.00 98.31 384 GLY A CA 1
ATOM 2914 C C . GLY A 1 384 ? 10.628 -18.961 -17.503 1.00 98.31 384 GLY A C 1
ATOM 2915 O O . GLY A 1 384 ? 9.446 -19.269 -17.628 1.00 98.31 384 GLY A O 1
ATOM 2916 N N . ILE A 1 385 ? 11.109 -17.771 -17.880 1.00 98.00 385 ILE A N 1
ATOM 2917 C CA . ILE A 1 385 ? 10.301 -16.722 -18.529 1.00 98.00 385 ILE A CA 1
ATOM 2918 C C . ILE A 1 385 ? 10.418 -16.774 -20.057 1.00 98.00 385 ILE A C 1
ATOM 2920 O O . ILE A 1 385 ? 11.384 -17.306 -20.601 1.00 98.00 385 ILE A O 1
ATOM 2924 N N . ASP A 1 386 ? 9.457 -16.178 -20.765 1.00 95.56 386 ASP A N 1
ATOM 2925 C CA . ASP A 1 386 ? 9.540 -16.015 -22.221 1.00 95.56 386 ASP A CA 1
ATOM 2926 C C . ASP A 1 386 ? 10.603 -14.963 -22.586 1.00 95.56 386 ASP A C 1
ATOM 2928 O O . ASP A 1 386 ? 10.681 -13.916 -21.938 1.00 95.56 386 ASP A O 1
ATOM 2932 N N . LEU A 1 387 ? 11.359 -15.178 -23.672 1.00 98.12 387 LEU A N 1
ATOM 2933 C CA . LEU A 1 387 ? 12.309 -14.198 -24.213 1.00 98.12 387 LEU A CA 1
ATOM 2934 C C . LEU A 1 387 ? 11.993 -13.848 -25.667 1.00 98.12 387 LEU A C 1
ATOM 2936 O O . LEU A 1 387 ? 11.883 -14.720 -26.524 1.00 98.12 387 LEU A O 1
ATOM 2940 N N . SER A 1 388 ? 11.901 -12.553 -25.957 1.00 97.25 388 SER A N 1
ATOM 2941 C CA . SER A 1 388 ? 11.892 -12.018 -27.322 1.00 97.25 388 SER A CA 1
ATOM 2942 C C . SER A 1 388 ? 13.191 -11.271 -27.597 1.00 97.25 388 SER A C 1
ATOM 2944 O O . SER A 1 388 ? 13.580 -10.417 -26.805 1.00 97.25 388 SER A O 1
ATOM 2946 N N . VAL A 1 389 ? 13.843 -11.553 -28.724 1.00 98.06 389 VAL A N 1
ATOM 2947 C CA . VAL A 1 389 ? 15.062 -10.848 -29.146 1.00 98.06 389 VAL A CA 1
ATOM 2948 C C . VAL A 1 389 ? 14.738 -9.959 -30.340 1.00 98.06 389 VAL A C 1
ATOM 2950 O O . VAL A 1 389 ? 14.246 -10.444 -31.357 1.00 98.06 389 VAL A O 1
ATOM 2953 N N . ILE A 1 390 ? 14.996 -8.656 -30.219 1.00 98.06 390 ILE A N 1
ATOM 2954 C CA . ILE A 1 390 ? 14.718 -7.668 -31.268 1.00 98.06 390 ILE A CA 1
ATOM 2955 C C . ILE A 1 390 ? 15.942 -6.764 -31.419 1.00 98.06 390 ILE A C 1
ATOM 2957 O O . ILE A 1 390 ? 16.196 -5.905 -30.579 1.00 98.06 390 ILE A O 1
ATOM 2961 N N . SER A 1 391 ? 16.714 -6.940 -32.493 1.00 97.94 391 SER A N 1
ATOM 2962 C CA . SER A 1 391 ? 17.874 -6.079 -32.749 1.00 97.94 391 SER A CA 1
ATOM 2963 C C . SER A 1 391 ? 17.443 -4.637 -33.019 1.00 97.94 391 SER A C 1
ATOM 2965 O O . SER A 1 391 ? 16.552 -4.390 -33.834 1.00 97.94 391 SER A O 1
ATOM 2967 N N . ILE A 1 392 ? 18.111 -3.679 -32.372 1.00 98.31 392 ILE A N 1
ATOM 2968 C CA . ILE A 1 392 ? 17.882 -2.249 -32.617 1.00 98.31 392 ILE A CA 1
ATOM 2969 C C . ILE A 1 392 ? 18.721 -1.703 -33.773 1.00 98.31 392 ILE A C 1
ATOM 2971 O O . ILE A 1 392 ? 18.489 -0.573 -34.201 1.00 98.31 392 ILE A O 1
ATOM 2975 N N . THR A 1 393 ? 19.684 -2.481 -34.277 1.00 98.06 393 THR A N 1
ATOM 2976 C CA . THR A 1 393 ? 20.657 -2.051 -35.290 1.00 98.06 393 THR A CA 1
ATOM 2977 C C . THR A 1 393 ? 20.000 -1.425 -36.523 1.00 98.06 393 THR A C 1
ATOM 2979 O O . THR A 1 393 ? 20.362 -0.293 -36.845 1.00 98.06 393 THR A O 1
ATOM 2982 N N . PRO A 1 394 ? 18.989 -2.044 -37.172 1.00 98.31 394 PRO A N 1
ATOM 2983 C CA . PRO A 1 394 ? 18.401 -1.466 -38.383 1.00 98.31 394 PRO A CA 1
ATOM 2984 C C . PRO A 1 394 ? 17.750 -0.099 -38.133 1.00 98.31 394 PRO A C 1
ATOM 2986 O O . PRO A 1 394 ? 17.877 0.824 -38.940 1.00 98.31 394 PRO A O 1
ATOM 2989 N N . THR A 1 395 ? 17.073 0.047 -36.992 1.00 98.19 395 THR A N 1
ATOM 2990 C CA . THR A 1 395 ? 16.418 1.298 -36.593 1.00 98.19 395 THR A CA 1
ATOM 2991 C C . THR A 1 395 ? 17.446 2.364 -36.230 1.00 98.19 395 THR A C 1
ATOM 2993 O O . THR A 1 395 ? 17.307 3.515 -36.641 1.00 98.19 395 THR A O 1
ATOM 2996 N N . PHE A 1 396 ? 18.498 1.982 -35.504 1.00 97.94 396 PHE A N 1
ATOM 2997 C CA . PHE A 1 396 ? 19.577 2.882 -35.112 1.00 97.94 396 PHE A CA 1
ATOM 2998 C C . PHE A 1 396 ? 20.315 3.432 -36.334 1.00 97.94 396 PHE A C 1
ATOM 3000 O O . PHE A 1 396 ? 20.430 4.646 -36.482 1.00 97.94 396 PHE A O 1
ATOM 3007 N N . GLU A 1 397 ? 20.699 2.569 -37.275 1.00 97.69 397 GLU A N 1
ATOM 3008 C CA . GLU A 1 397 ? 21.307 2.994 -38.538 1.00 97.69 397 GLU A CA 1
ATOM 3009 C C . GLU A 1 397 ? 20.384 3.906 -39.350 1.00 97.69 397 GLU A C 1
ATOM 3011 O O . GLU A 1 397 ? 20.844 4.867 -39.968 1.00 97.69 397 GLU A O 1
ATOM 3016 N N . SER A 1 398 ? 19.075 3.631 -39.353 1.00 98.12 398 SER A N 1
ATOM 3017 C CA . SER A 1 398 ? 18.105 4.506 -40.011 1.00 98.12 398 SER A CA 1
ATOM 3018 C C . SER A 1 398 ? 18.081 5.896 -39.379 1.00 98.12 398 SER A C 1
ATOM 3020 O O . SER A 1 398 ? 18.069 6.883 -40.109 1.00 98.12 398 SER A O 1
ATOM 3022 N N . TYR A 1 399 ? 18.108 5.989 -38.047 1.00 97.44 399 TYR A N 1
ATOM 3023 C CA . TYR A 1 399 ? 18.157 7.270 -37.341 1.00 97.44 399 TYR A CA 1
ATOM 3024 C C . TYR A 1 399 ? 19.456 8.021 -37.641 1.00 97.44 399 TYR A C 1
ATOM 3026 O O . TYR A 1 399 ? 19.398 9.198 -37.994 1.00 97.44 399 TYR A O 1
ATOM 3034 N N . CYS A 1 400 ? 20.608 7.344 -37.595 1.00 95.81 400 CYS A N 1
ATOM 3035 C CA . CYS A 1 400 ? 21.896 7.941 -37.950 1.00 95.81 400 CYS A CA 1
ATOM 3036 C C . CYS A 1 400 ? 21.895 8.482 -39.387 1.00 95.81 400 CYS A C 1
ATOM 3038 O O . CYS A 1 400 ? 22.296 9.622 -39.609 1.00 95.81 400 CYS A O 1
ATOM 3040 N N . ARG A 1 401 ? 21.376 7.719 -40.363 1.00 97.25 401 ARG A N 1
ATOM 3041 C CA . ARG A 1 401 ? 21.255 8.185 -41.758 1.00 97.25 401 ARG A CA 1
ATOM 3042 C C . ARG A 1 401 ? 20.355 9.412 -41.886 1.00 97.25 401 ARG A C 1
ATOM 3044 O O . ARG A 1 401 ? 20.697 10.338 -42.614 1.00 97.25 401 ARG A O 1
ATOM 3051 N N . SER A 1 402 ? 19.217 9.429 -41.194 1.00 97.81 402 SER A N 1
ATOM 3052 C CA . SER A 1 402 ? 18.281 10.556 -41.237 1.00 97.81 402 SER A CA 1
ATOM 3053 C C . SER A 1 402 ? 18.831 11.818 -40.571 1.00 97.81 402 SER A C 1
ATOM 3055 O O . SER A 1 402 ? 18.527 12.917 -41.026 1.00 97.81 402 SER A O 1
ATOM 3057 N N . LEU A 1 403 ? 19.633 11.673 -39.514 1.00 97.69 403 LEU A N 1
ATOM 3058 C CA . LEU A 1 403 ? 20.199 12.792 -38.755 1.00 97.69 403 LEU A CA 1
ATOM 3059 C C . LEU A 1 403 ? 21.535 13.291 -39.316 1.00 97.69 403 LEU A C 1
ATOM 3061 O O . LEU A 1 403 ? 21.915 14.424 -39.025 1.00 97.69 403 LEU A O 1
ATOM 3065 N N . ALA A 1 404 ? 22.216 12.505 -40.156 1.00 96.62 404 ALA A N 1
ATOM 3066 C CA . ALA A 1 404 ? 23.512 12.864 -40.735 1.00 96.62 404 ALA A CA 1
ATOM 3067 C C . ALA A 1 404 ? 23.546 14.264 -41.391 1.00 96.62 404 ALA A C 1
ATOM 3069 O O . ALA A 1 404 ? 24.469 15.020 -41.084 1.00 96.62 404 ALA A O 1
ATOM 3070 N N . PRO A 1 405 ? 22.549 14.696 -42.200 1.00 97.50 405 PRO A N 1
ATOM 3071 C CA . PRO A 1 405 ? 22.554 16.047 -42.772 1.00 97.50 405 PRO A CA 1
ATOM 3072 C C . PRO A 1 405 ? 22.464 17.162 -41.721 1.00 97.50 405 PRO A C 1
ATOM 3074 O O . P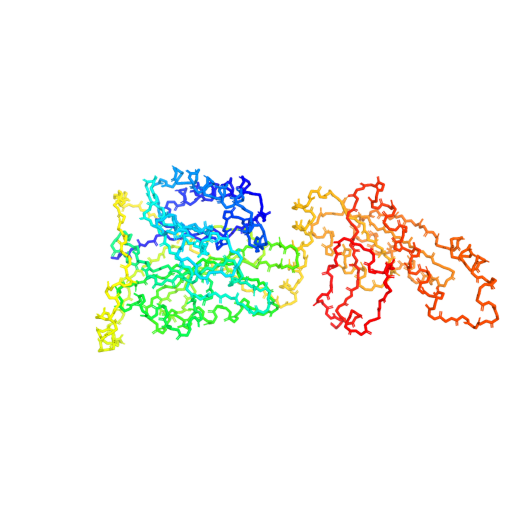RO A 1 405 ? 22.941 18.269 -41.952 1.00 97.50 405 PRO A O 1
ATOM 3077 N N . THR A 1 406 ? 21.833 16.890 -40.576 1.00 97.56 406 THR A N 1
ATOM 3078 C CA . THR A 1 406 ? 21.671 17.852 -39.476 1.00 97.56 406 THR A CA 1
ATOM 3079 C C . THR A 1 406 ? 22.895 17.878 -38.564 1.00 97.56 406 THR A C 1
ATOM 3081 O O . THR A 1 406 ? 23.297 18.945 -38.099 1.00 97.56 406 THR A O 1
ATOM 3084 N N . PHE A 1 407 ? 23.493 16.717 -38.295 1.00 96.94 407 PHE A N 1
ATOM 3085 C CA . PHE A 1 407 ? 24.634 16.601 -37.388 1.00 96.94 407 PHE A CA 1
ATOM 3086 C C . PHE A 1 407 ? 25.945 17.039 -38.050 1.00 96.94 407 PHE A C 1
ATOM 3088 O O . PHE A 1 407 ? 26.774 17.656 -37.372 1.00 96.94 407 PHE A O 1
ATOM 3095 N N . GLY A 1 408 ? 26.091 16.837 -39.365 1.00 94.69 408 GLY A N 1
ATOM 3096 C CA . GLY A 1 408 ? 27.316 17.147 -40.105 1.00 94.69 408 GLY A CA 1
ATOM 3097 C C . GLY A 1 408 ? 28.490 16.290 -39.623 1.00 94.69 408 GLY A C 1
ATOM 3098 O O . GLY A 1 408 ? 28.303 15.126 -39.287 1.00 94.69 408 GLY A O 1
ATOM 3099 N N . ASP A 1 409 ? 29.680 16.885 -39.524 1.00 94.31 409 ASP A N 1
ATOM 3100 C CA . ASP A 1 409 ? 30.920 16.190 -39.132 1.00 94.31 409 ASP A CA 1
ATOM 3101 C C . ASP A 1 409 ? 31.169 16.167 -37.609 1.00 94.31 409 ASP A C 1
ATOM 3103 O O . ASP A 1 409 ? 32.306 16.025 -37.151 1.00 94.31 409 ASP A O 1
ATOM 3107 N N . ARG A 1 410 ? 30.125 16.372 -36.792 1.00 95.75 410 ARG A N 1
ATOM 3108 C CA . ARG A 1 410 ? 30.259 16.301 -35.329 1.00 95.75 410 ARG A CA 1
ATOM 3109 C C . ARG A 1 410 ? 30.632 14.880 -34.904 1.00 95.75 410 ARG A C 1
ATOM 3111 O O . ARG A 1 410 ? 30.173 13.904 -35.491 1.00 95.75 410 ARG A O 1
ATOM 3118 N N . GLN A 1 411 ? 31.477 14.778 -33.881 1.00 95.38 411 GLN A N 1
ATOM 3119 C CA . GLN A 1 411 ? 31.870 13.487 -33.324 1.00 95.38 411 GLN A CA 1
ATOM 3120 C C . GLN A 1 411 ? 30.697 12.831 -32.597 1.00 95.38 411 GLN A C 1
ATOM 3122 O O . GLN A 1 411 ? 29.871 13.525 -32.010 1.00 95.38 411 GLN A O 1
ATOM 3127 N N . VAL A 1 412 ? 30.669 11.498 -32.630 1.00 94.50 412 VAL A N 1
ATOM 3128 C CA . VAL A 1 412 ? 29.722 10.684 -31.862 1.00 94.50 412 VAL A CA 1
ATOM 3129 C C . VAL A 1 412 ? 29.890 10.978 -30.375 1.00 94.50 412 VAL A C 1
ATOM 3131 O O . VAL A 1 412 ? 31.011 10.964 -29.863 1.00 94.50 412 VAL A O 1
ATOM 3134 N N . ASP A 1 413 ? 28.777 11.217 -29.691 1.00 95.44 413 ASP A N 1
ATOM 3135 C CA . ASP A 1 413 ? 28.741 11.477 -28.257 1.00 95.44 413 ASP A CA 1
ATOM 3136 C C . ASP A 1 413 ? 27.523 10.800 -27.598 1.00 95.44 413 ASP A C 1
ATOM 3138 O O . ASP A 1 413 ? 26.921 9.864 -28.131 1.00 95.44 413 ASP A O 1
ATOM 3142 N N . THR A 1 414 ? 27.148 11.257 -26.401 1.00 94.94 414 THR A N 1
ATOM 3143 C CA . THR A 1 414 ? 25.967 10.761 -25.672 1.00 94.94 414 THR A CA 1
ATOM 3144 C C . THR A 1 414 ? 24.666 10.836 -26.480 1.00 94.94 414 THR A C 1
ATOM 3146 O O . THR A 1 414 ? 23.689 10.166 -26.150 1.00 94.94 414 THR A O 1
ATOM 3149 N N . THR A 1 415 ? 24.608 11.639 -27.543 1.00 96.69 415 THR A N 1
ATOM 3150 C CA . THR A 1 415 ? 23.457 11.751 -28.439 1.00 96.69 415 THR A CA 1
ATOM 3151 C C . THR A 1 415 ? 23.140 10.408 -29.088 1.00 96.69 415 THR A C 1
ATOM 3153 O O . THR A 1 415 ? 22.002 9.945 -28.987 1.00 96.69 415 THR A O 1
ATOM 3156 N N . GLU A 1 416 ? 24.120 9.739 -29.695 1.00 96.62 416 GLU A N 1
ATOM 3157 C CA . GLU A 1 416 ? 23.936 8.437 -30.342 1.00 96.62 416 GLU A CA 1
ATOM 3158 C C . GLU A 1 416 ? 23.630 7.321 -29.331 1.00 96.62 416 GLU A C 1
ATOM 3160 O O . GLU A 1 416 ? 22.812 6.439 -29.609 1.00 96.62 416 GLU A O 1
ATOM 3165 N N . GLU A 1 417 ? 24.223 7.369 -28.137 1.00 95.69 417 GLU A N 1
ATOM 3166 C CA . GLU A 1 417 ? 23.891 6.456 -27.033 1.00 95.69 417 GLU A CA 1
ATOM 3167 C C . GLU A 1 417 ? 22.424 6.626 -26.599 1.00 95.69 417 GLU A C 1
ATOM 3169 O O . GLU A 1 417 ? 21.668 5.651 -26.502 1.00 95.69 417 GLU A O 1
ATOM 3174 N N . ASN A 1 418 ? 21.973 7.875 -26.456 1.00 97.06 418 ASN A N 1
ATOM 3175 C CA . ASN A 1 418 ? 20.591 8.209 -26.126 1.00 97.06 418 ASN A CA 1
ATOM 3176 C C . ASN A 1 418 ? 19.603 7.767 -27.222 1.00 97.06 418 ASN A C 1
ATOM 3178 O O . ASN A 1 418 ? 18.475 7.372 -26.911 1.00 97.06 418 ASN A O 1
ATOM 3182 N N . LEU A 1 419 ? 19.985 7.814 -28.507 1.00 97.75 419 LEU A N 1
ATOM 3183 C CA . LEU A 1 419 ? 19.150 7.287 -29.597 1.00 97.75 419 LEU A CA 1
ATOM 3184 C C . LEU A 1 419 ? 18.904 5.786 -29.420 1.00 97.75 419 LEU A C 1
ATOM 3186 O O . LEU A 1 419 ? 17.760 5.343 -29.535 1.00 97.75 419 LEU A O 1
ATOM 3190 N N . GLN A 1 420 ? 19.940 5.012 -29.083 1.00 98.00 420 GLN A N 1
ATOM 3191 C CA . GLN A 1 420 ? 19.796 3.577 -28.827 1.00 98.00 420 GLN A CA 1
ATOM 3192 C C . GLN A 1 420 ? 18.816 3.313 -27.678 1.00 98.00 420 GLN A C 1
ATOM 3194 O O . GLN A 1 420 ? 17.904 2.499 -27.827 1.00 98.00 420 GLN A O 1
ATOM 3199 N N . ALA A 1 421 ? 18.952 4.026 -26.556 1.00 97.38 421 ALA A N 1
ATOM 3200 C CA . ALA A 1 421 ? 18.043 3.884 -25.420 1.00 97.38 421 ALA A CA 1
ATOM 3201 C C . ALA A 1 421 ? 16.584 4.209 -25.796 1.00 97.38 421 ALA A C 1
ATOM 3203 O O . ALA A 1 421 ? 15.684 3.429 -25.484 1.00 97.38 421 ALA A O 1
ATOM 3204 N N . ARG A 1 422 ? 16.334 5.297 -26.539 1.00 98.50 422 ARG A N 1
ATOM 3205 C CA . ARG A 1 422 ? 14.978 5.673 -26.998 1.00 98.50 422 ARG A CA 1
ATOM 3206 C C . ARG A 1 422 ? 14.369 4.675 -27.978 1.00 98.50 422 ARG A C 1
ATOM 3208 O O . ARG A 1 422 ? 13.161 4.437 -27.936 1.00 98.50 422 ARG A O 1
ATOM 3215 N N . ILE A 1 423 ? 15.180 4.054 -28.835 1.00 98.56 423 ILE A N 1
ATOM 3216 C CA . ILE A 1 423 ? 14.715 2.968 -29.708 1.00 98.56 423 ILE A CA 1
ATOM 3217 C C . ILE A 1 423 ? 14.261 1.774 -28.860 1.00 98.56 423 ILE A C 1
ATOM 3219 O O . ILE A 1 423 ? 13.171 1.250 -29.093 1.00 98.56 423 ILE A O 1
ATOM 3223 N N . ARG A 1 424 ? 15.039 1.381 -27.840 1.00 98.50 424 ARG A N 1
ATOM 3224 C CA . ARG A 1 424 ? 14.653 0.305 -26.907 1.00 98.50 424 ARG A CA 1
ATOM 3225 C C . ARG A 1 424 ? 13.339 0.616 -26.192 1.00 98.50 424 ARG A C 1
ATOM 3227 O O . ARG A 1 424 ? 12.441 -0.222 -26.205 1.00 98.50 424 ARG A O 1
ATOM 3234 N N . GLY A 1 425 ? 13.207 1.826 -25.645 1.00 98.12 425 GLY A N 1
ATOM 3235 C CA . GLY A 1 425 ? 11.974 2.292 -25.008 1.00 98.12 425 GLY A CA 1
ATOM 3236 C C . GLY A 1 425 ? 10.775 2.220 -25.958 1.00 98.12 425 GLY A C 1
ATOM 3237 O O . GLY A 1 425 ? 9.744 1.644 -25.621 1.00 98.12 425 GLY A O 1
ATOM 3238 N N . THR A 1 426 ? 10.934 2.699 -27.194 1.00 98.56 426 THR A N 1
ATOM 3239 C CA . THR A 1 426 ? 9.881 2.643 -28.225 1.00 98.56 426 THR A CA 1
ATOM 3240 C C . THR A 1 426 ? 9.458 1.205 -28.542 1.00 98.56 426 THR A C 1
ATOM 3242 O O . THR A 1 426 ? 8.265 0.922 -28.639 1.00 98.56 426 THR A O 1
ATOM 3245 N N . LEU A 1 427 ? 10.411 0.277 -28.671 1.00 98.50 427 LEU A N 1
ATOM 3246 C CA . LEU A 1 427 ? 10.123 -1.134 -28.946 1.00 98.50 427 LEU A CA 1
ATOM 3247 C C . LEU A 1 427 ? 9.409 -1.819 -27.771 1.00 98.50 427 LEU A C 1
ATOM 3249 O O . LEU A 1 427 ? 8.432 -2.531 -27.997 1.00 98.50 427 LEU A O 1
ATOM 3253 N N . LEU A 1 428 ? 9.832 -1.570 -26.526 1.00 98.19 428 LEU A N 1
ATOM 3254 C CA . LEU A 1 428 ? 9.143 -2.077 -25.331 1.00 98.19 428 LEU A CA 1
ATOM 3255 C C . LEU A 1 428 ? 7.709 -1.552 -25.238 1.00 98.19 428 LEU A C 1
ATOM 3257 O O . LEU A 1 428 ? 6.781 -2.326 -25.000 1.00 98.19 428 LEU A O 1
ATOM 3261 N N . MET A 1 429 ? 7.511 -0.257 -25.486 1.00 98.50 429 MET A N 1
ATOM 3262 C CA . MET A 1 429 ? 6.177 0.336 -25.502 1.00 98.50 429 MET A CA 1
ATOM 3263 C C . MET A 1 429 ? 5.316 -0.229 -26.637 1.00 98.50 429 MET A C 1
ATOM 3265 O O . MET A 1 429 ? 4.133 -0.482 -26.425 1.00 98.50 429 MET A O 1
ATOM 3269 N N . ALA A 1 430 ? 5.889 -0.520 -27.809 1.00 98.44 430 ALA A N 1
ATOM 3270 C CA . ALA A 1 430 ? 5.167 -1.181 -28.897 1.00 98.44 430 ALA A CA 1
ATOM 3271 C C . ALA A 1 430 ? 4.727 -2.610 -28.520 1.00 98.44 430 ALA A C 1
ATOM 3273 O O . ALA A 1 430 ? 3.588 -2.993 -28.801 1.00 98.44 430 ALA A O 1
ATOM 3274 N N . VAL A 1 431 ? 5.588 -3.380 -27.840 1.00 97.12 431 VAL A N 1
ATOM 3275 C CA . VAL A 1 431 ? 5.238 -4.699 -27.276 1.00 97.12 431 VAL A CA 1
ATOM 3276 C C . VAL A 1 431 ? 4.093 -4.550 -26.273 1.00 97.12 431 VAL A C 1
ATOM 3278 O O . VAL A 1 431 ? 3.066 -5.215 -26.411 1.00 97.12 431 VAL A O 1
ATOM 3281 N N . SER A 1 432 ? 4.218 -3.627 -25.322 1.00 97.81 432 SER A N 1
ATOM 3282 C CA . SER A 1 432 ? 3.171 -3.323 -24.343 1.00 97.81 432 SER A CA 1
ATOM 3283 C C . SER A 1 432 ? 1.842 -2.957 -25.001 1.00 97.81 432 SER A C 1
ATOM 3285 O O . SER A 1 432 ? 0.814 -3.542 -24.681 1.00 97.81 432 SER A O 1
ATOM 3287 N N . ASN A 1 433 ? 1.839 -2.061 -25.989 1.00 98.38 433 ASN A N 1
ATOM 3288 C CA . ASN A 1 433 ? 0.620 -1.654 -26.689 1.00 98.38 433 ASN A CA 1
ATOM 3289 C C . ASN A 1 433 ? -0.026 -2.801 -27.474 1.00 98.38 433 ASN A C 1
ATOM 3291 O O . ASN A 1 433 ? -1.246 -2.830 -27.622 1.00 98.38 433 ASN A O 1
ATOM 3295 N N . LYS A 1 434 ? 0.771 -3.739 -27.999 1.00 98.00 434 LYS A N 1
ATOM 3296 C CA . LYS A 1 434 ? 0.249 -4.878 -28.758 1.00 98.00 434 LYS A CA 1
ATOM 3297 C C . LYS A 1 434 ? -0.346 -5.962 -27.862 1.00 98.00 434 LYS A C 1
ATOM 3299 O O . LYS A 1 434 ? -1.362 -6.542 -28.235 1.00 98.00 434 LYS A O 1
ATOM 3304 N N . PHE A 1 435 ? 0.290 -6.244 -26.728 1.00 96.81 435 PHE A N 1
ATOM 3305 C CA . PHE A 1 435 ? -0.053 -7.389 -25.878 1.00 96.81 435 PHE A CA 1
ATOM 3306 C C . PHE A 1 435 ? -0.755 -7.010 -24.569 1.00 96.81 435 PHE A C 1
ATOM 3308 O O . PHE A 1 435 ? -1.298 -7.885 -23.902 1.00 96.81 435 PHE A O 1
ATOM 3315 N N . GLY A 1 436 ? -0.798 -5.722 -24.226 1.00 97.56 436 GLY A N 1
ATOM 3316 C CA . GLY A 1 436 ? -1.364 -5.224 -22.973 1.00 97.56 436 GLY A CA 1
ATOM 3317 C C . GLY A 1 436 ? -0.461 -5.439 -21.755 1.00 97.56 436 GLY A C 1
ATOM 3318 O O . GLY A 1 436 ? -0.948 -5.356 -20.632 1.00 97.56 436 GLY A O 1
ATOM 3319 N N . ASP A 1 437 ? 0.826 -5.735 -21.951 1.00 98.06 437 ASP A N 1
ATOM 3320 C CA . ASP A 1 437 ? 1.775 -5.965 -20.857 1.00 98.06 437 ASP A CA 1
ATOM 3321 C C . ASP A 1 437 ? 2.175 -4.633 -20.200 1.00 98.06 437 ASP A C 1
ATOM 3323 O O . ASP A 1 437 ? 2.435 -3.652 -20.899 1.00 98.06 437 ASP A O 1
ATOM 3327 N N . LEU A 1 438 ? 2.298 -4.582 -18.872 1.00 98.62 438 LEU A N 1
ATOM 3328 C CA . LEU A 1 438 ? 2.883 -3.425 -18.184 1.00 98.62 438 LEU A CA 1
ATOM 3329 C C . LEU A 1 438 ? 4.412 -3.449 -18.325 1.00 98.62 438 LEU A C 1
ATOM 3331 O O . LEU A 1 438 ? 5.055 -4.419 -17.924 1.00 98.62 438 LEU A O 1
ATOM 3335 N N . VAL A 1 439 ? 5.012 -2.380 -18.854 1.00 98.75 439 VAL A N 1
ATOM 3336 C CA . VAL A 1 439 ? 6.479 -2.268 -18.914 1.00 98.75 439 VAL A CA 1
ATOM 3337 C C . VAL A 1 439 ? 7.030 -1.899 -17.539 1.00 98.75 439 VAL A C 1
ATOM 3339 O O . VAL A 1 439 ? 6.682 -0.840 -17.007 1.00 98.75 439 VAL A O 1
ATOM 3342 N N . LEU A 1 440 ? 7.906 -2.744 -16.993 1.00 98.81 440 LEU A N 1
ATOM 3343 C CA . LEU A 1 440 ? 8.668 -2.441 -15.782 1.00 98.81 440 LEU A CA 1
ATOM 3344 C C . LEU A 1 440 ? 10.014 -1.826 -16.165 1.00 98.81 440 LEU A C 1
ATOM 3346 O O . LEU A 1 440 ? 10.774 -2.426 -16.928 1.00 98.81 440 LEU A O 1
ATOM 3350 N N . THR A 1 441 ? 10.310 -0.641 -15.635 1.00 98.38 441 THR A N 1
ATOM 3351 C CA . THR A 1 441 ? 11.615 0.000 -15.833 1.00 98.38 441 THR A CA 1
ATOM 3352 C C . THR A 1 441 ? 12.598 -0.435 -14.753 1.00 98.38 441 THR A C 1
ATOM 3354 O O . THR A 1 441 ? 12.215 -0.817 -13.643 1.00 98.38 441 THR A O 1
ATOM 3357 N N . THR A 1 442 ? 13.882 -0.389 -15.099 1.00 98.19 442 THR A N 1
ATOM 3358 C CA . THR A 1 442 ? 14.967 -0.995 -14.316 1.00 98.19 442 THR A CA 1
ATOM 3359 C C . THR A 1 442 ? 15.945 0.045 -13.768 1.00 98.19 442 THR A C 1
ATOM 3361 O O . THR A 1 442 ? 17.039 -0.321 -13.365 1.00 98.19 442 THR A O 1
ATOM 3364 N N . GLY A 1 443 ? 15.599 1.335 -13.794 1.00 97.31 443 GLY A N 1
ATOM 3365 C CA . GLY A 1 443 ? 16.464 2.395 -13.268 1.0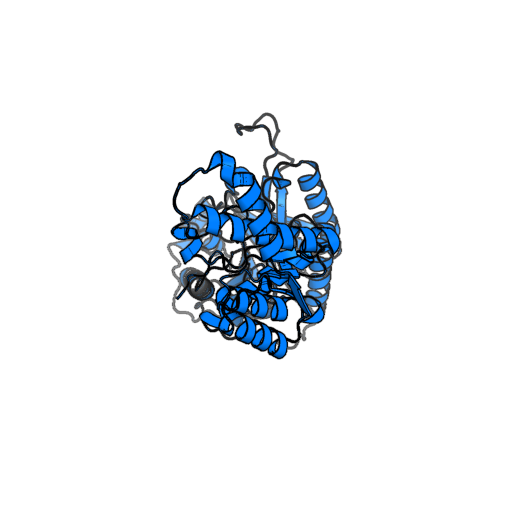0 97.31 443 GLY A CA 1
ATOM 3366 C C . GLY A 1 443 ? 16.493 2.389 -11.739 1.00 97.31 443 GLY A C 1
ATOM 3367 O O . GLY A 1 443 ? 15.432 2.385 -11.106 1.00 97.31 443 GLY A O 1
ATOM 3368 N N . ASN A 1 444 ? 17.689 2.394 -11.149 1.00 98.25 444 ASN A N 1
ATOM 3369 C CA . ASN A 1 444 ? 17.880 2.407 -9.695 1.00 98.25 444 ASN A CA 1
ATOM 3370 C C . ASN A 1 444 ? 18.011 3.837 -9.130 1.00 98.25 444 ASN A C 1
ATOM 3372 O O . ASN A 1 444 ? 18.165 4.821 -9.858 1.00 98.25 444 ASN A O 1
ATOM 3376 N N . LYS A 1 445 ? 17.966 3.978 -7.800 1.00 97.88 445 LYS A N 1
ATOM 3377 C CA . LYS A 1 445 ? 18.002 5.287 -7.126 1.00 97.88 445 LYS A CA 1
ATOM 3378 C C . LYS A 1 445 ? 19.289 6.058 -7.392 1.00 97.88 445 LYS A C 1
ATOM 3380 O O . LYS A 1 445 ? 19.254 7.285 -7.461 1.00 97.88 445 LYS A O 1
ATOM 3385 N N . SER A 1 446 ? 20.421 5.366 -7.515 1.00 98.00 446 SER A N 1
ATOM 3386 C CA . SER A 1 446 ? 21.724 5.990 -7.759 1.00 98.00 446 SER A CA 1
ATOM 3387 C C . SER A 1 446 ? 21.772 6.639 -9.143 1.00 98.00 446 SER A C 1
ATOM 3389 O O . SER A 1 446 ? 22.183 7.791 -9.248 1.00 98.00 446 SER A O 1
ATOM 3391 N N . GLU A 1 447 ? 21.275 5.948 -10.170 1.00 96.75 447 GLU A N 1
ATOM 3392 C CA . GLU A 1 447 ? 21.145 6.471 -11.537 1.00 96.75 447 GLU A CA 1
ATOM 3393 C C . GLU A 1 447 ? 20.212 7.679 -11.591 1.00 96.75 447 GLU A C 1
ATOM 3395 O O . GLU A 1 447 ? 20.597 8.743 -12.080 1.00 96.75 447 GLU A O 1
ATOM 3400 N N . LEU A 1 448 ? 19.013 7.549 -11.014 1.00 94.56 448 LEU A N 1
ATOM 3401 C CA . LEU A 1 448 ? 18.017 8.621 -11.010 1.00 94.56 448 LEU A CA 1
ATOM 3402 C C . LEU A 1 448 ? 18.500 9.866 -10.257 1.00 94.56 448 LEU A C 1
ATOM 3404 O O . LEU A 1 448 ? 18.173 10.985 -10.644 1.00 94.56 448 LEU A O 1
ATOM 3408 N N . SER A 1 449 ? 19.305 9.684 -9.209 1.00 96.50 449 SER A N 1
ATOM 3409 C CA . SER A 1 449 ? 19.814 10.780 -8.380 1.00 96.50 449 SER A CA 1
ATOM 3410 C C . SER A 1 449 ? 20.832 11.662 -9.106 1.00 96.50 449 SER A C 1
ATOM 3412 O O . SER A 1 449 ? 20.873 12.865 -8.859 1.00 96.50 449 SER A O 1
ATOM 3414 N N . VAL A 1 450 ? 21.652 11.092 -9.994 1.00 96.56 450 VAL A N 1
ATOM 3415 C CA . VAL A 1 450 ? 22.677 11.841 -10.751 1.00 96.56 450 VAL A CA 1
ATOM 3416 C C . VAL A 1 450 ? 22.289 12.075 -12.215 1.00 96.56 450 VAL A C 1
ATOM 3418 O O . VAL A 1 450 ? 23.077 12.630 -12.976 1.00 96.56 450 VAL A O 1
ATOM 3421 N N . GLY A 1 451 ? 21.082 11.663 -12.613 1.00 93.06 451 GLY A N 1
ATOM 3422 C CA . GLY A 1 451 ? 20.598 11.782 -13.988 1.00 93.06 451 GLY A CA 1
ATOM 3423 C C . GLY A 1 451 ? 21.293 10.833 -14.966 1.00 93.06 451 GLY A C 1
ATOM 3424 O O . GLY A 1 451 ? 21.329 11.122 -16.159 1.00 93.06 451 GLY A O 1
ATOM 3425 N N . TYR A 1 452 ? 21.839 9.710 -14.487 1.00 93.00 452 TYR A N 1
ATOM 3426 C CA . TYR A 1 452 ? 22.445 8.675 -15.333 1.00 93.00 452 TYR A CA 1
ATOM 3427 C C . TYR A 1 452 ? 21.366 7.758 -15.925 1.00 93.00 452 TYR A C 1
ATOM 3429 O O . TYR A 1 452 ? 21.338 6.556 -15.684 1.00 93.00 452 TYR A O 1
ATOM 3437 N N . ALA A 1 453 ? 20.426 8.374 -16.641 1.00 92.00 453 ALA A 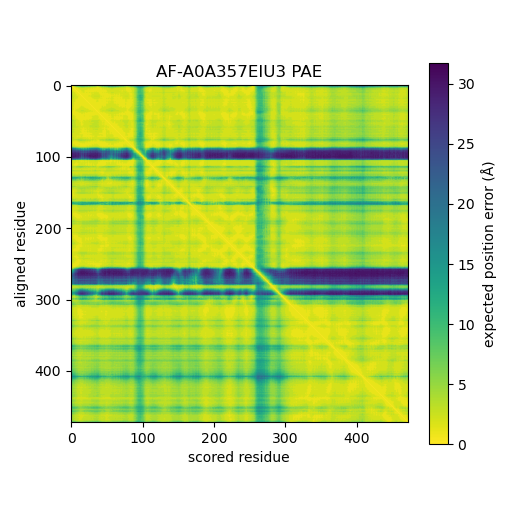N 1
ATOM 3438 C CA . ALA A 1 453 ? 19.273 7.741 -17.264 1.00 92.00 453 ALA A CA 1
ATOM 3439 C C . ALA A 1 453 ? 18.866 8.527 -18.517 1.00 92.00 453 ALA A C 1
ATOM 3441 O O . ALA A 1 453 ? 19.012 9.751 -18.583 1.00 92.00 453 ALA A O 1
ATOM 3442 N N . THR A 1 454 ? 18.313 7.838 -19.512 1.00 93.19 454 THR A N 1
ATOM 3443 C CA . THR A 1 454 ? 17.841 8.469 -20.746 1.00 93.19 454 THR A CA 1
ATOM 3444 C C . THR A 1 454 ? 16.335 8.699 -20.700 1.00 93.19 454 THR A C 1
ATOM 3446 O O . THR A 1 454 ? 15.540 7.758 -20.777 1.00 93.19 454 THR A O 1
ATOM 3449 N N . LEU A 1 455 ? 15.914 9.970 -20.711 1.00 94.56 455 LEU A N 1
ATOM 3450 C CA . LEU A 1 455 ? 14.502 10.324 -20.888 1.00 94.56 455 LEU A CA 1
ATOM 3451 C C . LEU A 1 455 ? 13.924 9.673 -22.153 1.00 94.56 455 LEU A C 1
ATOM 3453 O O . LEU A 1 455 ? 14.469 9.817 -23.257 1.00 94.56 455 LEU A O 1
ATOM 3457 N N . TYR A 1 456 ? 12.789 8.993 -21.967 1.00 95.38 456 TYR A N 1
ATOM 3458 C CA . TYR A 1 456 ? 12.071 8.226 -22.994 1.00 95.38 456 TYR A CA 1
ATOM 3459 C C . TYR A 1 456 ? 12.836 7.005 -23.538 1.00 95.38 456 TYR A C 1
ATOM 3461 O O . TYR A 1 456 ? 12.412 6.402 -24.523 1.00 95.38 456 TYR A O 1
ATOM 3469 N N . GLY A 1 457 ? 13.959 6.648 -22.911 1.00 94.25 457 GLY A N 1
ATOM 3470 C CA . GLY A 1 457 ? 14.732 5.442 -23.178 1.00 94.25 457 GLY A CA 1
ATOM 3471 C C . GLY A 1 457 ? 14.527 4.400 -22.086 1.00 94.25 457 GLY A C 1
ATOM 3472 O O . GLY A 1 457 ? 13.464 3.792 -22.011 1.00 94.25 457 GLY A O 1
ATOM 3473 N N . ASP A 1 458 ? 15.527 4.215 -21.226 1.00 90.94 458 ASP A N 1
ATOM 3474 C CA . ASP A 1 458 ? 15.451 3.330 -20.048 1.00 90.94 458 ASP A CA 1
ATOM 3475 C C . ASP A 1 458 ? 14.337 3.731 -19.054 1.00 90.94 458 ASP A C 1
ATOM 3477 O O . ASP A 1 458 ? 13.782 2.878 -18.362 1.00 90.94 458 ASP A O 1
ATOM 3481 N N . MET A 1 459 ? 13.941 5.007 -19.048 1.00 95.94 459 MET A N 1
ATOM 3482 C CA . MET A 1 459 ? 12.821 5.527 -18.260 1.00 95.94 459 MET A CA 1
ATOM 3483 C C . MET A 1 459 ? 11.440 5.237 -18.876 1.00 95.94 459 MET A C 1
ATOM 3485 O O . MET A 1 459 ? 10.425 5.552 -18.255 1.00 95.94 459 MET A O 1
ATOM 3489 N N . ALA A 1 460 ? 11.360 4.689 -20.094 1.00 97.69 460 ALA A N 1
ATOM 3490 C CA . ALA A 1 460 ? 10.085 4.423 -20.755 1.00 97.69 460 ALA A CA 1
ATOM 3491 C C . ALA A 1 460 ? 9.412 3.163 -20.187 1.00 97.69 460 ALA A C 1
ATOM 3493 O O . ALA A 1 460 ? 9.746 2.038 -20.558 1.00 97.69 460 ALA A O 1
ATOM 3494 N N . GLY A 1 461 ? 8.423 3.354 -19.315 1.00 97.62 461 GLY A N 1
ATOM 3495 C CA . GLY A 1 461 ? 7.565 2.279 -18.832 1.00 97.62 461 GLY A CA 1
ATOM 3496 C C . GLY A 1 461 ? 6.485 2.765 -17.873 1.00 97.62 461 GLY A C 1
ATOM 3497 O O . GLY A 1 461 ? 6.340 3.963 -17.641 1.00 97.62 461 GLY A O 1
ATOM 3498 N N . GLY A 1 462 ? 5.695 1.825 -17.355 1.00 97.75 462 GLY A N 1
ATOM 3499 C CA . GLY A 1 462 ? 4.547 2.129 -16.499 1.00 97.75 462 GLY A CA 1
ATOM 3500 C C . GLY A 1 462 ? 4.831 2.023 -15.002 1.00 97.75 462 GLY A C 1
ATOM 3501 O O . GLY A 1 462 ? 4.112 2.628 -14.216 1.00 97.75 462 GLY A O 1
ATOM 3502 N N . PHE A 1 463 ? 5.871 1.289 -14.589 1.00 98.69 463 PHE A N 1
ATOM 3503 C CA . PHE A 1 463 ? 6.235 1.176 -13.175 1.00 98.69 463 PHE A CA 1
ATOM 3504 C C . PHE A 1 463 ? 7.742 0.971 -12.984 1.00 98.69 463 PHE A C 1
ATOM 3506 O O . PHE A 1 463 ? 8.336 0.096 -13.611 1.00 98.69 463 PHE A O 1
ATOM 3513 N N . ALA A 1 464 ? 8.359 1.775 -12.114 1.00 98.31 464 ALA A N 1
ATOM 3514 C CA . ALA A 1 464 ? 9.799 1.763 -11.859 1.00 98.31 464 ALA A CA 1
ATOM 3515 C C . ALA A 1 464 ? 10.105 1.046 -10.540 1.00 98.31 464 ALA A C 1
ATOM 3517 O O . ALA A 1 464 ? 10.061 1.650 -9.468 1.00 98.31 464 ALA A O 1
ATOM 3518 N N . VAL A 1 465 ? 10.386 -0.256 -10.629 1.00 98.44 465 VAL A N 1
ATOM 3519 C CA . VAL A 1 465 ? 10.396 -1.176 -9.477 1.00 98.44 465 VAL A CA 1
ATOM 3520 C C . VAL A 1 465 ? 11.451 -0.792 -8.448 1.00 98.44 465 VAL A C 1
ATOM 3522 O O . VAL A 1 465 ? 11.161 -0.716 -7.260 1.00 98.44 465 VAL A O 1
ATOM 3525 N N . ILE A 1 466 ? 12.669 -0.513 -8.904 1.00 98.38 466 ILE A N 1
ATOM 3526 C CA . ILE A 1 466 ? 13.827 -0.266 -8.038 1.00 98.38 466 ILE A CA 1
ATOM 3527 C C . ILE A 1 466 ? 14.216 1.218 -7.972 1.00 98.38 466 ILE A C 1
ATOM 3529 O O . ILE A 1 466 ? 15.328 1.544 -7.559 1.00 98.38 466 ILE A O 1
ATOM 3533 N N . LYS A 1 467 ? 13.288 2.132 -8.309 1.00 98.12 467 LYS A N 1
ATOM 3534 C CA . LYS A 1 467 ? 13.543 3.589 -8.346 1.00 98.12 467 LYS A CA 1
ATOM 3535 C C . LYS A 1 467 ? 14.054 4.164 -7.020 1.00 98.12 467 LYS A C 1
ATOM 3537 O O . LYS A 1 467 ? 14.728 5.188 -7.019 1.00 98.12 467 LYS A O 1
ATOM 3542 N N . ASP A 1 468 ? 13.718 3.521 -5.900 1.00 97.75 468 ASP A N 1
ATOM 3543 C CA . ASP A 1 468 ? 14.107 3.941 -4.547 1.00 97.75 468 ASP A CA 1
ATOM 3544 C C . ASP A 1 468 ? 15.151 3.009 -3.893 1.00 97.75 468 ASP A C 1
ATOM 3546 O O . ASP A 1 468 ? 15.441 3.118 -2.702 1.00 97.75 468 ASP A O 1
ATOM 3550 N N . VAL A 1 469 ? 15.766 2.115 -4.674 1.00 98.00 469 VAL A N 1
ATOM 3551 C CA . VAL A 1 469 ? 16.826 1.202 -4.219 1.00 98.00 469 VAL A CA 1
ATOM 3552 C C . VAL A 1 469 ? 18.182 1.709 -4.730 1.00 98.00 469 VAL A C 1
ATOM 3554 O O . VAL A 1 469 ? 18.338 1.870 -5.941 1.00 98.00 469 VAL A O 1
ATOM 3557 N N . PRO A 1 470 ? 19.162 2.023 -3.859 1.00 97.25 470 PRO A N 1
ATOM 3558 C CA . PRO A 1 470 ? 20.505 2.405 -4.297 1.00 97.25 470 PRO A CA 1
ATOM 3559 C C . PRO A 1 470 ? 21.241 1.223 -4.940 1.00 97.25 470 PRO A C 1
ATOM 3561 O O . PRO A 1 470 ? 20.857 0.072 -4.765 1.00 97.25 470 PRO A O 1
ATOM 3564 N N . LYS A 1 471 ? 22.321 1.511 -5.675 1.00 97.38 471 LYS A N 1
ATOM 3565 C CA . LYS A 1 471 ? 23.090 0.479 -6.386 1.00 97.38 471 LYS A CA 1
ATOM 3566 C C . LYS A 1 471 ? 23.813 -0.517 -5.467 1.00 97.38 471 LYS A C 1
ATOM 3568 O O . LYS A 1 471 ? 24.047 -1.650 -5.877 1.00 97.38 471 LYS A O 1
ATOM 3573 N N . THR A 1 472 ? 24.220 -0.058 -4.284 1.00 94.25 472 THR A N 1
ATOM 3574 C CA . THR A 1 472 ? 24.888 -0.844 -3.232 1.00 94.25 472 THR A CA 1
ATOM 3575 C C . THR A 1 472 ? 23.919 -1.792 -2.552 1.00 94.25 472 THR A C 1
ATOM 3577 O O . THR A 1 472 ? 24.296 -2.966 -2.366 1.00 94.25 472 THR A O 1
#

Foldseek 3Di:
DDKFKEKFFQEAAFAQPLVVLLVSLLVVLVVCVVVVGQEYEYAFQSNRDPPNPCCLVPPVSLVVQVVSVLSNLQSQELHKYWYWHKDFDPPDDQVPDPDPDRGGAIFRWIFIHHHSDGQDIDGAQDADCDDPDNRVVRHDHAQFWEWEAGSNAIETEHEDCSLVDPVLNLLLSLLQPHQEYEYHYADWDDQPVLVVVLVSQLCSLQVSQHKYWYFYYAFADAPTGTFTQTFIAHSNSHTQATDHTRDGDIFIAIGDRPDDPPPDDPPVPSVVSNVVNVVRYDYGYDPRDDDDPDDDGDRGHHDDDDDRVVNLLSRLLRNLLRVCVSVVHQAAEFEQQLDPLSLSVQVSNCSNHNQARYEYEYEDEPPRDPNRVVSVVVSCVVRVHHYHYDYCHVVLVVVCVVCCVVCPPDDDDVVSVLVSQLSQLVVSVVVCVVPVHFYEARDACQCVVVVVDHVNGSPRTDYHSHNDPDPD

Radius of gyration: 26.62 Å; Cα contacts (8 Å, |Δi|>4): 992; chains: 1; bounding box: 58×52×86 Å

Mean predicted aligned error: 6.15 Å